Protein AF-A0AB37R108-F1 (afdb_monomer)

Sequence (381 aa):
GLLWLNPPYGDLVADHSGASQYQGSGRRRLEKAFYQRSLPLLQYGGVMVFIVPHYVLDDELCGWLTNHFTGLRICAAVDRTFKQVVIFGIRVRRQDLARPREVAAMREHLRAIGSGEQAADLLPATWPWEQYAVLPIANDLEHFYRITLEPEQFSEEVLRLKGLWPDFTLHFGQTGAQPRAPVKALSRWHLALALAAGAITGVVTSRSGRVLVLKGDTYKDKVPKTEFTEDEDGNVFETRILTDRFVPRIRAWDMTPDSSYLGCALTISSDATTPAAHETTSNTEARSHDALFELGRVVLTHSVQSLLENNSLDVMQYLRRHATGDWGEISNDDWDSNQQALSAEGRLFSGYDIDAGDETRLWIITEVDRSVTTIMLPSDY

pLDDT: mean 81.22, std 15.26, range [25.81, 97.56]

Secondary structure (DSSP, 8-state):
-EEEE-PPPSBPP--TTS------SS--BHHHHHHHHHGGGS-TT-EEEEEEEGGG--HHHHHHHHHHEEEEEEEE-S-TTTTEEEEEEEE--GGGPPPHHHHHHHHHHHHHHHHTSSPPEEPPSS--SPPPP-PPPSS--S--------HHHHHHHHHHH-TTSTTHHHHT-----PPPPPSSPPPHHHHHHHHHTT--EEEEE-TTS-EEEEEEEEEEEEEEEEEEEE-TTSPEEEEEEEEEEEEEEEEEEE--TT-TTTT-EEEEES-TTS---------S----SS-SS---EEEE-HHHHHHHHTTS--HHHHHHHHHTT--BS--HHHHHHHHHHHHTT--EEEEEEEEETTEEEEEEEE-TTSSEEEEE-GGG-

Structure (mmCIF, N/CA/C/O backbone):
data_AF-A0AB37R108-F1
#
_entry.id   AF-A0AB37R108-F1
#
loop_
_atom_site.group_PDB
_atom_site.id
_atom_site.type_symbol
_atom_site.label_atom_id
_atom_site.label_alt_id
_atom_site.label_comp_id
_atom_site.label_asym_id
_atom_site.label_entity_id
_atom_site.label_seq_id
_atom_site.pdbx_PDB_ins_code
_atom_site.Cartn_x
_atom_site.Cartn_y
_atom_site.Cartn_z
_atom_site.occupancy
_atom_site.B_iso_or_equiv
_atom_site.auth_seq_id
_atom_site.auth_comp_id
_atom_site.auth_asym_id
_atom_site.auth_atom_id
_atom_site.pdbx_PDB_model_num
ATOM 1 N N . GLY A 1 1 ? -26.300 -0.180 11.002 1.00 83.00 1 GLY A N 1
ATOM 2 C CA . GLY A 1 1 ? -25.252 0.199 10.027 1.00 83.00 1 GLY A CA 1
ATOM 3 C C . GLY A 1 1 ? -23.890 -0.287 10.492 1.00 83.00 1 GLY A C 1
ATOM 4 O O . GLY A 1 1 ? -23.694 -0.387 11.697 1.00 83.00 1 GLY A O 1
ATOM 5 N N . LEU A 1 2 ? -22.983 -0.602 9.564 1.00 91.88 2 LEU A N 1
ATOM 6 C CA . LEU A 1 2 ? -21.616 -1.073 9.826 1.00 91.88 2 LEU A CA 1
ATOM 7 C C . LEU A 1 2 ? -20.614 -0.080 9.222 1.00 91.88 2 LEU A C 1
ATOM 9 O O . LEU A 1 2 ? -20.773 0.311 8.070 1.00 91.88 2 LEU A O 1
ATOM 13 N N . LEU A 1 3 ? -19.586 0.296 9.979 1.00 93.88 3 LEU A N 1
ATOM 14 C CA . LEU A 1 3 ? -18.449 1.077 9.501 1.00 93.88 3 LEU A CA 1
ATOM 15 C C . LEU A 1 3 ? -17.180 0.230 9.613 1.00 93.88 3 LEU A C 1
ATOM 17 O O . LEU A 1 3 ? -16.699 -0.013 10.716 1.00 93.88 3 LEU A O 1
ATOM 21 N N . TRP A 1 4 ? -16.647 -0.214 8.476 1.00 96.31 4 TRP A N 1
ATOM 22 C CA . TRP A 1 4 ? -15.402 -0.977 8.396 1.00 96.31 4 TRP A CA 1
ATOM 23 C C . TRP A 1 4 ? -14.270 -0.070 7.915 1.00 96.31 4 TRP A C 1
ATOM 25 O O . TRP A 1 4 ? -14.309 0.437 6.795 1.00 96.31 4 TRP A O 1
ATOM 35 N N . LEU A 1 5 ? -13.266 0.153 8.757 1.00 95.44 5 LEU A N 1
ATOM 36 C CA . LEU A 1 5 ? -12.189 1.106 8.517 1.00 95.44 5 LEU A CA 1
ATOM 37 C C . LEU A 1 5 ? -10.835 0.394 8.498 1.00 95.44 5 LEU A C 1
ATOM 39 O O . LEU A 1 5 ? -10.415 -0.172 9.504 1.00 95.44 5 LEU A O 1
ATOM 43 N N . ASN A 1 6 ? -10.131 0.507 7.374 1.00 95.44 6 ASN A N 1
ATOM 44 C CA . ASN A 1 6 ? -8.703 0.219 7.245 1.00 95.44 6 ASN A CA 1
ATOM 45 C C . ASN A 1 6 ? -8.027 1.455 6.616 1.00 95.44 6 ASN A C 1
ATOM 47 O O . ASN A 1 6 ? -7.882 1.513 5.394 1.00 95.44 6 ASN A O 1
ATOM 51 N N . PRO A 1 7 ? -7.768 2.512 7.408 1.00 93.75 7 PRO A N 1
ATOM 52 C CA . PRO A 1 7 ? -7.263 3.780 6.894 1.00 93.75 7 PRO A CA 1
ATOM 53 C C . PRO A 1 7 ? -5.839 3.653 6.331 1.00 93.75 7 PRO A C 1
ATOM 55 O O . PRO A 1 7 ? -5.106 2.745 6.715 1.00 93.75 7 PRO A O 1
ATOM 58 N N . PRO A 1 8 ? -5.397 4.601 5.486 1.00 91.06 8 PRO A N 1
ATOM 59 C CA . PRO A 1 8 ? -3.992 4.694 5.104 1.00 91.06 8 PRO A CA 1
ATOM 60 C C . PRO A 1 8 ? -3.110 4.999 6.323 1.00 91.06 8 PRO A C 1
ATOM 62 O O . PRO A 1 8 ? -3.470 5.825 7.167 1.00 91.06 8 PRO A O 1
ATOM 65 N N . TYR A 1 9 ? -1.945 4.350 6.400 1.0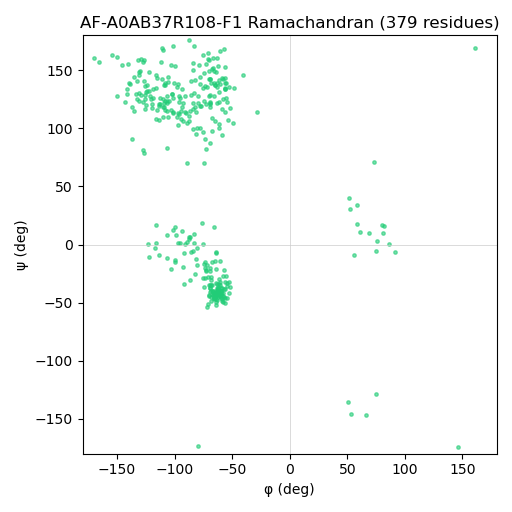0 90.81 9 TYR A N 1
ATOM 66 C CA . TYR A 1 9 ? -1.009 4.515 7.513 1.00 90.81 9 TYR A CA 1
ATOM 67 C C . TYR A 1 9 ? 0.053 5.551 7.190 1.00 90.81 9 TYR A C 1
ATOM 69 O O . TYR A 1 9 ? 0.751 5.450 6.185 1.00 90.81 9 TYR A O 1
ATOM 77 N N . GLY A 1 10 ? 0.205 6.540 8.064 1.00 87.94 10 GLY A N 1
ATOM 78 C CA . GLY A 1 10 ? 1.242 7.547 7.901 1.00 87.94 10 GLY A CA 1
ATOM 79 C C . GLY A 1 10 ? 0.983 8.812 8.695 1.00 87.94 10 GLY A C 1
ATOM 80 O O . GLY A 1 10 ? -0.097 9.030 9.251 1.00 87.94 10 GLY A O 1
ATOM 81 N N . ASP A 1 11 ? 2.009 9.650 8.748 1.00 84.19 11 ASP A N 1
ATOM 82 C CA . ASP A 1 11 ? 1.875 10.996 9.282 1.00 84.19 11 ASP A CA 1
ATOM 83 C C . ASP A 1 11 ? 1.218 11.900 8.231 1.00 84.19 11 ASP A C 1
ATOM 85 O O . ASP A 1 11 ? 1.440 11.761 7.027 1.00 84.19 11 ASP A O 1
ATOM 89 N N . LEU A 1 12 ? 0.387 12.831 8.693 1.00 78.19 12 LEU A N 1
ATOM 90 C CA . LEU A 1 12 ? -0.120 13.899 7.839 1.00 78.19 12 LEU A CA 1
ATOM 91 C C . LEU A 1 12 ? 1.043 14.834 7.499 1.00 78.19 12 LEU A C 1
ATOM 93 O O . LEU A 1 12 ? 1.657 15.415 8.397 1.00 78.19 12 LEU A O 1
ATOM 97 N N . VAL A 1 13 ? 1.330 14.993 6.207 1.00 71.06 13 VAL A N 1
ATOM 98 C CA . VAL A 1 13 ? 2.289 15.997 5.738 1.00 71.06 13 VAL A CA 1
ATOM 99 C C . VAL A 1 13 ? 1.722 17.379 6.057 1.00 71.06 13 VAL A C 1
ATOM 101 O O . VAL A 1 13 ? 0.521 17.623 5.920 1.00 71.06 13 VAL A O 1
ATOM 104 N N . ALA A 1 14 ? 2.572 18.283 6.541 1.00 58.84 14 ALA A N 1
ATOM 105 C CA . ALA A 1 14 ? 2.180 19.668 6.736 1.00 58.84 14 ALA A CA 1
ATOM 106 C C . ALA A 1 14 ? 1.935 20.306 5.362 1.00 58.84 14 ALA A C 1
ATOM 108 O O . ALA A 1 14 ? 2.872 20.723 4.687 1.00 58.84 14 ALA A O 1
ATOM 109 N N . ASP A 1 15 ? 0.676 20.366 4.941 1.00 55.34 15 ASP A N 1
ATOM 110 C CA . ASP A 1 15 ? 0.300 21.115 3.750 1.00 55.34 15 ASP A CA 1
ATOM 111 C C . ASP A 1 15 ? 0.600 22.606 3.968 1.00 55.34 15 ASP A C 1
ATOM 113 O O . ASP A 1 15 ? 0.036 23.249 4.859 1.00 55.34 15 ASP A O 1
ATOM 117 N N . HIS A 1 16 ? 1.436 23.189 3.104 1.00 48.75 16 HIS A N 1
ATOM 118 C CA . HIS A 1 16 ? 1.620 24.644 3.008 1.00 48.75 16 HIS A CA 1
ATOM 119 C C . HIS A 1 16 ? 0.339 25.384 2.563 1.00 48.75 16 HIS A C 1
ATOM 121 O O . HIS A 1 16 ? 0.294 26.610 2.595 1.00 48.75 16 HIS A O 1
ATOM 127 N N . SER A 1 17 ? -0.712 24.654 2.175 1.00 47.44 17 SER A N 1
ATOM 128 C CA . SER A 1 17 ? -1.988 25.168 1.663 1.00 47.44 17 SER A CA 1
ATOM 129 C C . SER A 1 17 ? -3.121 25.236 2.701 1.00 47.44 17 SER A C 1
ATOM 131 O O . SER A 1 17 ? -4.257 25.530 2.3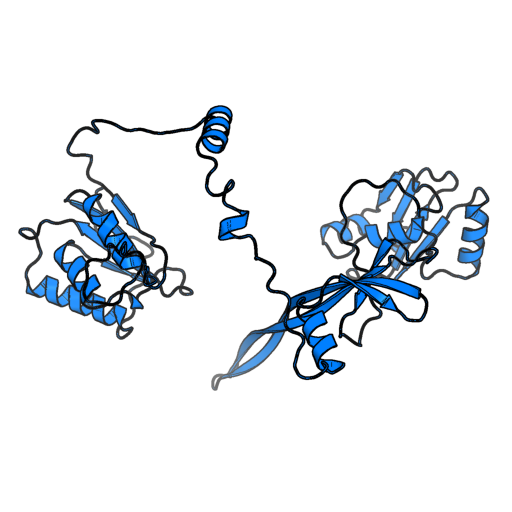41 1.00 47.44 17 SER A O 1
ATOM 133 N N . GLY A 1 18 ? -2.858 24.997 3.992 1.00 48.03 18 GLY A N 1
ATOM 134 C CA . GLY A 1 18 ? -3.844 25.245 5.059 1.00 48.03 18 GLY A CA 1
ATOM 135 C C . GLY A 1 18 ? -5.067 24.311 5.070 1.00 48.03 18 GLY A C 1
ATOM 136 O O . GLY A 1 18 ? -5.998 24.537 5.838 1.00 48.03 18 GLY A O 1
ATOM 137 N N . ALA A 1 19 ? -5.064 23.240 4.269 1.00 46.03 19 ALA A N 1
ATOM 138 C CA . ALA A 1 19 ? -6.183 22.304 4.117 1.00 46.03 19 ALA A CA 1
ATOM 139 C C . ALA A 1 19 ? -6.116 21.070 5.041 1.00 46.03 19 ALA A C 1
ATOM 141 O O . ALA A 1 19 ? -6.890 20.123 4.877 1.00 46.03 19 ALA A O 1
ATOM 142 N N . SER A 1 20 ? -5.226 21.061 6.040 1.00 55.66 20 SER A N 1
ATOM 143 C CA . SER A 1 20 ? -5.179 19.994 7.046 1.00 55.66 20 SER A CA 1
ATOM 144 C C . SER A 1 20 ? -6.420 20.072 7.950 1.00 55.66 20 SER A C 1
ATOM 146 O O . SER A 1 20 ? -6.377 20.671 9.022 1.00 55.66 20 SER A O 1
ATOM 148 N N . GLN A 1 21 ? -7.515 19.417 7.548 1.00 62.06 21 GLN A N 1
ATOM 149 C CA . GLN A 1 21 ? -8.771 19.258 8.308 1.00 62.06 21 GLN A CA 1
ATOM 150 C C . GLN A 1 21 ? -8.634 18.406 9.591 1.00 62.06 21 GLN A C 1
ATOM 152 O O . GLN A 1 21 ? -9.633 17.961 10.152 1.00 62.06 21 GLN A O 1
ATOM 157 N N . TYR A 1 22 ? -7.413 18.156 10.065 1.00 72.88 22 TYR A N 1
ATOM 158 C CA . TYR A 1 22 ? -7.173 17.468 11.327 1.00 72.88 22 TYR A CA 1
ATOM 159 C C . TYR A 1 22 ? -7.596 18.343 12.509 1.00 72.88 22 TYR A C 1
ATOM 161 O O . TYR A 1 22 ? -7.023 19.412 12.731 1.00 72.88 22 TYR A O 1
ATOM 169 N N . GLN A 1 23 ? -8.569 17.876 13.287 1.00 69.81 23 GLN A N 1
ATOM 170 C CA . GLN A 1 23 ? -9.055 18.576 14.474 1.00 69.81 23 GLN A CA 1
ATOM 171 C C . GLN A 1 23 ? -8.562 17.855 15.731 1.00 69.81 23 GLN A C 1
ATOM 173 O O . GLN A 1 23 ? -9.266 17.025 16.296 1.00 69.81 23 GLN A O 1
ATOM 178 N N . GLY A 1 24 ? -7.335 18.140 16.161 1.00 72.12 24 GLY A N 1
ATOM 179 C CA . GLY A 1 24 ? -6.739 17.494 17.329 1.00 72.12 24 GLY A CA 1
ATOM 180 C C . GLY A 1 24 ? -5.439 18.157 17.774 1.00 72.12 24 GLY A C 1
ATOM 181 O O . GLY A 1 24 ? -4.812 18.890 17.004 1.00 72.12 24 GLY A O 1
ATOM 182 N N . SER A 1 25 ? -5.045 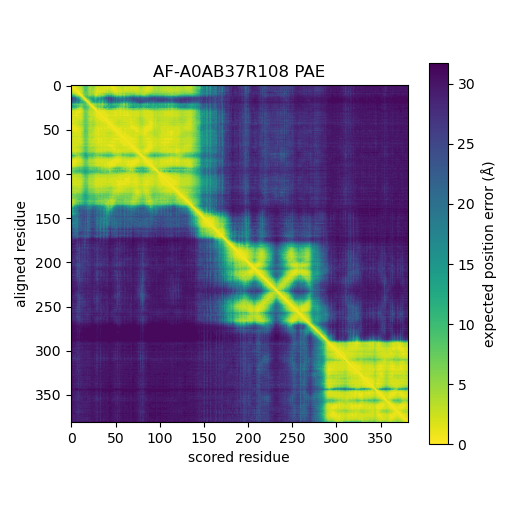17.906 19.019 1.00 72.19 25 SER A N 1
ATOM 183 C CA . SER A 1 25 ? -3.784 18.389 19.600 1.00 72.19 25 SER A CA 1
ATOM 184 C C . SER A 1 25 ? -2.689 17.321 19.611 1.00 72.19 25 SER A C 1
ATOM 186 O O . SER A 1 25 ? -1.520 17.662 19.787 1.00 72.19 25 SER A O 1
ATOM 188 N N . GLY A 1 26 ? -3.047 16.048 19.416 1.00 71.75 26 GLY A N 1
ATOM 189 C CA . GLY A 1 26 ? -2.099 14.939 19.368 1.00 71.75 26 GLY A CA 1
ATOM 190 C C . GLY A 1 26 ? -1.375 14.806 18.027 1.00 71.75 26 GLY A C 1
ATOM 191 O O . GLY A 1 26 ? -1.493 15.639 17.121 1.00 71.75 26 GLY A O 1
ATOM 192 N N . ARG A 1 27 ? -0.604 13.719 17.886 1.00 78.31 27 ARG A N 1
ATOM 193 C CA . ARG A 1 27 ? 0.154 13.433 16.660 1.00 78.31 27 ARG A CA 1
ATOM 194 C C . ARG A 1 27 ? -0.793 13.345 15.464 1.00 78.31 27 ARG A C 1
ATOM 196 O O . ARG A 1 27 ? -1.729 12.543 15.466 1.00 78.31 27 ARG A O 1
ATOM 203 N N . ARG A 1 28 ? -0.507 14.141 14.431 1.00 83.88 28 ARG A N 1
ATOM 204 C CA . ARG A 1 28 ? -1.311 14.232 13.208 1.00 83.88 28 ARG A CA 1
ATOM 205 C C . ARG A 1 28 ? -1.081 13.004 12.331 1.00 83.88 28 ARG A C 1
ATOM 207 O O . ARG A 1 28 ? -0.115 12.928 11.578 1.00 83.88 28 ARG A O 1
ATOM 214 N N . ARG A 1 29 ? -1.987 12.043 12.455 1.00 88.94 29 ARG A N 1
ATOM 215 C CA . ARG A 1 29 ? -1.964 10.746 11.773 1.00 88.94 29 ARG A CA 1
ATOM 216 C C . ARG A 1 29 ? -3.080 10.655 10.739 1.00 88.94 29 ARG A C 1
ATOM 218 O O . ARG A 1 29 ? -4.195 11.118 10.999 1.00 88.94 29 ARG A O 1
ATOM 225 N N . LEU A 1 30 ? -2.807 10.019 9.602 1.00 90.94 30 LEU A N 1
ATOM 226 C CA . LEU A 1 30 ? -3.814 9.758 8.571 1.00 90.94 30 LEU A CA 1
ATOM 227 C C . LEU A 1 30 ? -4.971 8.913 9.118 1.00 90.94 30 LEU A C 1
ATOM 229 O O . LEU A 1 30 ? -6.128 9.205 8.828 1.00 90.94 30 LEU A O 1
ATOM 233 N N . GLU A 1 31 ? -4.682 7.947 9.990 1.00 93.88 31 GLU A N 1
ATOM 234 C CA . GLU A 1 31 ? -5.678 7.082 10.627 1.00 93.88 31 GLU A CA 1
ATOM 235 C C . GLU A 1 31 ? -6.697 7.874 11.444 1.00 93.88 31 GLU A C 1
ATOM 237 O O . GLU A 1 31 ? -7.901 7.627 11.372 1.00 93.88 31 GLU A O 1
ATOM 242 N N . LYS A 1 32 ? -6.216 8.872 12.188 1.00 93.69 32 LYS A N 1
ATOM 243 C CA . LYS A 1 32 ? -7.052 9.743 13.011 1.00 93.69 32 LYS A CA 1
ATOM 244 C C . LYS A 1 32 ? -7.904 10.682 12.163 1.00 93.69 32 LYS A C 1
ATOM 246 O O . LYS A 1 32 ? -9.099 10.808 12.416 1.00 93.69 32 LYS A O 1
ATOM 251 N N . ALA A 1 33 ? -7.326 11.300 11.132 1.00 91.19 33 ALA A N 1
ATOM 252 C CA . ALA A 1 33 ? -8.094 12.135 10.207 1.00 91.19 33 ALA A CA 1
ATOM 253 C C . ALA A 1 33 ? -9.162 11.324 9.458 1.00 91.19 33 ALA A C 1
ATOM 255 O O . ALA A 1 33 ? -10.293 11.785 9.288 1.00 91.19 33 ALA A O 1
ATOM 256 N N . PHE A 1 34 ? -8.825 10.101 9.045 1.00 92.81 34 PHE A N 1
ATOM 257 C CA . PHE A 1 34 ? -9.760 9.189 8.396 1.00 92.81 34 PHE A CA 1
ATOM 258 C C . PHE A 1 34 ? -10.899 8.788 9.338 1.00 92.81 34 PHE A C 1
ATOM 260 O O . PHE A 1 34 ? -12.066 8.834 8.946 1.00 92.81 34 PHE A O 1
ATOM 267 N N . TYR A 1 35 ? -10.580 8.475 10.597 1.00 94.62 35 TYR A N 1
ATOM 268 C CA . TYR A 1 35 ? -11.568 8.208 11.640 1.00 94.62 35 TYR A CA 1
ATOM 269 C C . TYR A 1 35 ? -12.519 9.396 11.843 1.00 94.62 35 TYR A C 1
ATOM 271 O O . TYR A 1 35 ? -13.735 9.216 11.796 1.00 94.62 35 TYR A O 1
ATOM 279 N N . GLN A 1 36 ? -11.994 10.617 11.993 1.00 92.44 36 GLN A N 1
ATOM 280 C CA . GLN A 1 36 ? -12.808 11.824 12.193 1.00 92.44 36 GLN A CA 1
ATOM 281 C C . GLN A 1 36 ? -13.770 12.086 11.031 1.00 92.44 36 GLN A C 1
ATOM 283 O O . GLN A 1 36 ? -14.929 12.432 11.256 1.00 92.44 36 GLN A O 1
ATOM 288 N N . ARG A 1 37 ? -13.311 11.884 9.792 1.00 90.69 37 ARG A N 1
ATOM 289 C CA . ARG A 1 37 ? -14.140 12.035 8.587 1.00 90.69 37 ARG A CA 1
ATOM 290 C C . ARG A 1 37 ? -15.201 10.947 8.451 1.00 90.69 37 ARG A C 1
ATOM 292 O O . ARG A 1 37 ? -16.292 11.224 7.963 1.00 90.69 37 ARG A O 1
ATOM 299 N N . SER A 1 38 ? -14.887 9.729 8.880 1.00 93.38 38 SER A N 1
ATOM 300 C CA . SER A 1 38 ? -15.764 8.568 8.698 1.00 93.38 38 SER A CA 1
ATOM 301 C C . SER A 1 38 ? -16.798 8.422 9.811 1.00 93.38 38 SER A C 1
ATOM 303 O O . SER A 1 38 ? -17.899 7.937 9.564 1.00 93.38 38 SER A O 1
ATOM 305 N N . LEU A 1 39 ? -16.477 8.856 11.035 1.00 93.62 39 LEU A N 1
ATOM 306 C CA . LEU A 1 39 ? -17.349 8.691 12.197 1.00 93.62 39 LEU A CA 1
ATOM 307 C C . LEU A 1 39 ? -18.767 9.249 11.973 1.00 93.62 39 LEU A C 1
ATOM 309 O O . LEU A 1 39 ? -19.709 8.521 12.284 1.00 93.62 39 LEU A O 1
ATOM 313 N N . PRO A 1 40 ? -18.980 10.464 11.417 1.00 92.44 40 PRO A N 1
ATOM 314 C CA . PRO A 1 40 ? -20.322 10.992 11.160 1.00 92.44 40 PRO A CA 1
ATOM 315 C C . PRO A 1 40 ? -21.209 10.087 10.295 1.00 92.44 40 PRO A C 1
ATOM 317 O O . PRO A 1 40 ? -22.422 10.120 10.475 1.00 92.44 40 PRO A O 1
ATOM 320 N N . LEU A 1 41 ? -20.621 9.252 9.431 1.00 90.75 41 LEU A N 1
ATOM 321 C CA . LEU A 1 41 ? -21.340 8.364 8.509 1.00 90.75 41 LEU A CA 1
ATOM 322 C C . LEU A 1 41 ? -21.964 7.140 9.200 1.00 90.75 41 LEU A C 1
ATOM 324 O O . LEU A 1 41 ? -22.844 6.489 8.638 1.00 90.75 41 LEU A O 1
ATOM 328 N N . LEU A 1 42 ? -21.532 6.804 10.418 1.00 91.56 42 LEU A N 1
ATOM 329 C CA . LEU A 1 42 ? -22.054 5.656 11.159 1.00 91.56 42 LEU A CA 1
ATOM 330 C C . LEU A 1 42 ? -23.250 6.055 12.025 1.00 91.56 42 LEU A C 1
ATOM 332 O O . LEU A 1 42 ? -23.071 6.754 13.006 1.00 91.56 42 LEU A O 1
ATOM 336 N N . GLN A 1 43 ? -24.464 5.584 11.761 1.00 89.94 43 GLN A N 1
ATOM 337 C CA . GLN A 1 43 ? -25.600 5.853 12.662 1.00 89.94 43 GLN A CA 1
ATOM 338 C C . GLN A 1 43 ? -25.350 5.407 14.124 1.00 89.94 43 GLN A C 1
ATOM 340 O O . GLN A 1 43 ? -24.592 4.468 14.378 1.00 89.94 43 GLN A O 1
ATOM 345 N N . TYR A 1 44 ? -26.006 6.054 15.096 1.00 92.12 44 TYR A N 1
ATOM 346 C CA . TYR A 1 44 ? -26.019 5.579 16.490 1.00 92.12 44 TYR A CA 1
ATOM 347 C C . TYR A 1 44 ? -26.612 4.162 16.576 1.00 92.12 44 TYR A C 1
ATOM 349 O O . TYR A 1 44 ? -27.514 3.822 15.817 1.00 92.12 44 TYR A O 1
ATOM 357 N N . GLY A 1 45 ? -26.069 3.324 17.459 1.00 92.12 45 GLY A N 1
ATOM 358 C CA . GLY A 1 45 ? -26.326 1.879 17.494 1.00 92.12 45 GLY A CA 1
ATOM 359 C C . GLY A 1 45 ? -25.614 1.094 16.384 1.00 92.12 45 GLY A C 1
ATOM 360 O O . GLY A 1 45 ? -25.658 -0.132 16.370 1.00 92.12 45 GLY A O 1
ATOM 361 N N . GLY A 1 46 ? -24.947 1.776 15.449 1.00 93.25 46 GLY A N 1
ATOM 362 C CA . GLY A 1 46 ? -24.136 1.148 14.417 1.00 93.25 46 GLY A CA 1
ATOM 363 C C . GLY A 1 46 ? -22.826 0.578 14.957 1.00 93.25 46 GLY A C 1
ATOM 364 O O . GLY A 1 46 ? -22.294 1.034 15.967 1.00 93.25 46 GLY A O 1
ATOM 365 N N . VAL A 1 47 ? -22.295 -0.413 14.251 1.00 95.81 47 VAL A N 1
ATOM 366 C CA . VAL A 1 47 ? -21.090 -1.157 14.629 1.00 95.81 47 VAL A CA 1
ATOM 367 C C . VAL A 1 47 ? -19.896 -0.587 13.876 1.00 95.81 47 VAL A C 1
ATOM 369 O O . VAL A 1 47 ? -19.983 -0.344 12.675 1.00 95.81 47 VAL A O 1
ATOM 372 N N . MET A 1 48 ? -18.780 -0.390 14.563 1.00 96.88 48 MET A N 1
ATOM 373 C CA . MET A 1 48 ? -17.495 -0.041 13.969 1.00 96.88 48 MET A CA 1
ATOM 374 C C . MET A 1 48 ? -16.550 -1.239 14.048 1.00 96.88 48 MET A C 1
ATOM 376 O O . MET A 1 48 ? -16.464 -1.880 15.093 1.00 96.88 48 MET A O 1
ATOM 380 N N . VAL A 1 49 ? -15.819 -1.481 12.963 1.00 96.94 49 VAL A N 1
ATOM 381 C CA . VAL A 1 49 ? -14.619 -2.320 12.907 1.00 96.94 49 VAL A CA 1
ATOM 382 C C . VAL A 1 49 ? -13.478 -1.425 12.441 1.00 96.94 49 VAL A C 1
ATOM 384 O O . VAL A 1 49 ? -13.547 -0.871 11.346 1.00 96.94 49 VAL A O 1
ATOM 387 N N . PHE A 1 50 ? -12.454 -1.241 13.267 1.00 97.44 50 PHE A N 1
ATOM 388 C CA . PHE A 1 50 ? -11.360 -0.313 12.995 1.00 97.44 50 PHE A CA 1
ATOM 389 C C . PHE A 1 50 ? -10.009 -1.012 13.089 1.00 97.44 50 PHE A C 1
ATOM 391 O O . PHE A 1 50 ? -9.632 -1.495 14.153 1.00 97.44 50 PHE A O 1
ATOM 398 N N . ILE A 1 51 ? -9.300 -1.070 11.964 1.00 96.75 51 ILE A N 1
ATOM 399 C CA . ILE A 1 51 ? -8.021 -1.763 11.818 1.00 96.75 51 ILE A CA 1
ATOM 400 C C . ILE A 1 51 ? -6.910 -0.723 11.763 1.00 96.75 51 ILE A C 1
ATOM 402 O O . ILE A 1 51 ? -6.786 0.006 10.781 1.00 96.75 51 ILE A O 1
ATOM 406 N N . VAL A 1 52 ? -6.095 -0.647 12.810 1.00 96.31 52 VAL A N 1
ATOM 407 C CA . VAL A 1 52 ? -4.986 0.314 12.903 1.00 96.31 52 VAL A CA 1
ATOM 408 C C . VAL A 1 52 ? -3.760 -0.328 13.534 1.00 96.31 52 VAL A C 1
ATOM 410 O O . VAL A 1 52 ? -3.901 -1.277 14.304 1.00 96.31 52 VAL A O 1
ATOM 413 N N . PRO A 1 53 ? -2.548 0.175 13.266 1.00 95.56 53 PRO A N 1
ATOM 414 C CA . PRO A 1 53 ? -1.379 -0.211 14.041 1.00 95.56 53 PRO A CA 1
ATOM 415 C C . PRO A 1 53 ? -1.563 0.160 15.519 1.00 95.56 53 PRO A C 1
ATOM 417 O O . PRO A 1 53 ? -2.041 1.258 15.816 1.00 95.56 53 PRO A O 1
ATOM 420 N N . HIS A 1 54 ? -1.164 -0.716 16.450 1.00 95.69 54 HIS A N 1
ATOM 421 C CA . HIS A 1 54 ? -1.412 -0.484 17.884 1.00 95.69 54 HIS A CA 1
ATOM 422 C C . HIS A 1 54 ? -0.819 0.849 18.367 1.00 95.69 54 HIS A C 1
ATOM 424 O O . HIS A 1 54 ? -1.477 1.578 19.096 1.00 95.69 54 HIS A O 1
ATOM 430 N N . TYR A 1 55 ? 0.360 1.237 17.873 1.00 93.75 55 TYR A N 1
ATOM 431 C CA . TYR A 1 55 ? 1.061 2.467 18.264 1.00 93.75 55 TYR A CA 1
ATOM 432 C C . TYR A 1 55 ? 0.325 3.774 17.910 1.00 93.75 55 TYR A C 1
ATOM 434 O O . TYR A 1 55 ? 0.784 4.856 18.274 1.00 93.75 55 TYR A O 1
ATOM 442 N N . VAL A 1 56 ? -0.791 3.709 17.175 1.00 94.38 56 VAL A N 1
ATOM 443 C CA . VAL A 1 56 ? -1.664 4.863 16.897 1.00 94.38 56 VAL A CA 1
ATOM 444 C C . VAL A 1 56 ? -2.605 5.158 18.078 1.00 94.38 56 VAL A C 1
ATOM 446 O O . VAL A 1 56 ? -3.137 6.265 18.171 1.00 94.38 56 VAL A O 1
ATOM 449 N N . LEU A 1 57 ? -2.797 4.198 18.992 1.00 95.56 57 LEU A N 1
ATOM 450 C CA . LEU A 1 57 ? -3.638 4.307 20.188 1.00 95.56 57 LEU A CA 1
ATOM 451 C C . LEU A 1 57 ? -2.979 5.163 21.279 1.00 95.56 57 LEU A C 1
ATOM 453 O O . LEU A 1 57 ? -2.566 4.675 22.329 1.00 95.56 57 LEU A O 1
ATOM 457 N N . ASP A 1 58 ? -2.889 6.463 21.021 1.00 93.62 58 ASP A N 1
ATOM 458 C CA . ASP A 1 58 ? -2.503 7.458 22.015 1.00 93.62 58 ASP A CA 1
ATOM 459 C C . ASP A 1 58 ? -3.705 7.970 22.823 1.00 93.62 58 ASP A C 1
ATOM 461 O O . ASP A 1 58 ? -4.861 7.622 22.570 1.00 93.62 58 ASP A O 1
ATOM 465 N N . ASP A 1 59 ? -3.439 8.821 23.816 1.00 93.75 59 ASP A N 1
ATOM 466 C CA . ASP A 1 59 ? -4.468 9.350 24.718 1.00 93.75 59 ASP A CA 1
ATOM 467 C C . ASP A 1 59 ? -5.642 10.018 23.999 1.00 93.75 59 ASP A C 1
ATOM 469 O O . ASP A 1 59 ? -6.777 9.968 24.481 1.00 93.75 59 ASP A O 1
ATOM 473 N N . GLU A 1 60 ? -5.372 10.651 22.860 1.00 94.38 60 GLU A N 1
ATOM 474 C CA . GLU A 1 60 ? -6.372 11.342 22.062 1.00 94.38 60 GLU A CA 1
ATOM 475 C C . GLU A 1 60 ? -7.297 10.341 21.365 1.00 94.38 60 GLU A C 1
ATOM 477 O O . GLU A 1 60 ? -8.515 10.410 21.554 1.00 94.38 60 GLU A O 1
ATOM 482 N N . LEU A 1 61 ? -6.739 9.377 20.621 1.00 95.62 61 LEU A N 1
ATOM 483 C CA . LEU A 1 61 ? -7.554 8.382 19.924 1.00 95.62 61 LEU A CA 1
ATOM 484 C C . LEU A 1 61 ? -8.295 7.471 20.909 1.00 95.62 61 LEU A C 1
ATOM 486 O O . LEU A 1 61 ? -9.488 7.226 20.729 1.00 95.62 61 LEU A O 1
ATOM 490 N N . CYS A 1 62 ? -7.629 7.023 21.976 1.00 96.62 62 CYS A N 1
ATOM 491 C CA . CYS A 1 62 ? -8.264 6.251 23.042 1.00 96.62 62 CYS A CA 1
ATOM 492 C C . CYS A 1 62 ? -9.420 7.040 23.666 1.00 96.62 62 CYS A C 1
ATOM 494 O O . CYS A 1 62 ? -10.516 6.503 23.822 1.00 96.62 62 CYS A O 1
ATOM 496 N N . GLY A 1 63 ? -9.215 8.334 23.939 1.00 94.94 63 GLY A N 1
ATOM 497 C CA . GLY A 1 63 ? -10.260 9.225 24.431 1.00 94.94 63 GLY A CA 1
ATOM 498 C C . GLY A 1 63 ? -11.448 9.344 23.475 1.00 94.94 63 GLY A C 1
ATOM 499 O O . GLY A 1 63 ? -12.593 9.307 23.922 1.00 94.94 63 GLY A O 1
ATOM 500 N N . TRP A 1 64 ? -11.221 9.460 22.166 1.00 95.69 64 TRP A N 1
ATOM 501 C CA . TRP A 1 64 ? -12.310 9.479 21.183 1.00 95.69 64 TRP A CA 1
ATOM 502 C C . TRP A 1 64 ? -13.077 8.160 21.162 1.00 95.69 64 TRP A C 1
ATOM 504 O O . TRP A 1 64 ? -14.301 8.167 21.275 1.00 95.69 64 TRP A O 1
ATOM 514 N N . LEU A 1 65 ? -12.376 7.029 21.074 1.00 96.75 65 LEU A N 1
ATOM 515 C CA . LEU A 1 65 ? -12.995 5.706 21.032 1.00 96.75 65 LEU A CA 1
ATOM 516 C C . LEU A 1 65 ? -13.891 5.478 22.252 1.00 96.75 65 LEU A C 1
ATOM 518 O O . LEU A 1 65 ? -15.071 5.170 22.087 1.00 96.75 65 LEU A O 1
ATOM 522 N N . THR A 1 66 ? -13.377 5.721 23.460 1.00 96.38 66 THR A N 1
ATOM 523 C CA . THR A 1 66 ? -14.128 5.491 24.702 1.00 96.38 66 THR A CA 1
ATOM 524 C C . THR A 1 66 ? -15.287 6.465 24.920 1.00 96.38 66 THR A C 1
ATOM 526 O O . THR A 1 66 ? -16.186 6.169 25.697 1.00 96.38 66 THR A O 1
ATOM 529 N N . ASN A 1 67 ? -15.283 7.628 24.256 1.00 94.56 67 ASN A N 1
ATOM 530 C CA . ASN A 1 67 ? -16.375 8.605 24.334 1.00 94.56 67 ASN A CA 1
ATOM 531 C C . ASN A 1 67 ? -17.432 8.432 23.231 1.00 94.56 67 ASN A C 1
ATOM 533 O O . ASN A 1 67 ? -18.539 8.954 23.364 1.00 94.56 67 ASN A O 1
ATOM 537 N N . HIS A 1 68 ? -17.104 7.748 22.133 1.00 95.81 68 HIS A N 1
ATOM 538 C CA . HIS A 1 68 ? -18.010 7.564 20.995 1.00 95.81 68 HIS A CA 1
ATOM 539 C C . HIS A 1 68 ? -18.644 6.170 20.942 1.00 95.81 68 HIS A C 1
ATOM 541 O O . HIS A 1 68 ? -19.678 6.003 20.290 1.00 95.81 68 HIS A O 1
ATOM 547 N N . PHE A 1 69 ? -18.040 5.175 21.598 1.00 96.50 69 PHE A N 1
ATOM 548 C CA . PHE A 1 69 ? -18.427 3.773 21.482 1.00 96.50 69 PHE A CA 1
ATOM 549 C C . PHE A 1 69 ? -18.608 3.092 22.843 1.00 96.50 69 PHE A C 1
ATOM 551 O O . PHE A 1 69 ? -17.877 3.355 23.793 1.00 96.50 69 PHE A O 1
ATOM 558 N N . THR A 1 70 ? -19.566 2.168 22.902 1.00 94.25 70 THR A N 1
ATOM 559 C CA . THR A 1 70 ? -19.724 1.182 23.978 1.00 94.25 70 THR A CA 1
ATOM 560 C C . THR A 1 70 ? -19.384 -0.218 23.470 1.00 94.25 70 THR A C 1
ATOM 562 O O . THR A 1 70 ? -19.266 -0.436 22.261 1.00 94.25 70 THR A O 1
ATOM 565 N N . GLY A 1 71 ? -19.228 -1.177 24.385 1.00 91.88 71 GLY A N 1
ATOM 566 C CA . GLY A 1 71 ? -18.896 -2.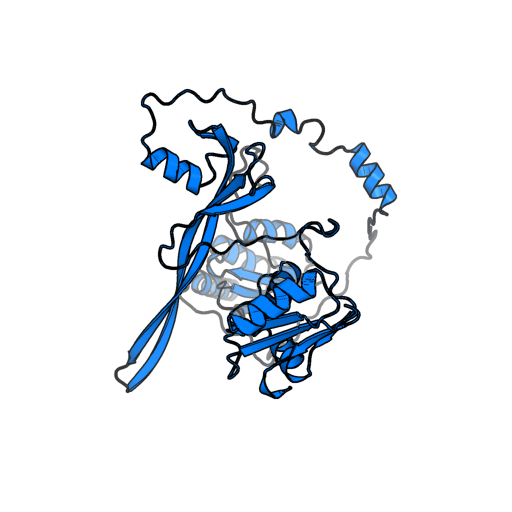561 24.033 1.00 91.88 71 GLY A CA 1
ATOM 567 C C . GLY A 1 71 ? -17.587 -2.667 23.249 1.00 91.88 71 GLY A C 1
ATOM 568 O O . GLY A 1 71 ? -17.489 -3.491 22.337 1.00 91.88 71 GLY A O 1
ATOM 569 N N . LEU A 1 72 ? -16.627 -1.787 23.563 1.00 95.31 72 LEU A N 1
ATOM 570 C CA . LEU A 1 72 ? -15.323 -1.758 22.916 1.00 95.31 72 LEU A CA 1
ATOM 571 C C . LEU A 1 72 ? -14.587 -3.073 23.163 1.00 95.31 72 LEU A C 1
ATOM 573 O O . LEU A 1 72 ? -14.498 -3.542 24.298 1.00 95.31 72 LEU A O 1
ATOM 577 N N . ARG A 1 73 ? -14.061 -3.654 22.090 1.00 94.69 73 ARG A N 1
ATOM 578 C CA . ARG A 1 73 ? -13.211 -4.845 22.123 1.00 94.69 73 ARG A CA 1
ATOM 579 C C . ARG A 1 73 ? -12.035 -4.628 21.196 1.00 94.69 73 ARG A C 1
ATOM 581 O O . ARG A 1 73 ? -12.196 -4.010 20.148 1.00 94.69 73 ARG A O 1
ATOM 588 N N . ILE A 1 74 ? -10.877 -5.141 21.571 1.00 96.19 74 ILE A N 1
ATOM 589 C CA . ILE A 1 74 ? -9.646 -5.014 20.804 1.00 96.19 74 ILE A CA 1
ATOM 590 C C . ILE A 1 74 ? -9.007 -6.390 20.681 1.00 96.19 74 ILE A C 1
ATOM 592 O O . ILE A 1 74 ? -8.868 -7.103 21.670 1.00 96.19 74 ILE A O 1
ATOM 596 N N . CYS A 1 75 ? -8.644 -6.762 19.461 1.00 95.25 75 CYS A N 1
ATOM 597 C CA . CYS A 1 75 ? -7.949 -8.008 19.181 1.00 95.25 75 CYS A CA 1
ATOM 598 C C . CYS A 1 75 ? -6.717 -7.731 18.321 1.00 95.25 75 CYS A C 1
ATOM 600 O O . CYS A 1 75 ? -6.722 -6.817 17.498 1.00 95.25 75 CYS A O 1
ATOM 602 N N . ALA A 1 76 ? -5.668 -8.528 18.469 1.00 94.38 76 ALA A N 1
ATOM 603 C CA . ALA A 1 76 ? -4.547 -8.528 17.545 1.00 94.38 76 ALA A CA 1
ATOM 604 C C . ALA A 1 76 ? -5.000 -9.021 16.162 1.00 94.38 76 ALA A C 1
ATOM 606 O O . ALA A 1 76 ? -5.777 -9.975 16.045 1.00 94.38 76 ALA A O 1
ATOM 607 N N . ALA A 1 77 ? -4.504 -8.373 15.108 1.00 90.62 77 ALA A N 1
ATOM 608 C CA . ALA A 1 77 ? -4.669 -8.874 13.751 1.00 90.62 77 ALA A CA 1
ATOM 609 C C . ALA A 1 77 ? -3.890 -10.188 13.564 1.00 90.62 77 ALA A C 1
ATOM 611 O O . ALA A 1 77 ? -2.872 -10.426 14.216 1.00 90.62 77 ALA A O 1
ATOM 612 N N . VAL A 1 78 ? -4.370 -11.039 12.652 1.00 85.25 78 VAL A N 1
ATOM 613 C CA . VAL A 1 78 ? -3.726 -12.328 12.340 1.00 85.25 78 VAL A CA 1
ATOM 614 C C . VAL A 1 78 ? -2.324 -12.110 11.763 1.00 85.25 78 VAL A C 1
ATOM 616 O O . VAL A 1 78 ? -1.383 -12.807 12.139 1.00 85.25 78 VAL A O 1
ATOM 619 N N . ASP A 1 79 ? -2.177 -11.113 10.888 1.00 82.69 79 ASP A N 1
ATOM 620 C CA . ASP A 1 79 ? -0.882 -10.719 10.341 1.00 82.69 79 ASP A CA 1
ATOM 621 C C . ASP A 1 79 ? -0.125 -9.811 11.325 1.00 82.69 79 ASP A C 1
ATOM 623 O O . ASP A 1 79 ? -0.521 -8.677 11.610 1.00 82.69 79 ASP A O 1
ATOM 627 N N . ARG A 1 80 ? 1.002 -10.315 11.836 1.00 82.44 80 ARG A N 1
ATOM 628 C CA . ARG A 1 80 ? 1.856 -9.599 12.796 1.00 82.44 80 ARG A CA 1
ATOM 629 C C . ARG A 1 80 ? 2.803 -8.593 12.138 1.00 82.44 80 ARG A C 1
ATOM 631 O O . ARG A 1 80 ? 3.356 -7.751 12.845 1.00 82.44 80 ARG A O 1
ATOM 638 N N . THR A 1 81 ? 2.964 -8.635 10.815 1.00 84.50 81 THR A N 1
ATOM 639 C CA . THR A 1 81 ? 3.907 -7.797 10.053 1.00 84.50 81 THR A CA 1
ATOM 640 C C . THR A 1 81 ? 3.645 -6.311 10.277 1.00 84.50 81 THR A C 1
ATOM 642 O O . THR A 1 81 ? 4.568 -5.525 10.487 1.00 84.50 81 THR A O 1
ATOM 645 N N . PHE A 1 82 ? 2.369 -5.925 10.305 1.00 83.81 82 PHE A N 1
ATOM 646 C CA . PHE A 1 82 ? 1.952 -4.527 10.408 1.00 83.81 82 PHE A CA 1
ATOM 647 C C . PHE A 1 82 ? 1.647 -4.077 11.839 1.00 83.81 82 PHE A C 1
ATOM 649 O O . PHE A 1 82 ? 1.272 -2.922 12.045 1.00 83.81 82 PHE A O 1
ATOM 656 N N . LYS A 1 83 ? 1.810 -4.969 12.831 1.00 91.75 83 LYS A N 1
ATOM 657 C CA . LYS A 1 83 ? 1.507 -4.700 14.247 1.00 91.75 83 LYS A CA 1
ATOM 658 C C . LYS A 1 83 ? 0.092 -4.125 14.439 1.00 91.75 83 LYS A C 1
ATOM 660 O O . LYS A 1 83 ? -0.121 -3.175 15.195 1.00 91.75 83 LYS A O 1
ATOM 665 N N . GLN A 1 84 ? -0.865 -4.660 13.687 1.00 94.62 84 GLN A N 1
ATOM 666 C CA . GLN A 1 84 ? -2.239 -4.174 13.649 1.00 94.62 84 GLN A CA 1
ATOM 667 C C . GLN A 1 84 ? -3.080 -4.746 14.788 1.00 94.62 84 GLN A C 1
ATOM 669 O O . GLN A 1 84 ? -2.900 -5.881 15.231 1.00 94.62 84 GLN A O 1
ATOM 674 N N . VAL A 1 85 ? -4.059 -3.953 15.195 1.00 96.62 85 VAL A N 1
ATOM 675 C CA . VAL A 1 85 ? -5.161 -4.348 16.061 1.00 96.62 85 VAL A CA 1
ATOM 676 C C . VAL A 1 85 ? -6.481 -4.081 15.349 1.00 96.62 85 VAL A C 1
ATOM 678 O O . VAL A 1 85 ? -6.601 -3.147 14.555 1.00 96.62 85 VAL A O 1
ATOM 681 N N . VAL A 1 86 ? -7.471 -4.914 15.641 1.00 96.31 86 VAL A N 1
ATOM 682 C CA . VAL A 1 86 ? -8.848 -4.798 15.173 1.00 96.31 86 VAL A CA 1
ATOM 683 C C . VAL A 1 86 ? -9.708 -4.396 16.361 1.00 96.31 86 VAL A C 1
ATOM 685 O O . VAL A 1 86 ? -9.789 -5.120 17.352 1.00 96.31 86 VAL A O 1
ATOM 688 N N . ILE A 1 87 ? -10.338 -3.230 16.266 1.00 96.81 87 ILE A N 1
ATOM 689 C CA . ILE A 1 87 ? -11.155 -2.652 17.330 1.00 96.81 87 ILE A CA 1
ATOM 690 C C . ILE A 1 87 ? -12.618 -2.699 16.911 1.00 96.81 87 ILE A C 1
ATOM 692 O O . ILE A 1 87 ? -12.991 -2.166 15.868 1.00 96.81 87 ILE A O 1
ATOM 696 N N . PHE A 1 88 ? -13.449 -3.296 17.753 1.00 96.19 88 PHE A N 1
ATOM 697 C CA . PHE A 1 88 ? -14.895 -3.351 17.597 1.00 96.19 88 PHE A CA 1
ATOM 698 C C . PHE A 1 88 ? -15.556 -2.395 18.580 1.00 96.19 88 PHE A C 1
ATOM 700 O O . PHE A 1 88 ? -15.095 -2.270 19.711 1.00 96.19 88 PHE A O 1
ATOM 707 N N . GLY A 1 89 ? -16.656 -1.757 18.193 1.00 95.38 89 GLY A N 1
ATOM 708 C CA . GLY A 1 89 ? -17.442 -0.925 19.105 1.00 95.38 89 GLY A CA 1
ATOM 709 C C . GLY A 1 89 ? -18.819 -0.584 18.553 1.00 95.38 89 GLY A C 1
ATOM 710 O O . GLY A 1 89 ? -19.026 -0.585 17.343 1.00 95.38 89 GLY A O 1
ATOM 711 N N . ILE A 1 90 ? -19.763 -0.266 19.436 1.00 95.31 90 ILE A N 1
ATOM 712 C CA . ILE A 1 90 ? -21.124 0.153 19.076 1.00 95.31 90 ILE A CA 1
ATOM 713 C C . ILE A 1 90 ? -21.256 1.652 19.330 1.00 95.31 90 ILE A C 1
ATOM 715 O O . ILE A 1 90 ? -21.021 2.107 20.449 1.00 95.31 90 ILE A O 1
ATOM 719 N N . ARG A 1 91 ? -21.590 2.438 18.301 1.00 95.25 91 ARG A N 1
ATOM 720 C CA . ARG A 1 91 ? -21.656 3.901 18.401 1.00 95.25 91 ARG A CA 1
ATOM 721 C C . ARG A 1 91 ? -22.779 4.302 19.350 1.00 95.25 91 ARG A C 1
ATOM 723 O O . ARG A 1 91 ? -23.926 3.918 19.140 1.00 95.25 91 ARG A O 1
ATOM 730 N N . VAL A 1 92 ? -22.479 5.135 20.337 1.00 94.50 92 VAL A N 1
ATOM 731 C CA . VAL A 1 92 ? -23.453 5.602 21.334 1.00 94.50 92 VAL A CA 1
ATOM 732 C C . VAL A 1 92 ? -23.483 7.117 21.424 1.00 94.50 92 VAL A C 1
ATOM 734 O O . VAL A 1 92 ? -22.549 7.807 21.012 1.00 94.50 92 VAL A O 1
ATOM 737 N N . ARG A 1 93 ? -24.586 7.653 21.950 1.00 92.44 93 ARG A N 1
ATOM 738 C CA . ARG A 1 93 ? -24.644 9.059 22.349 1.00 92.44 93 ARG A CA 1
ATOM 739 C C . ARG A 1 93 ? -23.943 9.209 23.691 1.00 92.44 93 ARG A C 1
ATOM 741 O O . ARG A 1 93 ? -23.925 8.290 24.501 1.00 92.44 93 ARG A O 1
ATOM 748 N N . ARG A 1 94 ? -23.439 10.410 23.967 1.00 85.44 94 ARG A N 1
ATOM 749 C CA . ARG A 1 94 ? -22.714 10.708 25.211 1.00 85.44 94 ARG A CA 1
ATOM 750 C C . ARG A 1 94 ? -23.517 10.398 26.485 1.00 85.44 94 ARG A C 1
ATOM 752 O O . ARG A 1 94 ? -22.934 10.037 27.496 1.00 85.44 94 ARG A O 1
ATOM 759 N N . GLN A 1 95 ? -24.838 10.545 26.434 1.00 85.44 95 GLN A N 1
ATOM 760 C CA . GLN A 1 95 ? -25.742 10.238 27.549 1.00 85.44 95 GLN A CA 1
ATOM 761 C C . GLN A 1 95 ? -25.917 8.729 27.809 1.00 85.44 95 GLN A C 1
ATOM 763 O O . GLN A 1 95 ? -26.263 8.351 28.920 1.00 85.44 95 GLN A O 1
ATOM 768 N N . ASP A 1 96 ? -25.647 7.889 26.805 1.00 86.06 96 ASP A N 1
ATOM 769 C CA . ASP A 1 96 ? -25.828 6.431 26.842 1.00 86.06 96 ASP A CA 1
ATOM 770 C C . ASP A 1 96 ? -24.487 5.699 27.070 1.00 86.06 96 ASP A C 1
ATOM 772 O O . ASP A 1 96 ? -24.371 4.491 26.855 1.00 86.06 96 ASP A O 1
ATOM 776 N N . LEU A 1 97 ? -23.440 6.441 27.453 1.00 84.69 97 LEU A N 1
ATOM 777 C CA . LEU A 1 97 ? -22.128 5.881 27.759 1.00 84.69 97 LEU A CA 1
ATOM 778 C C . LEU A 1 97 ? -22.174 5.014 29.022 1.00 84.69 97 LEU A C 1
ATOM 780 O O . LEU A 1 97 ? -22.946 5.251 29.952 1.00 84.69 97 LEU A O 1
ATOM 784 N N . ALA A 1 98 ? -21.278 4.030 29.055 1.00 82.00 98 ALA A N 1
ATOM 785 C CA . ALA A 1 98 ? -21.024 3.204 30.226 1.00 82.00 98 ALA A CA 1
ATOM 786 C C . ALA A 1 98 ? -20.629 4.047 31.454 1.00 82.00 98 ALA A C 1
ATOM 788 O O . ALA A 1 98 ? -20.317 5.240 31.363 1.00 82.00 98 ALA A O 1
ATOM 789 N N . ARG A 1 99 ? -20.611 3.419 32.635 1.00 85.94 99 ARG A N 1
ATOM 790 C CA . ARG A 1 99 ? -20.262 4.117 33.881 1.00 85.94 99 ARG A CA 1
ATOM 791 C C . ARG A 1 99 ? -18.859 4.736 33.762 1.00 85.94 99 ARG A C 1
ATOM 793 O O . ARG A 1 99 ? -17.963 4.072 33.242 1.00 85.94 99 ARG A O 1
ATOM 800 N N . PRO A 1 100 ? -18.596 5.936 34.320 1.00 87.31 100 PRO A N 1
ATOM 801 C CA . PRO A 1 100 ? -17.300 6.613 34.168 1.00 87.31 100 PRO A CA 1
ATOM 802 C C . PRO A 1 100 ? -16.079 5.759 34.543 1.00 87.31 100 PRO A C 1
ATOM 804 O O . PRO A 1 100 ? -15.020 5.891 33.936 1.00 87.31 100 PRO A O 1
ATOM 807 N N . ARG A 1 101 ? -16.230 4.851 35.518 1.00 91.31 101 ARG A N 1
ATOM 808 C CA . ARG A 1 101 ? -15.179 3.900 35.915 1.00 91.31 101 ARG A CA 1
ATOM 809 C C . ARG A 1 101 ? -14.855 2.871 34.826 1.00 91.31 101 ARG A C 1
ATOM 811 O O . ARG A 1 101 ? -13.686 2.577 34.618 1.00 91.31 101 ARG A O 1
ATOM 818 N N . GLU A 1 102 ? -15.864 2.349 34.134 1.00 90.12 102 GLU A N 1
ATOM 819 C CA . GLU A 1 102 ? -15.693 1.373 33.045 1.00 90.12 102 GLU A CA 1
ATOM 820 C C . GLU A 1 102 ? -15.045 2.031 31.824 1.00 90.12 102 GLU A C 1
ATOM 822 O O . GLU A 1 102 ? -14.125 1.475 31.231 1.00 90.12 102 GLU A O 1
ATOM 827 N N . VAL A 1 103 ? -15.460 3.262 31.508 1.00 92.12 103 VAL A N 1
ATOM 828 C CA . VAL A 1 103 ? -14.854 4.081 30.446 1.00 92.12 103 VAL A CA 1
ATOM 829 C C . VAL A 1 103 ? -13.374 4.344 30.742 1.00 92.12 103 VAL A C 1
ATOM 831 O O . VAL A 1 103 ? -12.535 4.188 29.857 1.00 92.12 103 VAL A O 1
ATOM 834 N N . ALA A 1 104 ? -13.036 4.697 31.989 1.00 93.81 104 ALA A N 1
ATOM 835 C CA . ALA A 1 104 ? -11.652 4.915 32.405 1.00 93.81 104 ALA A CA 1
ATOM 836 C C . ALA A 1 104 ? -10.806 3.633 32.317 1.00 93.81 104 ALA A C 1
ATOM 838 O O . ALA A 1 104 ? -9.700 3.677 31.784 1.00 93.81 104 ALA A O 1
ATOM 839 N N . ALA A 1 105 ? -11.338 2.493 32.773 1.00 95.38 105 ALA A N 1
ATOM 840 C CA . ALA A 1 105 ? -10.651 1.204 32.691 1.00 95.38 105 ALA A CA 1
ATOM 841 C C . ALA A 1 105 ? -10.401 0.770 31.236 1.00 95.38 105 ALA A C 1
ATOM 843 O O . ALA A 1 105 ? -9.298 0.348 30.898 1.00 95.38 105 ALA A O 1
ATOM 844 N N . MET A 1 106 ? -11.395 0.930 30.355 1.00 95.88 106 MET A N 1
ATOM 845 C CA . MET A 1 106 ? -11.245 0.629 28.928 1.00 95.88 106 MET A CA 1
ATOM 846 C C . MET A 1 106 ? -10.226 1.553 28.255 1.00 95.88 106 MET A C 1
ATOM 848 O O . MET A 1 106 ? -9.403 1.097 27.466 1.00 95.88 106 MET A O 1
ATOM 852 N N . ARG A 1 107 ? -10.248 2.852 28.577 1.00 96.25 107 ARG A N 1
ATOM 853 C CA . ARG A 1 107 ? -9.278 3.811 28.037 1.00 96.25 107 ARG A CA 1
ATOM 854 C C . ARG A 1 107 ? -7.851 3.431 28.421 1.00 96.25 107 ARG A C 1
ATOM 856 O O . ARG A 1 107 ? -6.971 3.474 27.567 1.00 96.25 107 ARG A O 1
ATOM 863 N N . GLU A 1 108 ? -7.644 3.051 29.677 1.00 96.81 108 GLU A N 1
ATOM 864 C CA . GLU A 1 108 ? -6.340 2.620 30.175 1.00 96.81 108 GLU A CA 1
ATOM 865 C C . GLU A 1 108 ? -5.869 1.329 29.498 1.00 96.81 108 GLU A C 1
ATOM 867 O O . GLU A 1 108 ? -4.722 1.241 29.069 1.00 96.81 108 GLU A O 1
ATOM 872 N N . HIS A 1 109 ? -6.770 0.366 29.300 1.00 97.06 109 HIS A N 1
ATOM 873 C CA . HIS A 1 109 ? -6.462 -0.869 28.583 1.00 97.06 109 HIS A CA 1
ATOM 874 C C . HIS A 1 109 ? -6.051 -0.619 27.119 1.00 97.06 109 HIS A C 1
ATOM 876 O O . HIS A 1 109 ? -5.035 -1.142 26.661 1.00 97.06 109 HIS A O 1
ATOM 882 N N . LEU A 1 110 ? -6.779 0.240 26.392 1.00 97.38 110 LEU A N 1
ATOM 883 C CA . LEU A 1 110 ? -6.407 0.631 25.026 1.00 97.38 110 LEU A CA 1
ATOM 884 C C . LEU A 1 110 ? -5.051 1.350 24.984 1.00 97.38 110 LEU A C 1
ATOM 886 O O . LEU A 1 110 ? -4.260 1.108 24.074 1.00 97.38 110 LEU A O 1
ATOM 890 N N . ARG A 1 111 ? -4.768 2.205 25.976 1.00 96.75 111 ARG A N 1
ATOM 891 C CA . ARG A 1 111 ? -3.496 2.932 26.103 1.00 96.75 111 ARG A CA 1
ATOM 892 C C . ARG A 1 111 ? -2.322 1.982 26.354 1.00 96.75 111 ARG A C 1
ATOM 894 O O . ARG A 1 111 ? -1.294 2.138 25.702 1.00 96.75 111 ARG A O 1
ATOM 901 N N . ALA A 1 112 ? -2.486 0.992 27.234 1.00 96.88 112 ALA A N 1
ATOM 902 C CA . ALA A 1 112 ? -1.468 -0.024 27.515 1.00 96.88 112 ALA A CA 1
ATOM 903 C C . ALA A 1 112 ? -1.143 -0.878 26.276 1.00 96.88 112 ALA A C 1
ATOM 905 O O . ALA A 1 112 ? 0.016 -1.208 26.025 1.00 96.88 112 ALA A O 1
ATOM 906 N N . ILE A 1 113 ? -2.148 -1.187 25.450 1.00 96.69 113 ILE A N 1
ATOM 907 C CA . ILE A 1 113 ? -1.929 -1.838 24.149 1.00 96.69 113 ILE A CA 1
ATOM 908 C C . ILE A 1 113 ? -1.228 -0.892 23.169 1.00 96.69 113 ILE A C 1
ATOM 910 O O . ILE A 1 113 ? -0.321 -1.294 22.437 1.00 96.69 113 ILE A O 1
ATOM 914 N N . GLY A 1 114 ? -1.609 0.385 23.175 1.00 95.31 114 GLY A N 1
ATOM 915 C CA . GLY A 1 114 ? -0.995 1.409 22.340 1.00 95.31 114 GLY A CA 1
ATOM 916 C C . GLY A 1 114 ? 0.499 1.581 22.586 1.00 95.31 114 GLY A C 1
ATOM 917 O O . GLY A 1 114 ? 1.282 1.571 21.633 1.00 95.31 114 GLY A O 1
ATOM 918 N N . SER A 1 115 ? 0.905 1.661 23.857 1.00 94.69 115 SER A N 1
ATOM 919 C CA . SER A 1 115 ? 2.312 1.759 24.265 1.00 94.69 115 SER A CA 1
ATOM 920 C C . SER A 1 115 ? 3.087 0.445 24.123 1.00 94.69 115 SER A C 1
ATOM 922 O O . SER A 1 115 ? 4.318 0.465 24.124 1.00 94.69 115 SER A O 1
ATOM 924 N N . GLY A 1 116 ? 2.392 -0.685 23.957 1.00 93.38 116 GLY A N 1
ATOM 925 C CA . GLY A 1 116 ? 2.990 -2.019 23.912 1.00 93.38 116 GLY A CA 1
ATOM 926 C C . GLY A 1 116 ? 3.289 -2.617 25.291 1.00 93.38 116 GLY A C 1
ATOM 927 O O . GLY A 1 116 ? 3.942 -3.653 25.359 1.00 93.38 116 GLY A O 1
ATOM 928 N N . GLU A 1 117 ? 2.813 -1.997 26.378 1.00 95.06 117 GLU A N 1
ATOM 929 C CA . GLU A 1 117 ? 2.867 -2.555 27.741 1.00 95.06 117 GLU A CA 1
ATOM 930 C C . GLU A 1 117 ? 2.038 -3.841 27.861 1.00 95.06 117 GLU A C 1
ATOM 932 O O . GLU A 1 117 ? 2.400 -4.755 28.601 1.00 95.06 117 GLU A O 1
ATOM 937 N N . GLN A 1 118 ? 0.936 -3.924 27.111 1.00 94.44 118 GLN A N 1
ATOM 938 C CA . GLN A 1 118 ? 0.070 -5.094 27.039 1.00 94.44 118 GLN A CA 1
ATOM 939 C C . GLN A 1 118 ? -0.120 -5.529 25.581 1.00 94.44 118 GLN A C 1
ATOM 941 O O . GLN A 1 118 ? -0.277 -4.703 24.685 1.00 94.44 118 GLN A O 1
ATOM 946 N N . ALA A 1 119 ? -0.136 -6.836 25.322 1.00 92.62 119 ALA A N 1
ATOM 947 C CA . ALA A 1 119 ? -0.518 -7.359 24.014 1.00 92.62 119 ALA A CA 1
ATOM 948 C C . ALA A 1 119 ? -2.048 -7.438 23.895 1.00 92.62 119 ALA A C 1
ATOM 950 O O . ALA A 1 119 ? -2.727 -7.805 24.853 1.00 92.62 119 ALA A O 1
ATOM 951 N N . ALA A 1 120 ? -2.588 -7.122 22.716 1.00 93.81 120 ALA A N 1
ATOM 952 C CA . ALA A 1 120 ? -3.992 -7.391 22.420 1.00 93.81 120 ALA A CA 1
ATOM 953 C C . ALA A 1 120 ? -4.227 -8.903 22.278 1.00 93.81 120 ALA A C 1
ATOM 955 O O . ALA A 1 120 ? -3.406 -9.609 21.684 1.00 93.81 120 ALA A O 1
ATOM 956 N N . ASP A 1 121 ? -5.369 -9.380 22.768 1.00 92.62 121 ASP A N 1
ATOM 957 C CA . ASP A 1 121 ? -5.751 -10.788 22.662 1.00 92.62 121 ASP A CA 1
ATOM 958 C C . ASP A 1 121 ? -5.940 -11.203 21.198 1.00 92.62 121 ASP A C 1
ATOM 960 O O . ASP A 1 121 ? -6.360 -10.409 20.357 1.00 92.62 121 ASP A O 1
ATOM 964 N N . LEU A 1 122 ? -5.654 -12.461 20.866 1.00 91.19 122 LEU A N 1
ATOM 965 C CA . LEU A 1 122 ? -5.916 -12.974 19.521 1.00 91.19 122 LEU A CA 1
ATOM 966 C C . LEU A 1 122 ? -7.424 -13.008 19.235 1.00 91.19 122 LEU A C 1
ATOM 968 O O . LEU A 1 122 ? -8.238 -13.237 20.131 1.00 91.19 122 LEU A O 1
ATOM 972 N N . LEU A 1 123 ? -7.792 -12.833 17.963 1.00 85.31 1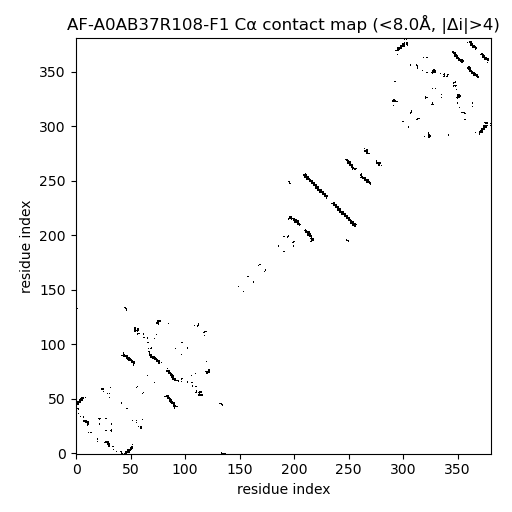23 LEU A N 1
ATOM 973 C CA . LEU A 1 123 ? -9.156 -13.111 17.512 1.00 85.31 123 LEU A CA 1
ATOM 974 C C . LEU A 1 123 ? -9.525 -14.563 17.871 1.00 85.31 123 LEU A C 1
ATOM 976 O O . LEU A 1 123 ? -8.783 -15.482 17.510 1.00 85.31 123 LEU A O 1
ATOM 980 N N . PRO A 1 124 ? -10.645 -14.797 18.577 1.00 86.38 124 PRO A N 1
ATOM 981 C CA . PRO A 1 124 ? -11.022 -16.144 18.975 1.00 86.38 124 PRO A CA 1
ATOM 982 C C . PRO A 1 124 ? -11.444 -16.960 17.749 1.00 86.38 124 PRO A C 1
ATOM 984 O O . PRO A 1 124 ? -12.118 -16.448 16.856 1.00 86.38 124 PRO A O 1
ATOM 987 N N . ALA A 1 125 ? -11.094 -18.249 17.727 1.00 86.31 125 ALA A N 1
ATOM 988 C CA . ALA A 1 125 ? -11.465 -19.158 16.635 1.00 86.31 125 ALA A CA 1
ATOM 989 C C . ALA A 1 125 ? -12.991 -19.302 16.477 1.00 86.31 125 ALA A C 1
ATOM 991 O O . ALA A 1 125 ? -13.505 -19.462 15.374 1.00 86.31 125 ALA A O 1
ATOM 992 N N . THR A 1 126 ? -13.718 -19.208 17.590 1.00 87.25 126 THR A N 1
ATOM 993 C CA . THR A 1 126 ? -15.181 -19.169 17.645 1.00 87.25 126 THR A CA 1
ATOM 994 C C . THR A 1 126 ? -15.602 -17.938 18.419 1.00 87.25 126 THR A C 1
ATOM 996 O O . THR A 1 126 ? -15.123 -17.744 19.533 1.00 87.25 126 THR A O 1
ATOM 999 N N . TRP A 1 127 ? -16.500 -17.126 17.863 1.00 86.94 127 TRP A N 1
ATOM 1000 C CA . TRP A 1 127 ? -16.953 -15.888 18.496 1.00 86.94 127 TRP A CA 1
ATOM 1001 C C . TRP A 1 127 ? -17.762 -16.190 19.774 1.00 86.94 127 TRP A C 1
ATOM 1003 O O . TRP A 1 127 ? -18.880 -16.692 19.661 1.00 86.94 127 TRP A O 1
ATOM 1013 N N . PRO A 1 128 ? -17.232 -15.914 20.985 1.00 87.69 128 PRO A N 1
ATOM 1014 C CA . PRO A 1 128 ? -17.873 -16.316 22.238 1.00 87.69 128 PRO A CA 1
ATOM 1015 C C . PRO A 1 128 ? -18.913 -15.301 22.733 1.00 87.69 128 PRO A C 1
ATOM 1017 O O . PRO A 1 128 ? -19.579 -15.535 23.738 1.00 87.69 128 PRO A O 1
ATOM 1020 N N . TRP A 1 129 ? -19.026 -14.150 22.068 1.00 87.75 129 TRP A N 1
ATOM 1021 C CA . TRP A 1 129 ? -19.923 -13.069 22.461 1.00 87.75 129 TRP A CA 1
ATOM 1022 C C . TRP A 1 129 ? -21.186 -13.045 21.608 1.00 87.75 129 TRP A C 1
ATOM 1024 O O . TRP A 1 129 ? -21.283 -13.697 20.570 1.00 87.75 129 TRP A O 1
ATOM 1034 N N . GLU A 1 130 ? -22.145 -12.218 22.017 1.00 86.38 130 GLU A N 1
ATOM 1035 C CA . GLU A 1 130 ? -23.297 -11.911 21.180 1.00 86.38 130 GLU A CA 1
ATOM 1036 C C . GLU A 1 130 ? -22.861 -11.362 19.815 1.00 86.38 130 GLU A C 1
ATOM 1038 O O . GLU A 1 130 ? -21.867 -10.630 19.684 1.00 86.38 130 GLU A O 1
ATOM 1043 N N . GLN A 1 131 ? -23.613 -11.752 18.789 1.00 86.44 131 GLN A N 1
ATOM 1044 C CA . GLN A 1 131 ? -23.407 -11.281 17.430 1.00 86.44 131 GLN A CA 1
ATOM 1045 C C . GLN A 1 131 ? -23.756 -9.796 17.344 1.00 86.44 131 GLN A C 1
ATOM 1047 O O . GLN A 1 131 ? -24.751 -9.332 17.901 1.00 86.44 131 GLN A O 1
ATOM 1052 N N . TYR A 1 132 ? -22.946 -9.044 16.608 1.00 86.50 132 TYR A N 1
ATOM 1053 C CA . TYR A 1 132 ? -23.245 -7.647 16.339 1.00 86.50 132 TYR A CA 1
ATOM 1054 C C . TYR A 1 132 ? -24.452 -7.533 15.400 1.00 86.50 132 TYR A C 1
ATOM 1056 O O . TYR A 1 132 ? -24.423 -8.031 14.275 1.00 86.50 132 TYR A O 1
ATOM 1064 N N . ALA A 1 133 ? -25.500 -6.835 15.838 1.00 85.00 133 ALA A N 1
ATOM 1065 C CA . ALA A 1 133 ? -26.659 -6.550 15.001 1.00 85.00 133 ALA A CA 1
ATOM 1066 C C . ALA A 1 133 ? -26.386 -5.340 14.095 1.00 85.00 133 ALA A C 1
ATOM 1068 O O . ALA A 1 133 ? -26.183 -4.216 14.562 1.00 85.00 133 ALA A O 1
ATOM 1069 N N . VAL A 1 134 ? -26.419 -5.542 12.777 1.00 84.81 134 VAL A N 1
ATOM 1070 C CA . VAL A 1 134 ? -26.359 -4.431 11.821 1.00 84.81 134 VAL A CA 1
ATOM 1071 C C . VAL A 1 134 ? -27.757 -3.842 11.691 1.00 84.81 134 VAL A C 1
ATOM 1073 O O . VAL A 1 134 ? -28.577 -4.328 10.919 1.00 84.81 134 VAL A O 1
ATOM 1076 N N . LEU A 1 135 ? -28.022 -2.782 12.460 1.00 83.69 135 LEU A N 1
ATOM 1077 C CA . LEU A 1 135 ? -29.333 -2.130 12.443 1.00 83.69 135 LEU A CA 1
ATOM 1078 C C . LEU A 1 135 ? -29.714 -1.671 11.025 1.00 83.69 135 LEU A C 1
ATOM 1080 O O . LEU A 1 135 ? -28.841 -1.119 10.330 1.00 83.69 135 LEU A O 1
ATOM 1084 N N . PRO A 1 136 ? -30.987 -1.851 10.620 1.00 78.88 136 PRO A N 1
ATOM 1085 C CA . PRO A 1 136 ? -31.494 -1.295 9.378 1.00 78.88 136 PRO A CA 1
ATOM 1086 C C . PRO A 1 136 ? -31.392 0.232 9.399 1.00 78.88 136 PRO A C 1
ATOM 1088 O O . PRO A 1 136 ? -31.099 0.870 10.415 1.00 78.88 136 PRO A O 1
ATOM 1091 N N . ILE A 1 137 ? -31.560 0.828 8.231 1.00 72.94 137 ILE A N 1
ATOM 1092 C CA . ILE A 1 137 ? -31.611 2.275 8.090 1.00 72.94 137 ILE A CA 1
ATOM 1093 C C . ILE A 1 137 ? -32.834 2.821 8.855 1.00 72.94 137 ILE A C 1
ATOM 1095 O O . ILE A 1 137 ? -33.918 2.253 8.769 1.00 72.94 137 ILE A O 1
ATOM 1099 N N . ALA A 1 138 ? -32.649 3.909 9.610 1.00 68.56 138 ALA A N 1
ATOM 1100 C CA . ALA A 1 138 ? -33.738 4.570 10.336 1.00 68.56 138 ALA A CA 1
ATOM 1101 C C . ALA A 1 138 ? -34.563 5.533 9.457 1.00 68.56 138 ALA A C 1
ATOM 1103 O O . ALA A 1 138 ? -35.728 5.769 9.755 1.00 68.56 138 ALA A O 1
ATOM 1104 N N . ASN A 1 139 ? -33.965 6.066 8.383 1.00 69.75 139 ASN A N 1
ATOM 1105 C CA . ASN A 1 139 ? -34.570 7.041 7.470 1.00 69.75 139 ASN A CA 1
ATOM 1106 C C . ASN A 1 139 ? -34.411 6.562 6.027 1.00 69.75 139 ASN A C 1
ATOM 1108 O O . ASN A 1 139 ? -33.279 6.301 5.634 1.00 69.75 139 ASN A O 1
ATOM 1112 N N . ASP A 1 140 ? -35.474 6.517 5.226 1.00 68.69 140 ASP A N 1
ATOM 1113 C CA . ASP A 1 140 ? -35.354 6.160 3.808 1.00 68.69 140 ASP A CA 1
ATOM 1114 C C . ASP A 1 140 ? -34.234 6.955 3.111 1.00 68.69 140 ASP A C 1
ATOM 1116 O O . ASP A 1 140 ? -34.070 8.161 3.311 1.00 68.69 140 ASP A O 1
ATOM 1120 N N . LEU A 1 141 ? -33.419 6.251 2.319 1.00 62.56 141 LEU A N 1
ATOM 1121 C CA . LEU A 1 141 ? -32.410 6.869 1.460 1.00 62.56 141 LEU A CA 1
ATOM 1122 C C . LEU A 1 141 ? -33.140 7.776 0.468 1.00 62.56 141 LEU A C 1
ATOM 1124 O O . LEU A 1 141 ? -33.717 7.277 -0.493 1.00 62.56 141 LEU A O 1
ATOM 1128 N N . GLU A 1 142 ? -33.110 9.092 0.688 1.00 62.56 142 GLU A N 1
ATOM 1129 C CA . GLU A 1 142 ? -33.784 10.025 -0.222 1.00 62.56 142 GLU A CA 1
ATOM 1130 C C . GLU A 1 142 ? -33.220 9.903 -1.643 1.00 62.56 142 GLU A C 1
ATOM 1132 O O . GLU A 1 142 ? -33.973 9.920 -2.612 1.00 62.56 142 GLU A O 1
ATOM 1137 N N . HIS A 1 143 ? -31.896 9.742 -1.774 1.00 60.88 143 HIS A N 1
ATOM 1138 C CA . HIS A 1 143 ? -31.238 9.611 -3.068 1.00 60.88 143 HIS A CA 1
ATOM 1139 C C . HIS A 1 143 ? -29.971 8.749 -2.977 1.00 60.88 143 HIS A C 1
ATOM 1141 O O . HIS A 1 143 ? -29.072 9.020 -2.180 1.00 60.88 143 HIS A O 1
ATOM 1147 N N . PHE A 1 144 ? -29.869 7.735 -3.837 1.00 59.53 144 PHE A N 1
ATOM 1148 C CA . PHE A 1 144 ? -28.646 6.968 -4.066 1.00 59.53 144 PHE A CA 1
ATOM 1149 C C . PHE A 1 144 ? -28.173 7.236 -5.495 1.00 59.53 144 PHE A C 1
ATOM 1151 O O . PHE A 1 144 ? -28.786 6.771 -6.454 1.00 59.53 144 PHE A O 1
ATOM 1158 N N . TYR A 1 145 ? -27.095 8.007 -5.646 1.00 62.47 145 TYR A N 1
ATOM 1159 C CA . TYR A 1 145 ? -26.521 8.309 -6.955 1.00 62.47 145 TYR A CA 1
ATOM 1160 C C . TYR A 1 145 ? -25.296 7.437 -7.196 1.00 62.47 145 TYR A C 1
ATOM 1162 O O . TYR A 1 145 ? -24.266 7.582 -6.539 1.00 62.47 145 TYR A O 1
ATOM 1170 N N . ARG A 1 146 ? -25.396 6.551 -8.182 1.00 65.25 146 ARG A N 1
ATOM 1171 C CA . ARG A 1 146 ? -24.239 5.918 -8.806 1.00 65.25 146 ARG A CA 1
ATOM 1172 C C . ARG A 1 146 ? -23.942 6.697 -10.080 1.00 65.25 146 ARG A C 1
ATOM 1174 O O . ARG A 1 146 ? -24.705 6.613 -11.036 1.00 65.25 146 ARG A O 1
ATOM 1181 N N . ILE A 1 147 ? -22.842 7.440 -10.095 1.00 67.38 147 ILE A N 1
ATOM 1182 C CA . ILE A 1 147 ? -22.334 8.031 -11.333 1.00 67.38 147 ILE A CA 1
ATOM 1183 C C . ILE A 1 147 ? -21.428 6.984 -11.972 1.00 67.38 147 ILE A C 1
ATOM 1185 O O . ILE A 1 147 ? -20.337 6.702 -11.481 1.00 67.38 147 ILE A O 1
ATOM 1189 N N . THR A 1 148 ? -21.911 6.365 -13.041 1.00 75.12 148 THR A N 1
ATOM 1190 C CA . THR A 1 148 ? -21.076 5.589 -13.956 1.00 75.12 148 THR A CA 1
ATOM 1191 C C . THR A 1 148 ? -20.975 6.401 -15.226 1.00 75.12 148 THR A C 1
ATOM 1193 O O . THR A 1 148 ? -21.993 6.679 -15.850 1.00 75.12 148 THR A O 1
ATOM 1196 N N . LEU A 1 149 ? -19.761 6.832 -15.550 1.00 77.94 149 LEU A N 1
ATOM 1197 C CA . LEU A 1 149 ? -19.475 7.437 -16.839 1.00 77.94 149 LEU A CA 1
ATOM 1198 C C . LEU A 1 149 ? -19.218 6.297 -17.816 1.00 77.94 149 LEU A C 1
ATOM 1200 O O . LEU A 1 149 ? -18.324 5.480 -17.584 1.00 77.94 149 LEU A O 1
ATOM 1204 N N . GLU A 1 150 ? -20.006 6.241 -18.884 1.00 87.75 150 GLU A N 1
ATOM 1205 C CA . GLU A 1 150 ? -19.675 5.398 -20.030 1.00 87.75 150 GLU A CA 1
ATOM 1206 C C . GLU A 1 150 ? -18.342 5.870 -20.643 1.00 87.75 150 GLU A C 1
ATOM 1208 O O . GLU A 1 150 ? -17.993 7.050 -20.505 1.00 87.75 150 GLU A O 1
ATOM 1213 N N . PRO A 1 151 ? -17.573 4.994 -21.316 1.00 87.88 151 PRO A N 1
ATOM 1214 C CA . PRO A 1 151 ? -16.243 5.332 -21.831 1.00 87.88 151 PRO A CA 1
ATOM 1215 C C . PRO A 1 151 ? -16.210 6.609 -22.683 1.00 87.88 151 PRO A C 1
ATOM 1217 O O . PRO A 1 151 ? -15.268 7.395 -22.592 1.00 87.88 151 PRO A O 1
ATOM 1220 N N . GLU A 1 152 ? -17.264 6.843 -23.462 1.00 91.12 152 GLU A N 1
ATOM 1221 C CA . GLU A 1 152 ? -17.429 8.031 -24.302 1.00 91.12 152 GLU A CA 1
ATOM 1222 C C . GLU A 1 152 ? -17.632 9.297 -23.459 1.00 91.12 152 GLU A C 1
ATOM 1224 O O . GLU A 1 152 ? -16.898 10.267 -23.632 1.00 91.12 152 GLU A O 1
ATOM 1229 N N . GLN A 1 153 ? -18.531 9.262 -22.468 1.00 86.00 153 GLN A N 1
ATOM 1230 C CA . GLN A 1 153 ? -18.734 10.380 -21.536 1.00 86.00 153 GLN A CA 1
ATOM 1231 C C . GLN A 1 153 ? -17.480 10.682 -20.713 1.00 86.00 153 GLN A C 1
ATOM 1233 O O . GLN A 1 153 ? -17.163 11.842 -20.454 1.00 86.00 153 GLN A O 1
ATOM 1238 N N . PHE A 1 154 ? -16.743 9.648 -20.298 1.00 83.81 154 PHE A N 1
ATOM 1239 C CA . PHE A 1 154 ? -15.475 9.833 -19.603 1.00 83.81 154 PHE A CA 1
ATOM 1240 C C . PHE A 1 154 ? -14.434 10.492 -20.513 1.00 83.81 154 PHE A C 1
ATOM 1242 O O . PHE A 1 154 ? -13.750 11.420 -20.086 1.00 83.81 154 PHE A O 1
ATOM 1249 N N . SER A 1 155 ? -14.339 10.056 -21.772 1.00 86.50 155 SER A N 1
ATOM 1250 C CA . SER A 1 155 ? -13.448 10.661 -22.764 1.00 86.50 155 SER A CA 1
ATOM 1251 C C . SER A 1 155 ? -13.778 12.140 -22.991 1.00 86.50 155 SER A C 1
ATOM 1253 O O . SER A 1 155 ? -12.882 12.986 -22.930 1.00 86.50 155 SER A O 1
ATOM 1255 N N . GLU A 1 156 ? -15.060 12.469 -23.157 1.00 90.88 156 GLU A N 1
ATOM 1256 C CA . GLU A 1 156 ? -15.534 13.847 -23.301 1.00 90.88 156 GLU A CA 1
ATOM 1257 C C . GLU A 1 156 ? -15.191 14.703 -22.078 1.00 90.88 156 GLU A C 1
ATOM 1259 O O . GLU A 1 156 ? -14.690 15.819 -22.228 1.00 90.88 156 GLU A O 1
ATOM 1264 N N . GLU A 1 157 ? -15.380 14.181 -20.863 1.00 87.12 157 GLU A N 1
ATOM 1265 C CA . GLU A 1 157 ? -15.042 14.914 -19.643 1.00 87.12 157 GLU A CA 1
ATOM 1266 C C . GLU A 1 157 ? -13.536 15.098 -19.443 1.00 87.12 157 GLU A C 1
ATOM 1268 O O . GLU A 1 157 ? -13.096 16.174 -19.036 1.00 87.12 157 GLU A O 1
ATOM 1273 N N . VAL A 1 158 ? -12.717 14.102 -19.787 1.00 84.00 158 VAL A N 1
ATOM 1274 C CA . VAL A 1 158 ? -11.251 14.232 -19.763 1.00 84.00 158 VAL A CA 1
ATOM 1275 C C . VAL A 1 158 ? -10.793 15.314 -20.744 1.00 84.00 158 VAL A C 1
ATOM 1277 O O . VAL A 1 158 ? -9.950 16.146 -20.395 1.00 84.00 158 VAL A O 1
ATOM 1280 N N . LEU A 1 159 ? -11.377 15.360 -21.944 1.00 87.19 159 LEU A N 1
ATOM 1281 C CA . LEU A 1 159 ? -11.086 16.390 -22.944 1.00 87.19 159 LEU A CA 1
ATOM 1282 C C . LEU A 1 159 ? -11.597 17.775 -22.531 1.00 87.19 159 LEU A C 1
ATOM 1284 O O . LEU A 1 159 ? -10.946 18.780 -22.832 1.00 87.19 159 LEU A O 1
ATOM 1288 N N . ARG A 1 160 ? -12.739 17.845 -21.838 1.00 89.69 160 ARG A N 1
ATOM 1289 C CA . ARG A 1 160 ? -13.326 19.097 -21.346 1.00 89.69 160 ARG A CA 1
ATOM 1290 C C . ARG A 1 160 ? -12.516 19.682 -20.198 1.00 89.69 160 ARG A C 1
ATOM 1292 O O . ARG A 1 160 ? -12.166 20.860 -20.238 1.00 89.69 160 ARG A O 1
ATOM 1299 N N . LEU A 1 161 ? -12.228 18.870 -19.183 1.00 86.31 161 LEU A N 1
ATOM 1300 C CA . LEU A 1 161 ? -11.524 19.303 -17.979 1.00 86.31 161 LEU A CA 1
ATOM 1301 C C . LEU A 1 161 ? -10.039 19.531 -18.246 1.00 86.31 161 LEU A C 1
ATOM 1303 O O . LEU A 1 161 ? -9.433 20.349 -17.561 1.00 86.31 161 LEU A O 1
ATOM 1307 N N . LYS A 1 162 ? -9.452 18.807 -19.212 1.00 81.75 162 LYS A N 1
ATOM 1308 C CA . LYS A 1 162 ? -8.030 18.827 -19.610 1.00 81.75 162 LYS A CA 1
ATOM 1309 C C . LYS A 1 162 ? -7.022 18.535 -18.489 1.00 81.75 162 LYS A C 1
ATOM 1311 O O . LYS A 1 162 ? -5.848 18.321 -18.777 1.00 81.75 162 LYS A O 1
ATOM 1316 N N . GLY A 1 163 ? -7.451 18.472 -17.229 1.00 79.44 163 GLY A N 1
ATOM 1317 C CA . GLY A 1 163 ? -6.584 18.305 -16.070 1.00 79.44 163 GLY A CA 1
ATOM 1318 C C . GLY A 1 163 ? -5.471 19.354 -16.036 1.00 79.44 163 GLY A C 1
ATOM 1319 O O . GLY A 1 163 ? -5.641 20.481 -16.489 1.00 79.44 163 GLY A O 1
ATOM 1320 N N . LEU A 1 164 ? -4.304 18.954 -15.535 1.00 77.62 164 LEU A N 1
ATOM 1321 C CA . LEU A 1 164 ? -3.090 19.779 -15.534 1.00 77.62 164 LEU A CA 1
ATOM 1322 C C . LEU A 1 164 ? -2.279 19.657 -16.838 1.00 77.62 164 LEU A C 1
ATOM 1324 O O . LEU A 1 164 ? -1.174 20.185 -16.918 1.00 77.62 164 LEU A O 1
ATOM 1328 N N . TRP A 1 165 ? -2.786 18.952 -17.857 1.00 79.62 165 TRP A N 1
ATOM 1329 C CA . TRP A 1 165 ? -2.052 18.721 -19.107 1.00 79.62 165 TRP A CA 1
ATOM 1330 C C . TRP A 1 165 ? -1.715 19.994 -19.895 1.00 79.62 165 TRP A C 1
ATOM 1332 O O . TRP A 1 165 ? -0.604 20.061 -20.421 1.00 79.62 165 TRP A O 1
ATOM 1342 N N . PRO A 1 166 ? -2.588 21.021 -19.970 1.00 81.69 166 PRO A N 1
ATOM 1343 C CA . PRO A 1 166 ? -2.246 22.281 -20.633 1.00 81.69 166 PRO A CA 1
ATOM 1344 C C . PRO A 1 166 ? -1.058 22.992 -19.975 1.00 81.69 166 PRO A C 1
ATOM 1346 O O . PRO A 1 166 ? -0.235 23.583 -20.668 1.00 81.69 166 PRO A O 1
ATOM 1349 N N . ASP A 1 167 ? -0.940 22.862 -18.653 1.00 81.44 167 ASP A N 1
ATOM 1350 C CA . ASP A 1 167 ? 0.112 23.474 -17.840 1.00 81.44 167 ASP A CA 1
ATOM 1351 C C . ASP A 1 167 ? 1.237 22.484 -17.509 1.00 81.44 167 ASP A C 1
ATOM 1353 O O . ASP A 1 167 ? 2.066 22.732 -16.630 1.00 81.44 167 ASP A O 1
ATOM 1357 N N . PHE A 1 168 ? 1.302 21.349 -18.214 1.00 76.19 168 PHE A N 1
ATOM 1358 C CA . PHE A 1 168 ? 2.272 20.300 -17.921 1.00 76.19 168 PHE A CA 1
ATOM 1359 C C . PHE A 1 168 ? 3.702 20.841 -17.972 1.00 76.19 168 PHE A C 1
ATOM 1361 O O . PHE A 1 168 ? 4.488 20.616 -17.060 1.00 76.19 168 PHE A O 1
ATOM 1368 N N . THR A 1 169 ? 4.034 21.631 -18.991 1.00 76.44 169 THR A N 1
ATOM 1369 C CA . THR A 1 169 ? 5.358 22.253 -19.122 1.00 76.44 169 THR A CA 1
ATOM 1370 C C . THR A 1 169 ? 5.613 23.321 -18.056 1.00 76.44 169 THR A C 1
ATOM 1372 O O . THR A 1 169 ? 6.756 23.536 -17.675 1.00 76.44 169 THR A O 1
ATOM 1375 N N . LEU A 1 170 ? 4.576 23.980 -17.539 1.00 75.38 170 LEU A N 1
ATOM 1376 C CA . LEU A 1 170 ? 4.726 24.969 -16.470 1.00 75.38 170 LEU A CA 1
ATOM 1377 C C . LEU A 1 170 ? 5.097 24.296 -15.139 1.00 75.38 170 LEU A C 1
ATOM 1379 O O . LEU A 1 170 ? 5.960 24.787 -14.416 1.00 75.38 170 LEU A O 1
ATOM 1383 N N . HIS A 1 171 ? 4.437 23.181 -14.812 1.00 74.81 171 HIS A N 1
ATOM 1384 C CA . HIS A 1 171 ? 4.597 22.497 -13.525 1.00 74.81 171 HIS A CA 1
ATOM 1385 C C . HIS A 1 171 ? 5.669 21.402 -13.533 1.00 74.81 171 HIS A C 1
ATOM 1387 O O . HIS A 1 171 ? 6.339 21.184 -12.526 1.00 74.81 171 HIS A O 1
ATOM 1393 N N . PHE A 1 172 ? 5.825 20.715 -14.662 1.00 70.69 172 PHE A N 1
ATOM 1394 C CA . PHE A 1 172 ? 6.695 19.548 -14.832 1.00 70.69 172 PHE A CA 1
ATOM 1395 C C . PHE A 1 172 ? 7.743 19.739 -15.923 1.00 70.69 172 PHE A C 1
ATOM 1397 O O . PHE A 1 172 ? 8.669 18.932 -16.027 1.00 70.69 172 PHE A O 1
ATOM 1404 N N . GLY A 1 173 ? 7.636 20.798 -16.728 1.00 66.00 173 GLY A N 1
ATOM 1405 C CA . GLY A 1 173 ? 8.739 21.205 -17.577 1.00 66.00 173 GLY A CA 1
ATOM 1406 C C . GLY A 1 173 ? 9.874 21.638 -16.670 1.00 66.00 173 GLY A C 1
ATOM 1407 O O . GLY A 1 173 ? 9.837 22.700 -16.054 1.00 66.00 173 GLY A O 1
ATOM 1408 N N . GLN A 1 174 ? 10.899 20.798 -16.574 1.00 63.50 174 GLN A N 1
ATOM 1409 C CA . GLN A 1 174 ? 12.180 21.249 -16.072 1.00 63.50 174 GLN A CA 1
ATOM 1410 C C . GLN A 1 174 ? 12.647 22.330 -17.041 1.00 63.50 174 GLN A C 1
ATOM 1412 O O . GLN A 1 174 ? 13.138 22.025 -18.129 1.00 63.50 174 GLN A O 1
ATOM 1417 N N . THR A 1 175 ? 12.469 23.603 -16.682 1.00 59.09 175 THR A N 1
ATOM 1418 C CA . THR A 1 175 ? 13.228 24.682 -17.302 1.00 59.09 175 THR A CA 1
ATOM 1419 C C . THR A 1 175 ? 14.671 24.260 -17.129 1.00 59.09 175 THR A C 1
ATOM 1421 O O . THR A 1 175 ? 15.153 24.203 -15.998 1.00 59.09 175 THR A O 1
ATOM 1424 N N . GLY A 1 176 ? 15.309 23.834 -18.220 1.00 56.06 176 GLY A N 1
ATOM 1425 C CA . GLY A 1 176 ? 16.660 23.307 -18.192 1.00 56.06 176 GLY A CA 1
ATOM 1426 C C . GLY A 1 176 ? 17.569 24.379 -17.623 1.00 56.06 176 GLY A C 1
ATOM 1427 O O . GLY A 1 176 ? 18.021 25.263 -18.348 1.00 56.06 176 GLY A O 1
ATOM 1428 N N . ALA A 1 177 ? 17.807 24.337 -16.312 1.00 58.97 177 ALA A N 1
ATOM 1429 C CA . ALA A 1 177 ? 18.877 25.087 -15.706 1.00 58.97 177 ALA A CA 1
ATOM 1430 C C . ALA A 1 177 ? 20.116 24.616 -16.453 1.00 58.97 177 ALA A C 1
ATOM 1432 O O . ALA A 1 177 ? 20.438 23.428 -16.396 1.00 58.97 177 ALA A O 1
ATOM 1433 N N . GLN A 1 178 ? 20.750 25.509 -17.219 1.00 61.22 178 GLN A N 1
ATOM 1434 C CA . GLN A 1 178 ? 22.001 25.159 -17.872 1.00 61.22 178 GLN A CA 1
ATOM 1435 C C . GLN A 1 178 ? 22.918 24.598 -16.784 1.00 61.22 178 GLN A C 1
ATOM 1437 O O . GLN A 1 178 ? 23.186 25.316 -15.811 1.00 61.22 178 GLN A O 1
ATOM 1442 N N . PRO A 1 179 ? 23.338 23.324 -16.882 1.00 61.09 179 PRO A N 1
ATOM 1443 C CA . PRO A 1 179 ? 24.138 22.726 -15.836 1.00 61.09 179 PRO A CA 1
ATOM 1444 C C . PRO A 1 179 ? 25.400 23.570 -15.687 1.00 61.09 179 PRO A C 1
ATOM 1446 O O . PRO A 1 179 ? 26.186 23.713 -16.625 1.00 61.09 179 PRO A O 1
ATOM 1449 N N . ARG A 1 180 ? 25.570 24.191 -14.514 1.00 67.56 180 ARG A N 1
ATOM 1450 C CA . ARG A 1 180 ? 26.804 24.909 -14.199 1.00 67.56 180 ARG A CA 1
ATOM 1451 C C . ARG A 1 180 ? 27.930 23.887 -14.226 1.00 67.56 180 ARG A C 1
ATOM 1453 O O . ARG A 1 180 ? 27.874 22.893 -13.503 1.00 67.56 180 ARG A O 1
ATOM 1460 N N . ALA A 1 181 ? 28.935 24.132 -15.063 1.00 67.19 181 ALA A N 1
ATOM 1461 C CA . ALA A 1 181 ? 30.094 23.260 -15.134 1.00 67.19 181 ALA A CA 1
ATOM 1462 C C . ALA A 1 181 ? 30.734 23.150 -13.734 1.00 67.19 181 ALA A C 1
ATOM 1464 O O . ALA A 1 181 ? 30.882 24.169 -13.049 1.00 67.19 181 ALA A O 1
ATOM 1465 N N . PRO A 1 182 ? 31.085 21.937 -13.277 1.00 70.00 182 PRO A N 1
ATOM 1466 C CA . PRO A 1 182 ? 31.698 21.759 -11.971 1.00 70.00 182 PRO A CA 1
ATOM 1467 C C . PRO A 1 182 ? 33.031 22.515 -11.910 1.00 70.00 182 PRO A C 1
ATOM 1469 O O . PRO A 1 182 ? 33.798 22.521 -12.871 1.00 70.00 182 PRO A O 1
ATOM 1472 N N . VAL A 1 183 ? 33.330 23.122 -10.755 1.00 80.12 183 VAL A N 1
ATOM 1473 C CA . VAL A 1 183 ? 34.548 23.932 -10.518 1.00 80.12 183 VAL A CA 1
ATOM 1474 C C . VAL A 1 183 ? 35.840 23.140 -10.785 1.00 80.12 183 VAL A C 1
ATOM 1476 O O . VAL A 1 183 ? 36.889 23.716 -11.065 1.00 80.12 183 VAL A O 1
ATOM 1479 N N . LYS A 1 184 ? 35.767 21.807 -10.731 1.00 79.00 184 LYS A N 1
ATOM 1480 C CA . LYS A 1 184 ? 36.853 20.883 -11.055 1.00 79.00 184 LYS A CA 1
ATOM 1481 C C . LYS A 1 184 ? 36.335 19.785 -11.978 1.00 79.00 184 LYS A C 1
ATOM 1483 O O . LYS A 1 184 ? 35.242 19.262 -11.766 1.00 79.00 184 LYS A O 1
ATOM 1488 N N . ALA A 1 185 ? 37.151 19.396 -12.956 1.00 80.12 185 ALA A N 1
ATOM 1489 C CA . ALA A 1 185 ? 36.855 18.260 -13.819 1.00 80.12 185 ALA A CA 1
ATOM 1490 C C . ALA A 1 185 ? 36.624 16.986 -12.988 1.00 80.12 185 ALA A C 1
ATOM 1492 O O . ALA A 1 185 ? 37.380 16.679 -12.059 1.00 80.12 185 ALA A O 1
ATOM 1493 N N . LEU A 1 186 ? 35.571 16.244 -13.329 1.00 80.00 186 LEU A N 1
ATOM 1494 C CA . LEU A 1 186 ? 35.263 14.970 -12.694 1.00 80.00 186 LEU A CA 1
ATOM 1495 C C . LEU A 1 186 ? 36.371 13.953 -12.995 1.00 80.00 186 LEU A C 1
ATOM 1497 O O . LEU A 1 186 ? 36.867 13.859 -14.117 1.00 80.00 186 LEU A O 1
ATOM 1501 N N . SER A 1 187 ? 36.766 13.185 -11.978 1.00 83.19 187 SER A N 1
ATOM 1502 C CA . SER A 1 187 ? 37.701 12.077 -12.156 1.00 83.19 187 SER A CA 1
ATOM 1503 C C . SER A 1 187 ? 37.022 10.928 -12.909 1.00 83.19 187 SER A C 1
ATOM 1505 O O . SER A 1 187 ? 35.793 10.852 -12.978 1.00 83.19 187 SER A O 1
ATOM 1507 N N . ARG A 1 188 ? 37.818 9.981 -13.423 1.00 77.00 188 ARG A N 1
ATOM 1508 C CA . ARG A 1 188 ? 37.291 8.755 -14.052 1.00 77.00 188 ARG A CA 1
ATOM 1509 C C . ARG A 1 188 ? 36.344 7.988 -13.124 1.00 77.00 188 ARG A C 1
ATOM 1511 O O . ARG A 1 188 ? 35.346 7.462 -13.594 1.00 77.00 188 ARG A O 1
ATOM 1518 N N . TRP A 1 189 ? 36.627 7.983 -11.820 1.00 74.56 189 TRP A N 1
ATOM 1519 C CA . TRP A 1 189 ? 35.770 7.355 -10.814 1.00 74.56 189 TRP A CA 1
ATOM 1520 C C . TRP A 1 189 ? 34.415 8.056 -10.680 1.00 74.56 189 TRP A C 1
ATOM 1522 O O . TRP A 1 189 ? 33.385 7.396 -10.700 1.00 74.56 189 TRP A O 1
ATOM 1532 N N . HIS A 1 190 ? 34.395 9.392 -10.613 1.00 81.06 190 HIS A N 1
ATOM 1533 C CA . HIS A 1 190 ? 33.136 10.144 -10.548 1.00 81.06 190 HIS A CA 1
ATOM 1534 C C . HIS A 1 190 ? 32.276 9.929 -11.796 1.00 81.06 190 HIS A C 1
ATOM 1536 O O . HIS A 1 190 ? 31.062 9.791 -11.685 1.00 81.06 190 HIS A O 1
ATOM 1542 N N . LEU A 1 191 ? 32.903 9.873 -12.973 1.00 77.88 191 LEU A N 1
ATOM 1543 C CA . LEU A 1 191 ? 32.207 9.591 -14.228 1.00 77.88 191 LEU A CA 1
ATOM 1544 C C . LEU A 1 191 ? 31.655 8.162 -14.257 1.00 77.88 191 LEU A C 1
ATOM 1546 O O . LEU A 1 191 ? 30.507 7.975 -14.641 1.00 77.88 191 LEU A O 1
ATOM 1550 N N . ALA A 1 192 ? 32.433 7.174 -13.809 1.00 75.12 192 ALA A N 1
ATOM 1551 C CA . ALA A 1 192 ? 31.982 5.788 -13.721 1.00 75.12 192 ALA A CA 1
ATOM 1552 C C . ALA A 1 192 ? 30.808 5.627 -12.743 1.00 75.12 192 ALA A C 1
ATOM 1554 O O . ALA A 1 192 ? 29.830 4.966 -13.072 1.00 75.12 192 ALA A O 1
ATOM 1555 N N . LEU A 1 193 ? 30.869 6.283 -11.579 1.00 78.69 193 LEU A N 1
ATOM 1556 C CA . LEU A 1 193 ? 29.803 6.261 -10.578 1.00 78.69 193 LEU A CA 1
ATOM 1557 C C . LEU A 1 193 ? 28.523 6.935 -11.092 1.00 78.69 193 LEU A C 1
ATOM 1559 O O . LEU A 1 193 ? 27.437 6.381 -10.962 1.00 78.69 193 LEU A O 1
ATOM 1563 N N . ALA A 1 194 ? 28.642 8.118 -11.699 1.00 77.69 194 ALA A N 1
ATOM 1564 C CA . ALA A 1 194 ? 27.498 8.845 -12.241 1.00 77.69 194 ALA A CA 1
ATOM 1565 C C . ALA A 1 194 ? 26.873 8.119 -13.445 1.00 77.69 194 ALA A C 1
ATOM 1567 O O . ALA A 1 194 ? 25.653 8.125 -13.598 1.00 77.69 194 ALA A O 1
ATOM 1568 N N . LEU A 1 195 ? 27.693 7.449 -14.261 1.00 79.38 195 LEU A N 1
ATOM 1569 C CA . LEU A 1 195 ? 27.221 6.548 -15.305 1.00 79.38 195 LEU A CA 1
ATOM 1570 C C . LEU A 1 195 ? 26.484 5.357 -14.697 1.00 79.38 195 LEU A C 1
ATOM 1572 O O . LEU A 1 195 ? 25.345 5.147 -15.063 1.00 79.38 195 LEU A O 1
ATOM 1576 N N . ALA A 1 196 ? 27.064 4.631 -13.742 1.00 76.75 196 ALA A N 1
ATOM 1577 C CA . ALA A 1 196 ? 26.432 3.482 -13.085 1.00 76.75 196 ALA A CA 1
ATOM 1578 C C . ALA A 1 196 ? 25.105 3.826 -12.380 1.00 76.75 196 ALA A C 1
ATOM 1580 O O . ALA A 1 196 ? 24.149 3.061 -12.446 1.00 76.75 196 ALA A O 1
ATOM 1581 N N . ALA A 1 197 ? 25.026 5.005 -11.762 1.00 75.81 197 ALA A N 1
ATOM 1582 C CA . ALA A 1 197 ? 23.824 5.503 -11.095 1.00 75.81 197 ALA A CA 1
ATOM 1583 C C . ALA A 1 197 ? 22.733 6.003 -12.066 1.00 75.81 197 ALA A C 1
ATOM 1585 O O . ALA A 1 197 ? 21.702 6.503 -11.620 1.00 75.81 197 ALA A O 1
ATOM 1586 N N . GLY A 1 198 ? 22.963 5.941 -13.384 1.00 73.94 198 GLY A N 1
ATOM 1587 C CA . GLY A 1 198 ? 22.024 6.420 -14.405 1.00 73.94 198 GLY A CA 1
ATOM 1588 C C . GLY A 1 198 ? 21.972 7.944 -14.568 1.00 73.94 198 GLY A C 1
ATOM 1589 O O . GLY A 1 198 ? 21.209 8.442 -15.394 1.00 73.94 198 GLY A O 1
ATOM 1590 N N . ALA A 1 199 ? 22.802 8.693 -13.835 1.00 76.31 199 ALA A N 1
ATOM 1591 C CA . ALA A 1 199 ? 22.875 10.154 -13.909 1.00 76.31 199 ALA A CA 1
ATOM 1592 C C . ALA A 1 199 ? 23.570 10.659 -15.187 1.00 76.31 199 ALA A C 1
ATOM 1594 O O . ALA A 1 199 ? 23.386 11.812 -15.574 1.00 76.31 199 ALA A O 1
ATOM 1595 N N . ILE A 1 200 ? 24.365 9.809 -15.845 1.00 72.69 200 ILE A N 1
ATOM 1596 C CA . ILE A 1 200 ? 24.923 10.069 -17.175 1.00 72.69 200 ILE A CA 1
ATOM 1597 C C . ILE A 1 200 ? 24.241 9.128 -18.168 1.00 72.69 200 ILE A C 1
ATOM 1599 O O . ILE A 1 200 ? 24.341 7.908 -18.063 1.00 72.69 200 ILE A O 1
ATOM 1603 N N . THR A 1 201 ? 23.546 9.710 -19.139 1.00 76.88 201 THR A N 1
ATOM 1604 C CA . THR A 1 201 ? 22.833 9.008 -20.212 1.00 76.88 201 THR A CA 1
ATOM 1605 C C . THR A 1 201 ? 23.050 9.766 -21.516 1.00 76.88 201 THR A C 1
ATOM 1607 O O . THR A 1 201 ? 23.009 10.996 -21.524 1.00 76.88 201 THR A O 1
ATOM 1610 N N . GLY A 1 202 ? 23.289 9.057 -22.621 1.00 80.88 202 GLY A N 1
ATOM 1611 C CA . GLY A 1 202 ? 23.423 9.693 -23.934 1.00 80.88 202 GLY A CA 1
ATOM 1612 C C . GLY A 1 202 ? 24.422 9.031 -24.877 1.00 80.88 202 GLY A C 1
ATOM 1613 O O . GLY A 1 202 ? 24.971 7.969 -24.592 1.00 80.88 202 GLY A O 1
ATOM 1614 N N . VAL A 1 203 ? 24.634 9.678 -26.024 1.00 83.94 203 VAL A N 1
ATOM 1615 C CA . VAL A 1 203 ? 25.543 9.223 -27.084 1.00 83.94 203 VAL A CA 1
ATOM 1616 C C . VAL A 1 203 ? 26.986 9.566 -26.710 1.00 83.94 203 VAL A C 1
ATOM 1618 O O . VAL A 1 203 ? 27.304 10.719 -26.422 1.00 83.94 203 VAL A O 1
ATOM 1621 N N . VAL A 1 204 ? 27.871 8.575 -26.747 1.00 81.62 204 VAL A N 1
ATOM 1622 C CA . VAL A 1 204 ? 29.308 8.720 -26.521 1.00 81.62 204 VAL A CA 1
ATOM 1623 C C . VAL A 1 204 ? 30.057 8.224 -27.746 1.00 81.62 204 VAL A C 1
ATOM 1625 O O . VAL A 1 204 ? 29.876 7.090 -28.181 1.00 81.62 204 VAL A O 1
ATOM 1628 N N . THR A 1 205 ? 30.946 9.066 -28.263 1.00 82.88 205 THR A N 1
ATOM 1629 C CA . THR A 1 205 ? 31.817 8.727 -29.390 1.00 82.88 205 THR A CA 1
ATOM 1630 C C . THR A 1 205 ? 33.247 8.551 -28.897 1.00 82.88 205 THR A C 1
ATOM 1632 O O . THR A 1 205 ? 33.819 9.443 -28.265 1.00 82.88 205 THR A O 1
ATOM 1635 N N . SER A 1 206 ? 33.836 7.388 -29.160 1.00 79.62 206 SER A N 1
ATOM 1636 C CA . SER A 1 206 ? 35.235 7.107 -28.852 1.00 79.62 206 SER A CA 1
ATOM 1637 C C . SER A 1 206 ? 36.165 7.814 -29.847 1.00 79.62 206 SER A C 1
ATOM 1639 O O . SER A 1 206 ? 35.780 8.173 -30.959 1.00 79.62 206 SER A O 1
ATOM 1641 N N . ARG A 1 207 ? 37.449 7.942 -29.486 1.00 74.50 207 ARG A N 1
ATOM 1642 C CA . ARG A 1 207 ? 38.483 8.460 -30.402 1.00 74.50 207 ARG A CA 1
ATOM 1643 C C . ARG A 1 207 ? 38.717 7.572 -31.628 1.00 74.50 207 ARG A C 1
ATOM 1645 O O . ARG A 1 207 ? 39.259 8.057 -32.610 1.00 74.50 207 ARG A O 1
ATOM 1652 N N . SER A 1 208 ? 38.335 6.297 -31.561 1.00 77.31 208 SER A N 1
ATOM 1653 C CA . SER A 1 208 ? 38.414 5.354 -32.681 1.00 77.31 208 SER A CA 1
ATOM 1654 C C . SER A 1 208 ? 37.167 5.382 -33.572 1.00 77.31 208 SER A C 1
ATOM 1656 O O . SER A 1 208 ? 37.040 4.530 -34.441 1.00 77.31 208 SER A O 1
ATOM 1658 N N . GLY A 1 209 ? 36.231 6.313 -33.340 1.00 79.94 209 GLY A N 1
ATOM 1659 C CA . GLY A 1 209 ? 35.007 6.463 -34.133 1.00 79.94 209 GLY A CA 1
ATOM 1660 C C . GLY A 1 209 ? 33.838 5.581 -33.689 1.00 79.94 209 GLY A C 1
ATOM 1661 O O . GLY A 1 209 ? 32.768 5.667 -34.280 1.00 79.94 209 GLY A O 1
ATOM 1662 N N . ARG A 1 210 ? 34.001 4.772 -32.632 1.00 83.44 210 ARG A N 1
ATOM 1663 C CA . ARG A 1 210 ? 32.916 3.938 -32.091 1.00 83.44 210 ARG A CA 1
ATOM 1664 C C . ARG A 1 210 ? 31.861 4.816 -31.421 1.00 83.44 210 ARG A C 1
ATOM 1666 O O . ARG A 1 210 ? 32.218 5.608 -30.551 1.00 83.44 210 ARG A O 1
ATOM 1673 N N . VAL A 1 211 ? 30.591 4.662 -31.777 1.00 85.88 211 VAL A N 1
ATOM 1674 C CA . VAL A 1 211 ? 29.467 5.444 -31.243 1.00 85.88 211 VAL A CA 1
ATOM 1675 C C . VAL A 1 211 ? 28.577 4.529 -30.412 1.00 85.88 211 VAL A C 1
ATOM 1677 O O . VAL A 1 211 ? 28.061 3.546 -30.927 1.00 85.88 211 VAL A O 1
ATOM 1680 N N . LEU A 1 212 ? 28.387 4.842 -29.131 1.00 85.69 212 LEU A N 1
ATOM 1681 C CA . LEU A 1 212 ? 27.538 4.071 -28.220 1.00 85.69 212 LEU A CA 1
ATOM 1682 C C . LEU A 1 212 ? 26.492 4.976 -27.564 1.00 85.69 212 LEU A C 1
ATOM 1684 O O . LEU A 1 212 ? 26.838 6.043 -27.068 1.00 85.69 212 LEU A O 1
ATOM 1688 N N . VAL A 1 213 ? 25.236 4.543 -27.470 1.00 87.31 213 VAL A N 1
ATOM 1689 C CA . VAL A 1 213 ? 24.238 5.171 -26.588 1.00 87.31 213 VAL A CA 1
ATOM 1690 C C . VAL A 1 213 ? 24.275 4.474 -25.245 1.00 87.31 213 V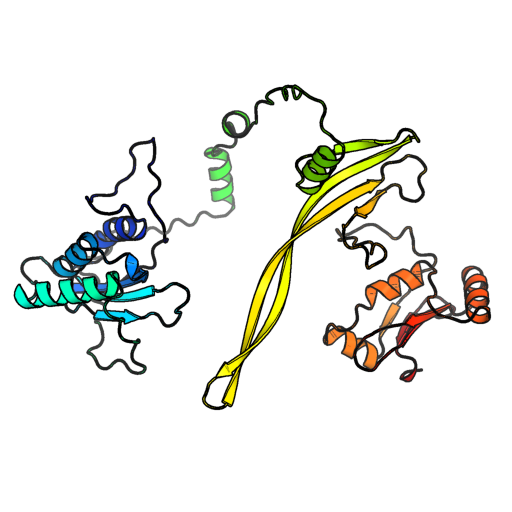AL A C 1
ATOM 1692 O O . VAL A 1 213 ? 23.937 3.300 -25.145 1.00 87.31 213 VAL A O 1
ATOM 1695 N N . LEU A 1 214 ? 24.677 5.186 -24.203 1.00 86.00 214 LEU A N 1
ATOM 1696 C CA . LEU A 1 214 ? 24.839 4.625 -22.870 1.00 86.00 214 LEU A CA 1
ATOM 1697 C C . LEU A 1 214 ? 23.646 4.958 -21.979 1.00 86.00 214 LEU A C 1
ATOM 1699 O O . LEU A 1 214 ? 23.178 6.100 -21.947 1.00 86.00 214 LEU A O 1
ATOM 1703 N N . LYS A 1 215 ? 23.223 3.969 -21.192 1.00 83.38 215 LYS A N 1
ATOM 1704 C CA . LYS A 1 215 ? 22.301 4.128 -20.074 1.00 83.38 215 LYS A CA 1
ATOM 1705 C C . LYS A 1 215 ? 22.785 3.321 -18.879 1.00 83.38 215 LYS A C 1
ATOM 1707 O O . LYS A 1 215 ? 22.880 2.097 -18.939 1.00 83.38 215 LYS A O 1
ATOM 1712 N N . GLY A 1 216 ? 23.068 4.022 -17.790 1.00 82.12 216 GLY A N 1
ATOM 1713 C CA . GLY A 1 216 ? 23.232 3.394 -16.489 1.00 82.12 216 GLY A CA 1
ATOM 1714 C C . GLY A 1 216 ? 21.919 2.965 -15.875 1.00 82.12 216 GLY A C 1
ATOM 1715 O O . GLY A 1 216 ? 20.894 3.622 -16.054 1.00 82.12 216 GLY A O 1
ATOM 1716 N N . ASP A 1 217 ? 21.988 1.885 -15.122 1.00 75.88 217 ASP A N 1
ATOM 1717 C CA . ASP A 1 217 ? 20.909 1.336 -14.330 1.00 75.88 217 ASP A CA 1
ATOM 1718 C C . ASP A 1 217 ? 21.504 0.716 -13.057 1.00 75.88 217 ASP A C 1
ATOM 1720 O O . ASP A 1 217 ? 22.669 0.322 -13.017 1.00 75.88 217 ASP A O 1
ATOM 1724 N N . THR A 1 218 ? 20.726 0.629 -11.990 1.00 70.81 218 THR A N 1
ATOM 1725 C CA . THR A 1 218 ? 21.129 -0.062 -10.762 1.00 70.81 218 THR A CA 1
ATOM 1726 C C . THR A 1 218 ? 19.958 -0.901 -10.313 1.00 70.81 218 THR A C 1
ATOM 1728 O O . THR A 1 218 ? 18.915 -0.364 -9.942 1.00 70.81 218 THR A O 1
ATOM 1731 N N . TYR A 1 219 ? 20.132 -2.219 -10.332 1.00 74.88 219 TYR A N 1
ATOM 1732 C CA . TYR A 1 219 ? 19.093 -3.129 -9.879 1.00 74.88 219 TYR A CA 1
ATOM 1733 C C . TYR A 1 219 ? 19.425 -3.671 -8.493 1.00 74.88 219 TYR A C 1
ATOM 1735 O O . TYR A 1 219 ? 20.576 -3.696 -8.047 1.00 74.88 219 TYR A O 1
ATOM 1743 N N . LYS A 1 220 ? 18.369 -4.053 -7.785 1.00 79.25 220 LYS A N 1
ATOM 1744 C CA . LYS A 1 220 ? 18.439 -4.563 -6.426 1.00 79.25 220 LYS A CA 1
ATOM 1745 C C . LYS A 1 220 ? 18.429 -6.084 -6.478 1.00 79.25 220 LYS A C 1
ATOM 1747 O O . LYS A 1 220 ? 17.429 -6.678 -6.864 1.00 79.25 220 LYS A O 1
ATOM 1752 N N . ASP A 1 221 ? 19.540 -6.682 -6.093 1.00 77.38 221 ASP A N 1
ATOM 1753 C CA . ASP A 1 221 ? 19.725 -8.120 -5.974 1.00 77.38 221 ASP A CA 1
ATOM 1754 C C . ASP A 1 221 ? 19.584 -8.549 -4.504 1.00 77.38 221 ASP A C 1
ATOM 1756 O O . ASP A 1 221 ? 19.804 -7.744 -3.597 1.00 77.38 221 ASP A O 1
ATOM 1760 N N . LYS A 1 222 ? 19.196 -9.798 -4.240 1.00 75.50 222 LYS A N 1
ATOM 1761 C CA . LYS A 1 222 ? 19.062 -10.330 -2.876 1.00 75.50 222 LYS A CA 1
ATOM 1762 C C . LYS A 1 222 ? 20.067 -11.445 -2.671 1.00 75.50 222 LYS A C 1
ATOM 1764 O O . LYS A 1 222 ? 19.950 -12.502 -3.278 1.00 75.50 222 LYS A O 1
ATOM 1769 N N . VAL A 1 223 ? 21.012 -11.232 -1.765 1.00 76.31 223 VAL A N 1
ATOM 1770 C CA . VAL A 1 223 ? 22.006 -12.244 -1.408 1.00 76.31 223 VAL A CA 1
ATOM 1771 C C . VAL A 1 223 ? 21.519 -12.982 -0.157 1.00 76.31 223 VAL A C 1
ATOM 1773 O O . VAL A 1 223 ? 21.425 -12.358 0.908 1.00 76.31 223 VAL A O 1
ATOM 1776 N N . PRO A 1 224 ? 21.168 -14.279 -0.257 1.00 68.50 224 PRO A N 1
ATOM 1777 C CA . PRO A 1 224 ? 20.808 -15.079 0.903 1.00 68.50 224 PRO A CA 1
ATOM 1778 C C . PRO A 1 224 ? 22.061 -15.458 1.695 1.00 68.50 224 PRO A C 1
ATOM 1780 O O . PRO A 1 224 ? 23.061 -15.906 1.136 1.00 68.50 224 PRO A O 1
ATOM 1783 N N . LYS A 1 225 ? 21.992 -15.305 3.015 1.00 72.75 225 LYS A N 1
ATOM 1784 C CA . LYS A 1 225 ? 22.980 -15.817 3.961 1.00 72.75 225 LYS A CA 1
ATOM 1785 C C . LYS A 1 225 ? 22.255 -16.664 5.000 1.00 72.75 225 LYS A C 1
ATOM 1787 O O . LYS A 1 225 ? 21.324 -16.177 5.636 1.00 72.75 225 LYS A O 1
ATOM 1792 N N . THR A 1 226 ? 22.678 -17.910 5.168 1.00 75.31 226 THR A N 1
ATOM 1793 C CA . THR A 1 226 ? 22.133 -18.806 6.193 1.00 75.31 226 THR A CA 1
ATOM 1794 C C . THR A 1 226 ? 23.091 -18.861 7.374 1.00 75.31 226 THR A C 1
ATOM 1796 O O . THR A 1 226 ? 24.277 -19.135 7.198 1.00 75.31 226 THR A O 1
ATOM 1799 N N . GLU A 1 227 ? 22.579 -18.588 8.569 1.00 79.56 227 GLU A N 1
ATOM 1800 C CA . GLU A 1 227 ? 23.289 -18.756 9.836 1.00 79.56 227 GLU A CA 1
ATOM 1801 C C . GLU A 1 227 ? 22.565 -19.821 10.667 1.00 79.56 227 GLU A C 1
ATOM 1803 O O . GLU A 1 227 ? 21.334 -19.821 10.742 1.00 79.56 227 GLU A O 1
ATOM 1808 N N . PHE A 1 228 ? 23.326 -20.744 11.258 1.00 77.44 228 PHE A N 1
ATOM 1809 C CA . PHE A 1 228 ? 22.806 -21.776 12.153 1.00 77.44 228 PHE A CA 1
ATOM 1810 C C . PHE A 1 228 ? 23.163 -21.403 13.586 1.00 77.44 228 PHE A C 1
ATOM 1812 O O . PHE A 1 228 ? 24.341 -21.217 13.898 1.00 77.44 228 PHE A O 1
ATOM 1819 N N . THR A 1 229 ? 22.154 -21.296 14.443 1.00 70.38 229 THR A N 1
ATOM 1820 C CA . THR A 1 229 ? 22.333 -21.007 15.868 1.00 70.38 229 THR A CA 1
ATOM 1821 C C . THR A 1 229 ? 21.780 -22.173 16.668 1.00 70.38 229 THR A C 1
ATOM 1823 O O . THR A 1 229 ? 20.636 -22.567 16.460 1.00 70.38 229 THR A O 1
ATOM 1826 N N . GLU A 1 230 ? 22.588 -22.730 17.561 1.00 73.25 230 GLU A N 1
ATOM 1827 C CA . GLU A 1 230 ? 22.207 -23.848 18.427 1.00 73.25 230 GLU A CA 1
ATOM 1828 C C . GLU A 1 230 ? 21.915 -23.304 19.833 1.00 73.25 230 GLU A C 1
ATOM 1830 O O . GLU A 1 230 ? 22.698 -22.501 20.353 1.00 73.25 230 GLU A O 1
ATOM 1835 N N . ASP A 1 231 ? 20.761 -23.656 20.407 1.00 72.19 231 ASP A N 1
ATOM 1836 C CA . ASP A 1 231 ? 20.403 -23.277 21.781 1.00 72.19 231 ASP A CA 1
ATOM 1837 C C . ASP A 1 231 ? 21.009 -24.233 22.831 1.00 72.19 231 ASP A C 1
ATOM 1839 O O . ASP A 1 231 ? 21.583 -25.271 22.501 1.00 72.19 231 ASP A O 1
ATOM 1843 N N . GLU A 1 232 ? 20.900 -23.877 24.118 1.00 68.75 232 GLU A N 1
ATOM 1844 C CA . GLU A 1 232 ? 21.412 -24.693 25.237 1.00 68.75 232 GLU A CA 1
ATOM 1845 C C . GLU A 1 232 ? 20.698 -26.055 25.381 1.00 68.75 232 GLU A C 1
ATOM 1847 O O . GLU A 1 232 ? 21.219 -26.945 26.055 1.00 68.75 232 GLU A O 1
ATOM 1852 N N . ASP A 1 233 ? 19.554 -26.239 24.712 1.00 68.56 233 ASP A N 1
ATOM 1853 C CA . ASP A 1 233 ? 18.756 -27.467 24.700 1.00 68.56 233 ASP A CA 1
ATOM 1854 C C . ASP A 1 233 ? 19.053 -28.361 23.470 1.00 68.56 233 ASP A C 1
ATOM 1856 O O . ASP A 1 233 ? 18.473 -29.442 23.333 1.00 68.56 233 ASP A O 1
ATOM 1860 N N . GLY A 1 234 ? 19.982 -27.952 22.592 1.00 65.75 234 GLY A N 1
ATOM 1861 C CA . GLY A 1 234 ? 20.407 -28.703 21.406 1.00 65.75 234 GLY A CA 1
ATOM 1862 C C . GLY A 1 234 ? 19.492 -28.554 20.184 1.00 65.75 234 GLY A C 1
ATOM 1863 O O . GLY A 1 234 ? 19.580 -29.354 19.249 1.00 65.75 234 GLY A O 1
ATOM 1864 N N . ASN A 1 235 ? 18.604 -27.556 20.158 1.00 63.25 235 ASN A N 1
ATOM 1865 C CA . ASN A 1 235 ? 17.804 -27.238 18.977 1.00 63.25 235 ASN A CA 1
ATOM 1866 C C . ASN A 1 235 ? 18.584 -26.311 18.039 1.00 63.25 235 ASN A C 1
ATOM 1868 O O . ASN A 1 235 ? 19.061 -25.245 18.432 1.00 63.25 235 ASN A O 1
ATOM 1872 N N . VAL A 1 236 ? 18.658 -26.693 16.764 1.00 69.12 236 VAL A N 1
ATOM 1873 C CA . VAL A 1 236 ? 19.309 -25.899 15.717 1.00 69.12 236 VAL A CA 1
ATOM 1874 C C . VAL A 1 236 ? 18.275 -25.017 15.018 1.00 69.12 236 VAL A C 1
ATOM 1876 O O . VAL A 1 236 ? 17.349 -25.513 14.375 1.00 69.12 236 VAL A O 1
ATOM 1879 N N . PHE A 1 237 ? 18.457 -23.701 15.097 1.00 66.38 237 PHE A N 1
ATOM 1880 C CA . PHE A 1 237 ? 17.665 -22.708 14.377 1.00 66.38 237 PHE A CA 1
ATOM 1881 C C . PHE A 1 237 ? 18.377 -22.288 13.088 1.00 66.38 237 PHE A C 1
ATOM 1883 O O . PHE A 1 237 ? 19.499 -21.782 13.119 1.00 66.38 237 PHE A O 1
ATOM 1890 N N . GLU A 1 238 ? 17.707 -22.454 11.946 1.00 77.75 238 GLU A N 1
ATOM 1891 C CA . GLU A 1 238 ? 18.156 -21.917 10.658 1.00 77.75 238 GLU A CA 1
ATOM 1892 C C . GLU A 1 238 ? 17.633 -20.481 10.490 1.00 77.75 238 GLU A C 1
ATOM 1894 O O . GLU A 1 238 ? 16.437 -20.258 10.289 1.00 77.75 238 GLU A O 1
ATOM 1899 N N . THR A 1 239 ? 18.523 -19.489 10.539 1.00 70.00 239 THR A N 1
ATOM 1900 C CA . THR A 1 239 ? 18.180 -18.089 10.255 1.00 70.00 239 THR A CA 1
ATOM 1901 C C . THR A 1 239 ? 18.626 -17.725 8.842 1.00 70.00 239 THR A C 1
ATOM 1903 O O . THR A 1 239 ? 19.819 -17.653 8.550 1.00 70.00 239 THR A O 1
ATOM 1906 N N . ARG A 1 240 ? 17.664 -17.460 7.947 1.00 72.94 240 ARG A N 1
ATOM 1907 C CA . ARG A 1 240 ? 17.927 -16.985 6.578 1.00 72.94 240 ARG A CA 1
ATOM 1908 C C . ARG A 1 240 ? 17.862 -15.460 6.520 1.00 72.94 240 ARG A C 1
ATOM 1910 O O . ARG A 1 240 ? 16.784 -14.873 6.585 1.00 72.94 240 ARG A O 1
ATOM 1917 N N . ILE A 1 241 ? 19.014 -14.816 6.368 1.00 72.88 241 ILE A N 1
ATOM 1918 C CA . ILE A 1 241 ? 19.154 -13.366 6.217 1.00 72.88 241 ILE A CA 1
ATOM 1919 C C . ILE A 1 241 ? 19.203 -13.037 4.722 1.00 72.88 241 ILE A C 1
ATOM 1921 O O . ILE A 1 241 ? 20.142 -13.409 4.022 1.00 72.88 241 ILE A O 1
ATOM 1925 N N . LEU A 1 242 ? 18.201 -12.316 4.222 1.00 69.69 242 LEU A N 1
ATOM 1926 C CA . LEU A 1 242 ? 18.199 -11.787 2.856 1.00 69.69 242 LEU A CA 1
ATOM 1927 C C . LEU A 1 242 ? 18.769 -10.368 2.879 1.00 69.69 242 LEU A C 1
ATOM 1929 O O . LEU A 1 242 ? 18.100 -9.444 3.340 1.00 69.69 242 LEU A O 1
ATOM 1933 N N . THR A 1 243 ? 20.001 -10.196 2.400 1.00 74.38 243 THR A N 1
ATOM 1934 C CA . THR A 1 243 ? 20.631 -8.872 2.314 1.00 74.38 243 THR A CA 1
ATOM 1935 C C . THR A 1 243 ? 20.445 -8.292 0.924 1.00 74.38 243 THR A C 1
ATOM 1937 O O . THR A 1 243 ? 20.782 -8.923 -0.077 1.00 74.38 243 THR A O 1
ATOM 1940 N N . ASP A 1 244 ? 19.940 -7.066 0.864 1.00 74.44 244 ASP A N 1
ATOM 1941 C CA . ASP A 1 244 ? 19.806 -6.337 -0.388 1.00 74.44 244 ASP A CA 1
ATOM 1942 C C . ASP A 1 244 ? 21.178 -5.839 -0.875 1.00 74.44 244 ASP A C 1
ATOM 1944 O O . ASP A 1 244 ? 21.874 -5.098 -0.178 1.00 74.44 244 ASP A O 1
ATOM 1948 N N . ARG A 1 245 ? 21.556 -6.220 -2.095 1.00 76.00 245 ARG A N 1
ATOM 1949 C CA . ARG A 1 245 ? 22.780 -5.810 -2.787 1.00 76.00 245 ARG A CA 1
ATOM 1950 C C . ARG A 1 245 ? 22.413 -4.964 -4.004 1.00 76.00 245 ARG A C 1
ATOM 1952 O O . ARG A 1 245 ? 21.716 -5.427 -4.897 1.00 76.00 245 ARG A O 1
ATOM 1959 N N . PHE A 1 246 ? 22.889 -3.725 -4.065 1.00 72.19 246 PHE A N 1
ATOM 1960 C CA . PHE A 1 246 ? 22.685 -2.860 -5.231 1.00 72.19 246 PHE A CA 1
ATOM 1961 C C . PHE A 1 246 ? 23.783 -3.112 -6.263 1.00 72.19 246 PHE A C 1
ATOM 1963 O O . PHE A 1 246 ? 24.955 -2.850 -5.988 1.00 72.19 246 PHE A O 1
ATOM 1970 N N . VAL A 1 247 ? 23.406 -3.628 -7.433 1.00 73.62 247 VAL A N 1
ATOM 1971 C CA . VAL A 1 247 ? 24.341 -3.998 -8.501 1.00 73.62 247 VAL A CA 1
ATOM 1972 C C . VAL A 1 247 ? 24.247 -2.968 -9.633 1.00 73.62 247 VAL A C 1
ATOM 1974 O O . VAL A 1 247 ? 23.194 -2.847 -10.270 1.00 73.62 247 VAL A O 1
ATOM 1977 N N . PRO A 1 248 ? 25.317 -2.195 -9.893 1.00 74.31 248 PRO A N 1
ATOM 1978 C CA . PRO A 1 248 ? 25.348 -1.265 -11.011 1.00 74.31 248 PRO A CA 1
ATOM 1979 C C . PRO A 1 248 ? 25.457 -2.021 -12.338 1.00 74.31 248 PRO A C 1
ATOM 1981 O O . PRO A 1 248 ? 26.277 -2.927 -12.494 1.00 74.31 248 PRO A O 1
ATOM 1984 N N . ARG A 1 249 ? 24.661 -1.613 -13.325 1.00 77.31 249 ARG A N 1
ATOM 1985 C CA . ARG A 1 249 ? 24.642 -2.185 -14.671 1.00 77.31 249 ARG A CA 1
ATOM 1986 C C . ARG A 1 249 ? 24.655 -1.067 -15.702 1.00 77.31 249 ARG A C 1
ATOM 1988 O O . ARG A 1 249 ? 23.844 -0.151 -15.646 1.00 77.31 249 ARG A O 1
ATOM 1995 N N . ILE A 1 250 ? 25.550 -1.141 -16.677 1.00 82.81 250 ILE A N 1
ATOM 1996 C CA . ILE A 1 250 ? 25.588 -0.175 -17.779 1.00 82.81 250 ILE A CA 1
ATOM 1997 C C . ILE A 1 250 ? 25.120 -0.889 -19.038 1.00 82.81 250 ILE A C 1
ATOM 1999 O O . ILE A 1 250 ? 25.723 -1.876 -19.446 1.00 82.81 250 ILE A O 1
ATOM 2003 N N . ARG A 1 251 ? 24.057 -0.387 -19.669 1.00 83.38 251 ARG A N 1
ATOM 2004 C CA . ARG A 1 251 ? 23.655 -0.810 -21.013 1.00 83.38 251 ARG A CA 1
ATOM 2005 C C . ARG A 1 251 ? 24.194 0.173 -22.043 1.00 83.38 251 ARG A C 1
ATOM 2007 O O . ARG A 1 251 ? 24.146 1.384 -21.838 1.00 83.38 251 ARG A O 1
ATOM 2014 N N . ALA A 1 252 ? 24.702 -0.347 -23.147 1.00 83.81 252 ALA A N 1
ATOM 2015 C CA . ALA A 1 252 ? 25.247 0.426 -24.248 1.00 83.81 252 ALA A CA 1
ATOM 2016 C C . ALA A 1 252 ? 24.652 -0.070 -25.563 1.00 83.81 252 ALA A C 1
ATOM 2018 O O . ALA A 1 252 ? 24.784 -1.240 -25.881 1.00 83.81 252 ALA A O 1
ATOM 2019 N N . TRP A 1 253 ? 24.017 0.794 -26.340 1.00 85.81 253 TRP A N 1
ATOM 2020 C CA . TRP A 1 253 ? 23.560 0.469 -27.686 1.00 85.81 253 TRP A CA 1
ATOM 2021 C C . TRP A 1 253 ? 24.634 0.875 -28.689 1.00 85.81 253 TRP A C 1
ATOM 2023 O O . TRP A 1 253 ? 25.017 2.045 -28.714 1.00 85.81 253 TRP A O 1
ATOM 2033 N N . ASP A 1 254 ? 25.148 -0.055 -29.488 1.00 85.12 254 ASP A N 1
ATOM 2034 C CA . ASP A 1 254 ? 26.146 0.276 -30.502 1.00 85.12 254 ASP A CA 1
ATOM 2035 C C . ASP A 1 254 ? 25.482 0.921 -31.726 1.00 85.12 254 ASP A C 1
ATOM 2037 O O . ASP A 1 254 ? 24.611 0.343 -32.371 1.00 85.12 254 ASP A O 1
ATOM 2041 N N . MET A 1 255 ? 25.878 2.157 -32.013 1.00 86.25 255 MET A N 1
ATOM 2042 C CA . MET A 1 255 ? 25.421 2.969 -33.142 1.00 86.25 255 MET A CA 1
ATOM 2043 C C . MET A 1 255 ? 26.564 3.278 -34.116 1.00 86.25 255 MET A C 1
ATOM 2045 O O . MET A 1 255 ? 26.474 4.217 -34.907 1.00 86.25 255 MET A O 1
ATOM 2049 N N . THR A 1 256 ? 27.671 2.541 -34.035 1.00 85.62 256 THR A N 1
ATOM 2050 C CA . THR A 1 256 ? 28.833 2.761 -34.896 1.00 85.62 256 THR A CA 1
ATOM 2051 C C . THR A 1 256 ? 28.492 2.367 -36.334 1.00 85.62 256 THR A C 1
ATOM 2053 O O . THR A 1 256 ? 28.151 1.204 -36.560 1.00 85.62 256 THR A O 1
ATOM 2056 N N . PRO A 1 257 ? 28.599 3.285 -37.314 1.00 81.81 257 PRO A N 1
ATOM 2057 C CA . PRO A 1 257 ? 28.406 2.945 -38.721 1.00 81.81 257 PRO A CA 1
ATOM 2058 C C . PRO A 1 257 ? 29.334 1.797 -39.137 1.00 81.81 257 PRO A C 1
ATOM 2060 O O . PRO A 1 257 ? 30.484 1.754 -38.700 1.00 81.81 257 PRO A O 1
ATOM 2063 N N . ASP A 1 258 ? 28.819 0.864 -39.938 1.00 81.25 258 ASP A N 1
ATOM 2064 C CA . ASP A 1 258 ? 29.544 -0.305 -40.465 1.00 81.25 258 ASP A CA 1
ATOM 2065 C C . ASP A 1 258 ? 30.086 -1.290 -39.407 1.00 81.25 258 ASP A C 1
ATOM 2067 O O . ASP A 1 258 ? 30.851 -2.203 -39.723 1.00 81.25 258 ASP A O 1
ATOM 2071 N N . SER A 1 259 ? 29.681 -1.146 -38.141 1.00 77.69 259 SER A N 1
ATOM 2072 C CA . SER A 1 259 ? 29.980 -2.130 -37.101 1.00 77.69 259 SER A CA 1
ATOM 2073 C C . SER A 1 259 ? 29.124 -3.377 -37.286 1.00 77.69 259 SER A C 1
ATOM 2075 O O . SER A 1 259 ? 27.909 -3.283 -37.444 1.00 77.69 259 SER A O 1
ATOM 2077 N N . SER A 1 260 ? 29.735 -4.555 -37.145 1.00 76.31 260 SER A N 1
ATOM 2078 C CA . SER A 1 260 ? 29.019 -5.837 -37.069 1.00 76.31 260 SER A CA 1
ATOM 2079 C C . SER A 1 260 ? 28.050 -5.916 -35.883 1.00 76.31 260 SER A C 1
ATOM 2081 O O . SER A 1 260 ? 27.215 -6.808 -35.835 1.00 76.31 260 SER A O 1
ATOM 2083 N N . TYR A 1 261 ? 28.173 -4.996 -34.920 1.00 74.94 261 TYR A N 1
ATOM 2084 C CA . TYR A 1 261 ? 27.307 -4.878 -33.749 1.00 74.94 261 TYR A CA 1
ATOM 2085 C C . TYR A 1 261 ? 26.352 -3.681 -33.837 1.00 74.94 261 TYR A C 1
ATOM 2087 O O . TYR A 1 261 ? 25.720 -3.348 -32.837 1.00 74.94 261 TYR A O 1
ATOM 2095 N N . LEU A 1 262 ? 26.266 -2.990 -34.982 1.00 76.38 262 LEU A N 1
ATOM 2096 C CA . LEU A 1 262 ? 25.352 -1.863 -35.165 1.00 76.38 262 LEU A CA 1
ATOM 2097 C C . LEU A 1 262 ? 23.919 -2.299 -34.834 1.00 76.38 262 LEU A C 1
ATOM 2099 O O . LEU A 1 262 ? 23.386 -3.231 -35.423 1.00 76.38 262 LEU A O 1
ATOM 2103 N N . GLY A 1 263 ? 23.287 -1.610 -33.888 1.00 73.50 263 GLY A N 1
ATOM 2104 C CA . GLY A 1 263 ? 21.954 -1.959 -33.416 1.00 73.50 263 GLY A CA 1
ATOM 2105 C C . GLY A 1 263 ? 21.933 -2.913 -32.213 1.00 73.50 263 GLY A C 1
ATOM 2106 O O . GLY A 1 263 ? 20.864 -3.097 -31.632 1.00 73.50 263 GLY A O 1
ATOM 2107 N N . CYS A 1 264 ? 23.067 -3.456 -31.764 1.00 80.00 264 CYS A N 1
ATOM 2108 C CA . CYS A 1 264 ? 23.121 -4.369 -30.620 1.00 80.00 264 CYS A CA 1
ATOM 2109 C C . CYS A 1 264 ? 23.215 -3.635 -29.276 1.00 80.00 264 CYS A C 1
ATOM 2111 O O . CYS A 1 264 ? 23.961 -2.664 -29.122 1.00 80.00 264 CYS A O 1
ATOM 2113 N N . ALA A 1 265 ? 22.514 -4.152 -28.264 1.00 79.56 265 ALA A N 1
ATOM 2114 C CA . ALA A 1 265 ? 22.672 -3.728 -26.877 1.00 79.56 265 ALA A CA 1
ATOM 2115 C C . ALA A 1 265 ? 23.733 -4.586 -26.160 1.00 79.56 265 ALA A C 1
ATOM 2117 O O . ALA A 1 265 ? 23.675 -5.814 -26.143 1.00 79.56 265 ALA A O 1
ATOM 2118 N N . LEU A 1 266 ? 24.701 -3.923 -25.542 1.00 82.19 266 LEU A N 1
ATOM 2119 C CA . LEU A 1 266 ? 25.780 -4.482 -24.740 1.00 82.19 266 LEU A CA 1
ATOM 2120 C C . LEU A 1 266 ? 25.481 -4.203 -23.269 1.00 82.19 266 LEU A C 1
ATOM 2122 O O . LEU A 1 266 ? 25.067 -3.096 -22.920 1.00 82.19 266 LEU A O 1
ATOM 2126 N N . THR A 1 267 ? 25.740 -5.172 -22.401 1.00 77.00 267 THR A N 1
ATOM 2127 C CA . THR A 1 267 ? 25.639 -4.990 -20.952 1.00 77.00 267 THR A CA 1
ATOM 2128 C C . THR A 1 267 ? 27.032 -5.090 -20.345 1.00 77.00 267 THR A C 1
ATOM 2130 O O . THR A 1 267 ? 27.738 -6.068 -20.562 1.00 77.00 267 THR A O 1
ATOM 2133 N N . ILE A 1 268 ? 27.427 -4.073 -19.584 1.00 73.12 268 ILE A N 1
ATOM 2134 C CA . ILE A 1 268 ? 28.667 -4.036 -18.811 1.00 73.12 268 ILE A CA 1
ATOM 2135 C C . ILE A 1 268 ? 28.264 -4.125 -17.338 1.00 73.12 268 ILE A C 1
ATOM 2137 O O . ILE A 1 268 ? 27.669 -3.190 -16.791 1.00 73.12 268 ILE A O 1
ATOM 2141 N N . SER A 1 269 ? 28.557 -5.260 -16.712 1.00 63.91 269 SER A N 1
ATOM 2142 C CA . SER A 1 269 ? 28.376 -5.507 -15.279 1.00 63.91 269 SER A CA 1
ATOM 2143 C C . SER A 1 269 ? 29.737 -5.652 -14.591 1.00 63.91 269 SER A C 1
ATOM 2145 O O . SER A 1 269 ? 30.751 -5.934 -15.228 1.00 63.91 269 SER A O 1
ATOM 2147 N N . SER A 1 270 ? 29.776 -5.411 -13.279 1.00 56.09 270 SER A N 1
ATOM 2148 C CA . SER A 1 270 ? 30.992 -5.513 -12.458 1.00 56.09 270 SER A CA 1
ATOM 2149 C C . SER A 1 270 ? 31.322 -6.936 -11.987 1.00 56.09 270 SER A C 1
ATOM 2151 O O . SER A 1 270 ? 32.299 -7.114 -11.262 1.00 56.09 270 SER A O 1
ATOM 2153 N N . ASP A 1 271 ? 30.530 -7.939 -12.366 1.00 49.94 271 ASP A N 1
ATOM 2154 C CA . ASP A 1 271 ? 30.747 -9.324 -11.950 1.00 49.94 271 ASP A CA 1
ATOM 2155 C C . ASP A 1 271 ? 31.828 -9.966 -12.827 1.00 49.94 271 ASP A C 1
ATOM 2157 O O . ASP A 1 271 ? 31.592 -10.379 -13.958 1.00 49.94 271 ASP A O 1
ATOM 2161 N N . ALA A 1 272 ? 33.047 -10.041 -12.294 1.00 37.69 272 ALA A N 1
ATOM 2162 C CA . ALA A 1 272 ? 34.219 -10.589 -12.977 1.00 37.69 272 ALA A CA 1
ATOM 2163 C C . ALA A 1 272 ? 34.253 -12.134 -13.054 1.00 37.69 272 ALA A C 1
ATOM 2165 O O . ALA A 1 272 ? 35.320 -12.697 -13.288 1.00 37.69 272 ALA A O 1
ATOM 2166 N N . THR A 1 273 ? 33.122 -12.826 -12.871 1.00 33.28 273 THR A N 1
ATOM 2167 C CA . THR A 1 273 ? 33.082 -14.305 -12.821 1.00 33.28 273 THR A CA 1
ATOM 2168 C C . THR A 1 273 ? 32.269 -14.948 -13.950 1.00 33.28 273 THR A C 1
ATOM 2170 O O . THR A 1 273 ? 32.226 -16.169 -14.039 1.00 33.28 273 THR A O 1
ATOM 2173 N N . THR A 1 274 ? 31.702 -14.176 -14.879 1.00 31.94 274 THR A N 1
ATOM 2174 C CA . THR A 1 274 ? 30.942 -14.746 -16.005 1.00 31.94 274 THR A CA 1
ATOM 2175 C C . THR A 1 274 ? 31.225 -13.943 -17.278 1.00 31.94 274 THR A C 1
ATOM 2177 O O . THR A 1 274 ? 31.122 -12.714 -17.233 1.00 31.94 274 THR A O 1
ATOM 2180 N N . PRO A 1 275 ? 31.586 -14.568 -18.419 1.00 30.00 275 PRO A N 1
ATOM 2181 C CA . PRO A 1 275 ? 31.631 -13.857 -19.693 1.00 30.00 275 PRO A CA 1
ATOM 2182 C C . PRO A 1 275 ? 30.254 -13.240 -19.958 1.00 30.00 275 PRO A C 1
ATOM 2184 O O . PRO A 1 275 ? 29.234 -13.889 -19.738 1.00 30.00 275 PRO A O 1
ATOM 2187 N N . ALA A 1 276 ? 30.236 -11.973 -20.373 1.00 29.45 276 ALA A N 1
ATOM 2188 C CA . ALA A 1 276 ? 29.032 -11.167 -20.538 1.00 29.45 276 ALA A CA 1
ATOM 2189 C C . ALA A 1 276 ? 27.949 -11.899 -21.353 1.00 29.45 276 ALA A C 1
ATOM 2191 O O . ALA A 1 276 ? 28.037 -12.004 -22.575 1.00 29.45 276 ALA A O 1
ATOM 2192 N N . ALA A 1 277 ? 26.914 -12.382 -20.668 1.00 32.53 277 ALA A N 1
ATOM 2193 C CA . ALA A 1 277 ? 25.717 -12.913 -21.297 1.00 32.53 277 ALA A CA 1
ATOM 2194 C C . ALA A 1 277 ? 24.903 -11.750 -21.885 1.00 32.53 277 ALA A C 1
ATOM 2196 O O . ALA A 1 277 ? 24.508 -10.809 -21.188 1.00 32.53 277 ALA A O 1
ATOM 2197 N N . HIS A 1 278 ? 24.677 -11.798 -23.196 1.00 35.84 278 HIS A N 1
ATOM 2198 C CA . HIS A 1 278 ? 23.849 -10.842 -23.921 1.00 35.84 278 HIS A CA 1
ATOM 2199 C C . HIS A 1 278 ? 22.361 -11.078 -23.616 1.00 35.84 278 HIS A C 1
ATOM 2201 O O . HIS A 1 278 ? 21.676 -11.824 -24.309 1.00 35.84 278 HIS A O 1
ATOM 2207 N N . GLU A 1 279 ? 21.825 -10.410 -22.596 1.00 30.41 279 GLU A N 1
ATOM 2208 C CA . GLU A 1 279 ? 20.379 -10.379 -22.346 1.00 30.41 279 GLU A CA 1
ATOM 2209 C C . GLU A 1 279 ? 19.674 -9.402 -23.299 1.00 30.41 279 GLU A C 1
ATOM 2211 O O . GLU A 1 279 ? 19.642 -8.187 -23.074 1.00 30.41 279 GLU A O 1
ATOM 2216 N N . THR A 1 280 ? 19.063 -9.941 -24.355 1.00 29.94 280 THR A N 1
ATOM 2217 C CA . THR A 1 280 ? 18.168 -9.188 -25.246 1.00 29.94 280 THR A CA 1
ATOM 2218 C C . THR A 1 280 ? 16.720 -9.435 -24.829 1.00 29.94 280 THR A C 1
ATOM 2220 O O . THR A 1 280 ? 16.147 -10.484 -25.106 1.00 29.94 280 THR A O 1
ATOM 2223 N N . THR A 1 281 ? 16.120 -8.461 -24.144 1.00 25.81 281 THR A N 1
ATOM 2224 C CA . THR A 1 281 ? 14.674 -8.410 -23.884 1.00 25.81 281 THR A CA 1
ATOM 2225 C C . THR A 1 281 ? 13.951 -7.938 -25.142 1.00 25.81 281 THR A C 1
ATOM 2227 O O . THR A 1 281 ? 14.200 -6.832 -25.623 1.00 25.81 281 THR A O 1
ATOM 2230 N N . SER A 1 282 ? 13.079 -8.796 -25.662 1.00 29.80 282 SER A N 1
ATOM 2231 C CA . SER A 1 282 ? 12.293 -8.647 -26.884 1.00 29.80 282 SER A CA 1
ATOM 2232 C C . SER A 1 282 ? 11.205 -7.577 -26.789 1.00 29.80 282 SER A C 1
ATOM 2234 O O . SER A 1 282 ? 10.480 -7.531 -25.797 1.00 29.80 282 SER A O 1
ATOM 2236 N N . ASN A 1 283 ? 10.993 -6.837 -27.879 1.00 26.66 283 ASN A N 1
ATOM 2237 C CA . ASN A 1 283 ? 9.647 -6.455 -28.288 1.00 26.66 283 ASN A CA 1
ATOM 2238 C C . ASN A 1 283 ? 9.404 -6.961 -29.715 1.00 26.66 283 ASN A C 1
ATOM 2240 O O . ASN A 1 283 ? 10.255 -6.846 -30.592 1.00 26.66 283 ASN A O 1
ATOM 2244 N N . THR A 1 284 ? 8.246 -7.589 -29.837 1.00 31.50 284 THR A N 1
ATOM 2245 C CA . THR A 1 284 ? 7.600 -8.310 -30.930 1.0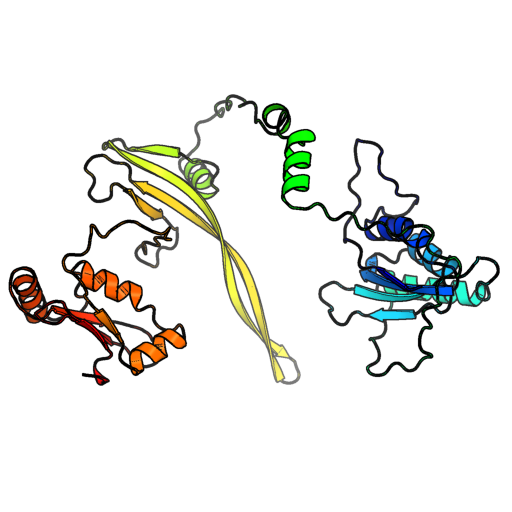0 31.50 284 THR A CA 1
ATOM 2246 C C . THR A 1 284 ? 7.732 -7.686 -32.327 1.00 31.50 284 THR A C 1
ATOM 2248 O O . THR A 1 284 ? 7.675 -6.471 -32.481 1.00 31.50 284 THR A O 1
ATOM 2251 N N . GLU A 1 285 ? 7.820 -8.578 -33.325 1.00 31.97 285 GLU A N 1
ATOM 2252 C CA . GLU A 1 285 ? 7.703 -8.350 -34.778 1.00 31.97 285 GLU A CA 1
ATOM 2253 C C . GLU A 1 285 ? 8.878 -7.655 -35.489 1.00 31.97 285 GLU A C 1
ATOM 2255 O O . GLU A 1 285 ? 8.767 -6.559 -36.031 1.00 31.97 285 GLU A O 1
ATOM 2260 N N . ALA A 1 286 ? 9.994 -8.374 -35.625 1.00 29.56 286 ALA A N 1
ATOM 2261 C CA . ALA A 1 286 ? 10.919 -8.165 -36.736 1.00 29.56 286 ALA A CA 1
ATOM 2262 C C . ALA A 1 286 ? 11.176 -9.509 -37.419 1.00 29.56 286 ALA A C 1
ATOM 2264 O O . ALA A 1 286 ? 11.572 -10.485 -36.782 1.00 29.56 286 ALA A O 1
ATOM 2265 N N . ARG A 1 287 ? 10.893 -9.563 -38.721 1.00 30.62 287 ARG A N 1
ATOM 2266 C CA . ARG A 1 287 ? 11.232 -10.697 -39.578 1.00 30.62 287 ARG A CA 1
ATOM 2267 C C . ARG A 1 287 ? 12.723 -11.025 -39.450 1.00 30.62 287 ARG A C 1
ATOM 2269 O O . ARG A 1 287 ? 13.564 -10.132 -39.473 1.00 30.62 287 ARG A O 1
ATOM 2276 N N . SER A 1 288 ? 12.982 -12.322 -39.333 1.00 40.97 288 SER A N 1
ATOM 2277 C CA . SER A 1 288 ? 14.256 -13.029 -39.467 1.00 40.97 288 SER A CA 1
ATOM 2278 C C . SER A 1 288 ? 15.250 -12.350 -40.415 1.00 40.97 288 SER A C 1
ATOM 2280 O O . SER A 1 288 ? 15.024 -12.332 -41.625 1.00 40.97 288 SER A O 1
ATOM 2282 N N . HIS A 1 289 ? 16.370 -11.862 -39.882 1.00 43.72 289 HIS A N 1
ATOM 2283 C CA . HIS A 1 289 ? 17.539 -11.521 -40.700 1.00 43.72 289 HIS A CA 1
ATOM 2284 C C . HIS A 1 289 ? 18.839 -12.234 -40.294 1.00 43.72 289 HIS A C 1
ATOM 2286 O O . HIS A 1 289 ? 19.822 -12.071 -41.004 1.00 43.72 289 HIS A O 1
ATOM 2292 N N . ASP A 1 290 ? 18.822 -13.089 -39.260 1.00 57.44 290 ASP A N 1
ATOM 2293 C CA . ASP A 1 290 ? 20.014 -13.832 -38.794 1.00 57.44 290 ASP A CA 1
ATOM 2294 C C . ASP A 1 290 ? 19.913 -15.368 -38.911 1.00 57.44 290 ASP A C 1
ATOM 2296 O O . ASP A 1 290 ? 20.874 -16.068 -38.609 1.00 57.44 290 ASP A O 1
ATOM 2300 N N . ALA A 1 291 ? 18.781 -15.934 -39.347 1.00 73.00 291 ALA A N 1
ATOM 2301 C CA . ALA A 1 291 ? 18.673 -17.386 -39.522 1.00 73.00 291 ALA A CA 1
ATOM 2302 C C . ALA A 1 291 ? 19.327 -17.818 -40.847 1.00 73.00 291 ALA A C 1
ATOM 2304 O O . ALA A 1 291 ? 18.919 -17.355 -41.913 1.00 73.00 291 ALA A O 1
ATOM 2305 N N . LEU A 1 292 ? 20.318 -18.711 -40.783 1.00 83.75 292 LEU A N 1
ATOM 2306 C CA . LEU A 1 292 ? 21.012 -19.269 -41.950 1.00 83.75 292 LEU A CA 1
ATOM 2307 C C . LEU A 1 292 ? 20.113 -20.197 -42.782 1.00 83.75 292 LEU A C 1
ATOM 2309 O O . LEU A 1 292 ? 20.378 -20.415 -43.961 1.00 83.75 292 LEU A O 1
ATOM 2313 N N . PHE A 1 293 ? 19.063 -20.751 -42.173 1.00 85.00 293 PHE A N 1
ATOM 2314 C CA . PHE A 1 293 ? 18.091 -21.645 -42.800 1.00 85.00 293 PHE A CA 1
ATOM 2315 C C . PHE A 1 293 ? 16.742 -21.577 -42.070 1.00 85.00 293 PHE A C 1
ATOM 2317 O O . PHE A 1 293 ? 16.649 -21.104 -40.935 1.00 85.00 293 PHE A O 1
ATOM 2324 N N . GLU A 1 294 ? 15.680 -22.051 -42.722 1.00 87.50 294 GLU A N 1
ATOM 2325 C CA . GLU A 1 294 ? 14.359 -22.170 -42.101 1.00 87.50 294 GLU A CA 1
ATOM 2326 C C . GLU A 1 294 ? 14.296 -23.398 -41.180 1.00 87.50 294 GLU A C 1
ATOM 2328 O O . GLU A 1 294 ? 14.767 -24.473 -41.534 1.00 87.50 294 GLU A O 1
ATOM 2333 N N . LEU A 1 295 ? 13.685 -23.248 -40.003 1.00 86.75 295 LEU A N 1
ATOM 2334 C CA . LEU A 1 295 ? 13.509 -24.336 -39.025 1.00 86.75 295 LEU A CA 1
ATOM 2335 C C . LEU A 1 295 ? 12.280 -25.223 -39.310 1.00 86.75 295 LEU A C 1
ATOM 2337 O O . LEU A 1 295 ? 12.013 -26.185 -38.593 1.00 86.75 295 LEU A O 1
ATOM 2341 N N . GLY A 1 296 ? 11.462 -24.858 -40.301 1.00 89.56 296 GLY A N 1
ATOM 2342 C CA . GLY A 1 296 ? 10.199 -25.538 -40.575 1.00 89.56 296 GLY A CA 1
ATOM 2343 C C . GLY A 1 296 ? 9.319 -25.682 -39.327 1.00 89.56 296 GLY A C 1
ATOM 2344 O O . GLY A 1 296 ? 9.140 -24.747 -38.540 1.00 89.56 296 GLY A O 1
ATOM 2345 N N . ARG A 1 297 ? 8.741 -26.870 -39.143 1.00 91.75 297 ARG A N 1
ATOM 2346 C CA . ARG A 1 297 ? 7.953 -27.221 -37.962 1.00 91.75 297 ARG A CA 1
ATOM 2347 C C . ARG A 1 297 ? 8.867 -27.690 -36.832 1.00 91.75 297 ARG A C 1
ATOM 2349 O O . ARG A 1 297 ? 9.467 -28.755 -36.914 1.00 91.75 297 ARG A O 1
ATOM 2356 N N . VAL A 1 298 ? 8.875 -26.950 -35.731 1.00 95.50 298 VAL A N 1
ATOM 2357 C CA . VAL A 1 298 ? 9.618 -27.333 -34.525 1.00 95.50 298 VAL A CA 1
ATOM 2358 C C . VAL A 1 298 ? 8.802 -28.322 -33.691 1.00 95.50 298 VAL A C 1
ATOM 2360 O O . VAL A 1 298 ? 7.624 -28.081 -33.411 1.00 95.50 298 VAL A O 1
ATOM 2363 N N . VAL A 1 299 ? 9.422 -29.430 -33.293 1.00 91.56 299 VAL A N 1
ATOM 2364 C CA . VAL A 1 299 ? 8.839 -30.464 -32.428 1.00 91.56 299 VAL A CA 1
ATOM 2365 C C . VAL A 1 299 ? 9.798 -30.818 -31.290 1.00 91.56 299 VAL A C 1
ATOM 2367 O O . VAL A 1 299 ? 11.015 -30.737 -31.440 1.00 91.56 299 VAL A O 1
ATOM 2370 N N . LEU A 1 300 ? 9.238 -31.190 -30.140 1.00 94.00 300 LEU A N 1
ATOM 2371 C CA . LEU A 1 300 ? 9.972 -31.586 -28.936 1.00 94.00 300 LEU A CA 1
ATOM 2372 C C . LEU A 1 300 ? 9.676 -33.057 -28.637 1.00 94.00 300 LEU A C 1
ATOM 2374 O O . LEU A 1 300 ? 8.532 -33.492 -28.800 1.00 94.00 300 LEU A O 1
ATOM 2378 N N . THR A 1 301 ? 10.662 -33.812 -28.156 1.00 93.56 301 THR A N 1
ATOM 2379 C CA . THR A 1 301 ? 10.376 -35.103 -27.516 1.00 93.56 301 THR A CA 1
ATOM 2380 C C . THR A 1 301 ? 9.680 -34.891 -26.174 1.00 93.56 301 THR A C 1
ATOM 2382 O O . THR A 1 301 ? 9.773 -33.829 -25.554 1.00 93.56 301 THR A O 1
ATOM 2385 N N . HIS A 1 302 ? 8.977 -35.922 -25.704 1.00 91.62 302 HIS A N 1
ATOM 2386 C CA . HIS A 1 302 ? 8.261 -35.879 -24.428 1.00 91.62 302 HIS A CA 1
ATOM 2387 C C . HIS A 1 302 ? 9.189 -35.530 -23.249 1.00 91.62 302 HIS A C 1
ATOM 2389 O O . HIS A 1 302 ? 8.809 -34.776 -22.349 1.00 91.62 302 HIS A O 1
ATOM 2395 N N . SER A 1 303 ? 10.419 -36.047 -23.270 1.00 90.00 303 SER A N 1
ATOM 2396 C CA . SER A 1 303 ? 11.439 -35.803 -22.249 1.00 90.00 303 SER A CA 1
ATOM 2397 C C . SER A 1 303 ? 11.841 -34.322 -22.202 1.00 90.00 303 SER A C 1
ATOM 2399 O O . SER A 1 303 ? 11.804 -33.705 -21.138 1.00 90.00 303 SER A O 1
ATOM 2401 N N . VAL A 1 304 ? 12.097 -33.698 -23.360 1.00 92.06 304 VAL A N 1
ATOM 2402 C CA . VAL A 1 304 ? 12.404 -32.257 -23.450 1.00 92.06 304 VAL A CA 1
ATOM 2403 C C . VAL A 1 304 ? 11.203 -31.390 -23.066 1.00 92.06 304 VAL A C 1
ATOM 2405 O O . VAL A 1 304 ? 11.366 -30.394 -22.360 1.00 92.06 304 VAL A O 1
ATOM 2408 N N . GLN A 1 305 ? 9.987 -31.767 -23.479 1.00 91.12 305 GLN A N 1
ATOM 2409 C CA . GLN A 1 305 ? 8.773 -31.045 -23.086 1.00 91.12 305 GLN A CA 1
ATOM 2410 C C . GLN A 1 305 ? 8.598 -31.028 -21.558 1.00 91.12 305 GLN A C 1
ATOM 2412 O O . GLN A 1 305 ? 8.268 -29.988 -20.990 1.00 91.12 305 GLN A O 1
ATOM 2417 N N . SER A 1 306 ? 8.894 -32.141 -20.883 1.00 88.25 306 SER A N 1
ATOM 2418 C CA . SER A 1 306 ? 8.817 -32.237 -19.419 1.00 88.25 306 SER A CA 1
ATOM 2419 C C . SER A 1 306 ? 9.810 -31.293 -18.717 1.00 88.25 306 SER A C 1
ATOM 2421 O O . SER A 1 306 ? 9.478 -30.684 -17.699 1.00 88.25 306 SER A O 1
ATOM 2423 N N . LEU A 1 307 ? 11.020 -31.119 -19.266 1.00 88.00 307 LEU A N 1
ATOM 2424 C CA . LEU A 1 307 ? 12.022 -30.179 -18.734 1.00 88.00 307 LEU A CA 1
ATOM 2425 C C . LEU A 1 307 ? 11.601 -28.712 -18.906 1.00 88.00 307 LEU A C 1
ATOM 2427 O O . LEU A 1 307 ? 11.874 -27.881 -18.032 1.00 88.00 307 LEU A O 1
ATOM 2431 N N . LEU A 1 308 ? 10.909 -28.403 -20.005 1.00 85.69 308 LEU A N 1
ATOM 2432 C CA . LEU A 1 308 ? 10.351 -27.077 -20.265 1.00 85.69 308 LEU A CA 1
ATOM 2433 C C . LEU A 1 308 ? 9.205 -26.748 -19.294 1.00 85.69 308 LEU A C 1
ATOM 2435 O O . LEU A 1 308 ? 9.179 -25.660 -18.725 1.00 85.69 308 LEU A O 1
ATOM 2439 N N . GLU A 1 309 ? 8.287 -27.692 -19.061 1.00 85.25 309 GLU A N 1
ATOM 2440 C CA . GLU A 1 309 ? 7.153 -27.519 -18.135 1.00 85.25 309 GLU A CA 1
ATOM 2441 C C . GLU A 1 309 ? 7.610 -27.318 -16.681 1.00 85.25 309 GLU A C 1
ATOM 2443 O O . GLU A 1 309 ? 7.026 -26.517 -15.950 1.00 85.25 309 GLU A O 1
ATOM 2448 N N . ASN A 1 310 ? 8.712 -27.961 -16.285 1.00 82.56 310 ASN A N 1
ATOM 2449 C CA . ASN A 1 310 ? 9.348 -27.776 -14.977 1.00 82.56 310 ASN A CA 1
ATOM 2450 C C . ASN A 1 310 ? 10.283 -26.552 -14.913 1.00 82.56 310 ASN A C 1
ATOM 2452 O O . ASN A 1 310 ? 11.017 -26.390 -13.937 1.00 82.56 310 ASN A O 1
ATOM 2456 N N . ASN A 1 311 ? 10.283 -25.702 -15.946 1.00 79.94 311 ASN A N 1
ATOM 2457 C CA . ASN A 1 311 ? 11.075 -24.474 -16.050 1.00 79.94 311 ASN A CA 1
ATOM 2458 C C . ASN A 1 311 ? 12.582 -24.678 -15.788 1.00 79.94 311 ASN A C 1
ATOM 2460 O O . ASN A 1 311 ? 13.256 -23.794 -15.260 1.00 79.94 311 ASN A O 1
ATOM 2464 N N . SER A 1 312 ? 13.090 -25.867 -16.128 1.00 84.12 312 SER A N 1
ATOM 2465 C CA . SER A 1 312 ? 14.485 -26.275 -15.917 1.00 84.12 312 SER A CA 1
ATOM 2466 C C . SER A 1 312 ? 15.330 -26.134 -17.189 1.00 84.12 312 SER A C 1
ATOM 2468 O O . SER A 1 312 ? 16.552 -26.182 -17.116 1.00 84.12 312 SER A O 1
ATOM 2470 N N . LEU A 1 313 ? 14.696 -25.934 -18.351 1.00 85.06 313 LEU A N 1
ATOM 2471 C CA . LEU A 1 313 ? 15.370 -25.765 -19.637 1.00 85.06 313 LEU A CA 1
ATOM 2472 C C . LEU A 1 313 ? 14.642 -24.737 -20.514 1.00 85.06 313 LEU A C 1
ATOM 2474 O O . LEU A 1 313 ? 13.475 -24.924 -20.850 1.00 85.06 313 LEU A O 1
ATOM 2478 N N . ASP A 1 314 ? 15.343 -23.685 -20.943 1.00 87.44 314 ASP A N 1
ATOM 2479 C CA . ASP A 1 314 ? 14.865 -22.800 -22.012 1.00 87.44 314 ASP A CA 1
ATOM 2480 C C . ASP A 1 314 ? 15.331 -23.341 -23.370 1.00 87.44 314 ASP A C 1
ATOM 2482 O O . ASP A 1 314 ? 16.497 -23.219 -23.741 1.00 87.44 314 ASP A O 1
ATOM 2486 N N . VAL A 1 315 ? 14.421 -23.948 -24.131 1.00 86.25 315 VAL A N 1
ATOM 2487 C CA . VAL A 1 315 ? 14.721 -24.504 -25.463 1.00 86.25 315 VAL A CA 1
ATOM 2488 C C . VAL A 1 315 ? 14.914 -23.426 -26.533 1.00 86.25 315 VAL A C 1
ATOM 2490 O O . VAL A 1 315 ? 15.588 -23.660 -27.539 1.00 86.25 315 VAL A O 1
ATOM 2493 N N . MET A 1 316 ? 14.362 -22.224 -26.331 1.00 87.00 316 MET A N 1
ATOM 2494 C CA . MET A 1 316 ? 14.375 -21.174 -27.350 1.00 87.00 316 MET A CA 1
ATOM 2495 C C . MET A 1 316 ? 15.769 -20.592 -27.565 1.00 87.00 316 MET A C 1
ATOM 2497 O O . MET A 1 316 ? 16.064 -20.136 -28.672 1.00 87.00 316 MET A O 1
ATOM 2501 N N . GLN A 1 317 ? 16.635 -20.612 -26.549 1.00 85.50 317 GLN A N 1
ATOM 2502 C CA . GLN A 1 317 ? 18.020 -20.162 -26.702 1.00 85.50 317 GLN A CA 1
ATOM 2503 C C . GLN A 1 317 ? 18.816 -21.089 -27.635 1.00 85.50 317 GLN A C 1
ATOM 2505 O O . GLN A 1 317 ? 19.515 -20.610 -28.525 1.00 85.50 317 GLN A O 1
ATOM 2510 N N . TYR A 1 318 ? 18.656 -22.407 -27.494 1.00 89.56 318 TYR A N 1
ATOM 2511 C CA . TYR A 1 318 ? 19.379 -23.401 -28.290 1.00 89.56 318 TYR A CA 1
ATOM 2512 C C . TYR A 1 318 ? 18.843 -23.475 -29.717 1.00 89.56 318 TYR A C 1
ATOM 2514 O O . TYR A 1 318 ? 19.611 -23.571 -30.669 1.00 89.56 318 TYR A O 1
ATOM 2522 N N . LEU A 1 319 ? 17.529 -23.321 -29.882 1.00 89.50 319 LEU A N 1
ATOM 2523 C CA . LEU A 1 319 ? 16.908 -23.263 -31.199 1.00 89.50 319 LEU A CA 1
ATOM 2524 C C . LEU A 1 319 ? 17.378 -22.045 -32.014 1.00 89.50 319 LEU A C 1
ATOM 2526 O O . LEU A 1 319 ? 17.618 -22.164 -33.214 1.00 89.50 319 LEU A O 1
ATOM 2530 N N . ARG A 1 320 ? 17.555 -20.879 -31.372 1.00 87.75 320 ARG A N 1
ATOM 2531 C CA . ARG A 1 320 ? 18.132 -19.697 -32.039 1.00 87.75 320 ARG A CA 1
ATOM 2532 C C . ARG A 1 320 ? 19.580 -19.935 -32.447 1.00 87.75 320 ARG A C 1
ATOM 2534 O O . ARG A 1 320 ? 19.918 -19.639 -33.584 1.00 87.75 320 ARG A O 1
ATOM 2541 N N . ARG A 1 321 ? 20.396 -20.505 -31.553 1.00 87.19 321 ARG A N 1
ATOM 2542 C CA . ARG A 1 321 ? 21.796 -20.862 -31.841 1.00 87.19 321 ARG A CA 1
ATOM 2543 C C . ARG A 1 321 ? 21.893 -21.797 -33.049 1.00 87.19 321 ARG A C 1
ATOM 2545 O O . ARG A 1 321 ? 22.647 -21.513 -33.977 1.00 87.19 321 ARG A O 1
ATOM 2552 N N . HIS A 1 322 ? 21.051 -22.829 -33.093 1.00 93.06 322 HIS A N 1
ATOM 2553 C CA . HIS A 1 322 ? 20.961 -23.751 -34.224 1.00 93.06 322 HIS A CA 1
ATOM 2554 C C . HIS A 1 322 ? 20.617 -23.017 -35.528 1.00 93.06 322 HIS A C 1
ATOM 2556 O O . HIS A 1 322 ? 21.326 -23.163 -36.519 1.00 93.06 322 HIS A O 1
ATOM 2562 N N . ALA A 1 323 ? 19.590 -22.159 -35.516 1.00 90.25 323 ALA A N 1
ATOM 2563 C CA . ALA A 1 323 ? 19.181 -21.389 -36.693 1.00 90.25 323 ALA A CA 1
ATOM 2564 C C . ALA A 1 323 ? 20.268 -20.431 -37.210 1.00 90.25 323 ALA A C 1
ATOM 2566 O O . ALA A 1 323 ? 20.319 -20.155 -38.405 1.00 90.25 323 ALA A O 1
ATOM 2567 N N . THR A 1 324 ? 21.136 -19.922 -36.333 1.00 87.94 324 THR A N 1
ATOM 2568 C CA . THR A 1 324 ? 22.242 -19.017 -36.690 1.00 87.94 324 THR A CA 1
ATOM 2569 C C . THR A 1 324 ? 23.543 -19.750 -37.043 1.00 87.94 324 THR A C 1
ATOM 2571 O O . THR A 1 324 ? 24.549 -19.100 -37.309 1.00 87.94 324 THR A O 1
ATOM 2574 N N . GLY A 1 325 ? 23.554 -21.090 -37.034 1.00 84.19 325 GLY A N 1
ATOM 2575 C CA . GLY A 1 325 ? 24.738 -21.904 -37.344 1.00 84.19 325 GLY A CA 1
ATOM 2576 C C . GLY A 1 325 ? 25.743 -22.064 -36.202 1.00 84.19 325 GLY A C 1
ATOM 2577 O O . GLY A 1 325 ? 26.888 -22.445 -36.439 1.00 84.19 325 GLY A O 1
ATOM 2578 N N . ASP A 1 326 ? 25.339 -21.777 -34.966 1.00 86.81 326 ASP A N 1
ATOM 2579 C CA . ASP A 1 326 ? 26.086 -22.167 -33.772 1.00 86.81 326 ASP A CA 1
ATOM 2580 C C . ASP A 1 326 ? 25.695 -23.604 -33.419 1.00 86.81 326 ASP A C 1
ATOM 2582 O O . ASP A 1 326 ? 24.637 -23.854 -32.837 1.00 86.81 326 ASP A O 1
ATOM 2586 N N . TRP A 1 327 ? 26.544 -24.552 -33.813 1.00 88.31 327 TRP A N 1
ATOM 2587 C CA . TRP A 1 327 ? 26.278 -25.986 -33.690 1.00 88.31 327 TRP A CA 1
ATOM 2588 C C . TRP A 1 327 ? 26.547 -26.571 -32.293 1.00 88.31 327 TRP A C 1
ATOM 2590 O O . TRP A 1 327 ? 26.275 -27.750 -32.067 1.00 88.31 327 TRP A O 1
ATOM 2600 N N . GLY A 1 328 ? 27.046 -25.754 -31.359 1.00 89.12 328 GLY A N 1
ATOM 2601 C CA . GLY A 1 328 ? 27.418 -26.185 -30.014 1.00 89.12 328 GLY A CA 1
ATOM 2602 C C . GLY A 1 328 ? 28.611 -27.147 -29.980 1.00 89.12 328 GLY A C 1
ATOM 2603 O O . GLY A 1 328 ? 29.550 -27.044 -30.772 1.00 89.12 328 GLY A O 1
ATOM 2604 N N . GLU A 1 329 ? 28.590 -28.074 -29.028 1.00 92.25 329 GLU A N 1
ATOM 2605 C CA . GLU A 1 329 ? 29.662 -29.013 -28.712 1.00 92.25 329 GLU A CA 1
ATOM 2606 C C . GLU A 1 329 ? 29.542 -30.313 -29.531 1.00 92.25 329 GLU A C 1
ATOM 2608 O O . GLU A 1 329 ? 29.227 -31.379 -28.989 1.00 92.25 329 GLU A O 1
ATOM 2613 N N . ILE A 1 330 ? 29.805 -30.222 -30.839 1.00 90.81 330 ILE A N 1
ATOM 2614 C CA . ILE A 1 330 ? 29.847 -31.356 -31.785 1.00 90.81 330 ILE A CA 1
ATOM 2615 C C . ILE A 1 330 ? 31.274 -31.648 -32.280 1.00 90.81 330 ILE A C 1
ATOM 2617 O O . ILE A 1 330 ? 32.199 -30.870 -32.040 1.00 90.81 330 ILE A O 1
ATOM 2621 N N . SER A 1 331 ? 31.475 -32.786 -32.954 1.00 87.62 331 SER A N 1
ATOM 2622 C CA . SER A 1 331 ? 32.776 -33.128 -33.541 1.00 87.62 331 SER A CA 1
ATOM 2623 C C . SER A 1 331 ? 33.106 -32.242 -34.752 1.00 87.62 331 SER A C 1
ATOM 2625 O O . SER A 1 331 ? 32.214 -31.663 -35.372 1.00 87.62 331 SER A O 1
ATOM 2627 N N . ASN A 1 332 ? 34.389 -32.152 -35.124 1.00 83.38 332 ASN A N 1
ATOM 2628 C CA . ASN A 1 332 ? 34.796 -31.416 -36.330 1.00 83.38 332 ASN A CA 1
ATOM 2629 C C . ASN A 1 332 ? 34.162 -32.008 -37.601 1.00 83.38 332 ASN A C 1
ATOM 2631 O O . ASN A 1 332 ? 33.785 -31.257 -38.494 1.00 83.38 332 ASN A O 1
ATOM 2635 N N . ASP A 1 333 ? 33.994 -33.333 -37.653 1.00 85.44 333 ASP A N 1
ATOM 2636 C CA . ASP A 1 333 ? 33.383 -34.022 -38.793 1.00 85.44 333 ASP A CA 1
ATOM 2637 C C . ASP A 1 333 ? 31.895 -33.649 -38.938 1.00 85.44 333 ASP A C 1
ATOM 2639 O O . ASP A 1 333 ? 31.410 -33.405 -40.047 1.00 85.44 333 ASP A O 1
ATOM 2643 N N . ASP A 1 334 ? 31.171 -33.543 -37.818 1.00 88.06 334 ASP A N 1
ATOM 2644 C CA . ASP A 1 334 ? 29.773 -33.090 -37.802 1.00 88.06 334 ASP A CA 1
ATOM 2645 C C . ASP A 1 334 ? 29.666 -31.601 -38.157 1.00 88.06 334 ASP A C 1
ATOM 2647 O O . ASP A 1 334 ? 28.748 -31.182 -38.864 1.00 88.06 334 ASP A O 1
ATOM 2651 N N . TRP A 1 335 ? 30.628 -30.792 -37.704 1.00 88.75 335 TRP A N 1
ATOM 2652 C CA . TRP A 1 335 ? 30.689 -29.369 -38.023 1.00 88.75 335 TRP A CA 1
ATOM 2653 C C . TRP A 1 335 ? 30.888 -29.146 -39.526 1.00 88.75 335 TRP A C 1
ATOM 2655 O O . TRP A 1 335 ? 30.141 -28.380 -40.139 1.00 88.75 335 TRP A O 1
ATOM 2665 N N . ASP A 1 336 ? 31.836 -29.861 -40.135 1.00 82.38 336 ASP A N 1
ATOM 2666 C CA . ASP A 1 336 ? 32.081 -29.824 -41.579 1.00 82.38 336 ASP A CA 1
ATOM 2667 C C . ASP A 1 336 ? 30.863 -30.337 -42.364 1.00 82.38 336 ASP A C 1
ATOM 2669 O O . ASP A 1 336 ? 30.488 -29.753 -43.387 1.00 82.38 336 ASP A O 1
ATOM 2673 N N . SER A 1 337 ? 30.197 -31.380 -41.857 1.00 87.38 337 SER A N 1
ATOM 2674 C CA . SER A 1 337 ? 28.954 -31.906 -42.434 1.00 87.38 337 SER A CA 1
ATOM 2675 C C . SER A 1 337 ? 27.836 -30.858 -42.425 1.00 87.38 337 SER A C 1
ATOM 2677 O O . SER A 1 337 ? 27.162 -30.675 -43.442 1.00 87.38 337 SER A O 1
ATOM 2679 N N . ASN A 1 338 ? 27.684 -30.099 -41.334 1.00 92.31 338 ASN A N 1
ATOM 2680 C CA . ASN A 1 338 ? 26.723 -28.998 -41.260 1.00 92.31 338 ASN A CA 1
ATOM 2681 C C . ASN A 1 338 ? 27.050 -27.871 -42.247 1.00 92.31 338 ASN A C 1
ATOM 2683 O O . ASN A 1 338 ? 26.146 -27.375 -42.917 1.00 92.31 338 ASN A O 1
ATOM 2687 N N . GLN A 1 339 ? 28.321 -27.473 -42.384 1.00 85.88 339 GLN A N 1
ATOM 2688 C CA . GLN A 1 339 ? 28.704 -26.427 -43.343 1.00 85.88 339 GLN A CA 1
ATOM 2689 C C . GLN A 1 339 ? 28.391 -26.825 -44.786 1.00 85.88 339 GLN A C 1
ATOM 2691 O O . GLN A 1 339 ? 27.907 -26.008 -45.570 1.00 85.88 339 GLN A O 1
ATOM 2696 N N . GLN A 1 340 ? 28.621 -28.090 -45.139 1.00 83.06 340 GLN A N 1
ATOM 2697 C CA . GLN A 1 340 ? 28.257 -28.607 -46.456 1.00 83.06 340 GLN A CA 1
ATOM 2698 C C . GLN A 1 340 ? 26.734 -28.604 -46.634 1.00 83.06 340 GLN A C 1
ATOM 2700 O O . GLN A 1 340 ? 26.238 -28.095 -47.642 1.00 83.06 340 GLN A O 1
ATOM 2705 N N . ALA A 1 341 ? 25.991 -29.074 -45.627 1.00 88.12 341 ALA A N 1
ATOM 2706 C CA . ALA A 1 341 ? 24.530 -29.125 -45.612 1.00 88.12 341 ALA A CA 1
ATOM 2707 C C . ALA A 1 341 ? 23.843 -27.743 -45.574 1.00 88.12 341 ALA A C 1
ATOM 2709 O O . ALA A 1 341 ? 22.658 -27.641 -45.873 1.00 88.12 341 ALA A O 1
ATOM 2710 N N . LEU A 1 342 ? 24.541 -26.649 -45.259 1.00 84.75 342 LEU A N 1
ATOM 2711 C CA . LEU A 1 342 ? 23.983 -25.301 -45.446 1.00 84.75 342 LEU A CA 1
ATOM 2712 C C . LEU A 1 342 ? 23.808 -24.947 -46.932 1.00 84.75 342 LEU A C 1
ATOM 2714 O O . LEU A 1 342 ? 22.906 -24.193 -47.287 1.00 84.75 342 LEU A O 1
ATOM 2718 N N . SER A 1 343 ? 24.663 -25.498 -47.799 1.00 72.56 343 SER A N 1
ATOM 2719 C CA . SER A 1 343 ? 24.649 -25.270 -49.253 1.00 72.56 343 SER A CA 1
ATOM 2720 C C . SER A 1 343 ? 24.122 -26.459 -50.070 1.00 72.56 343 SER A C 1
ATOM 2722 O O . SER A 1 343 ? 23.864 -26.312 -51.265 1.00 72.56 343 SER A O 1
ATOM 2724 N N . ALA A 1 344 ? 23.957 -27.624 -49.433 1.00 56.69 344 ALA A N 1
ATOM 2725 C CA . ALA A 1 344 ? 23.533 -28.890 -50.028 1.00 56.69 344 ALA A CA 1
ATOM 2726 C C . ALA A 1 344 ? 22.369 -29.529 -49.243 1.00 56.69 344 ALA A C 1
ATOM 2728 O O . ALA A 1 344 ? 22.166 -29.239 -48.070 1.00 56.69 344 ALA A O 1
ATOM 2729 N N . GLU A 1 345 ? 21.614 -30.441 -49.861 1.00 66.88 345 GLU A N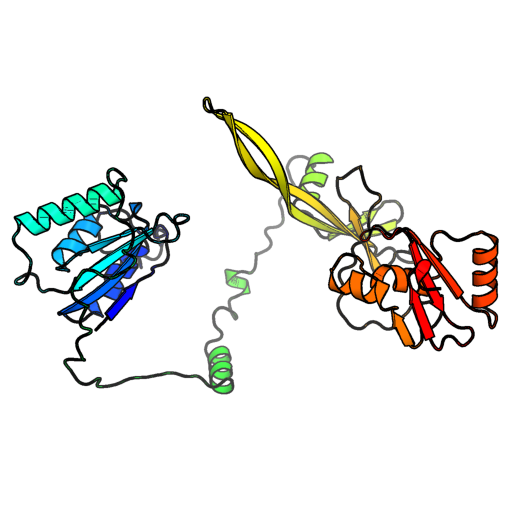 1
ATOM 2730 C CA . GLU A 1 345 ? 20.528 -31.185 -49.200 1.00 66.88 345 GLU A CA 1
ATOM 2731 C C . GLU A 1 345 ? 21.095 -32.238 -48.222 1.00 66.88 345 GLU A C 1
ATOM 2733 O O . GLU A 1 345 ? 21.223 -33.418 -48.541 1.00 66.88 345 GLU A O 1
ATOM 2738 N N . GLY A 1 346 ? 21.451 -31.805 -47.010 1.00 80.19 346 GLY A N 1
ATOM 2739 C CA . GLY A 1 346 ? 21.865 -32.659 -45.890 1.00 80.19 346 GLY A CA 1
ATOM 2740 C C . GLY A 1 346 ? 21.141 -32.288 -44.595 1.00 80.19 346 GLY A C 1
ATOM 2741 O O . GLY A 1 346 ? 20.621 -31.177 -44.471 1.00 80.19 346 GLY A O 1
ATOM 2742 N N . ARG A 1 347 ? 21.072 -33.214 -43.632 1.00 91.25 347 ARG A N 1
ATOM 2743 C CA . ARG A 1 347 ? 20.535 -32.926 -42.289 1.00 91.25 347 ARG A CA 1
ATOM 2744 C C . ARG A 1 347 ? 21.492 -32.012 -41.532 1.00 91.25 347 ARG A C 1
ATOM 2746 O O . ARG A 1 347 ? 22.698 -32.100 -41.734 1.00 91.25 347 ARG A O 1
ATOM 2753 N N . LEU A 1 348 ? 20.947 -31.174 -40.657 1.00 95.88 348 LEU A N 1
ATOM 2754 C CA . LEU A 1 348 ? 21.733 -30.332 -39.756 1.00 95.88 348 LEU A CA 1
ATOM 2755 C C . LEU A 1 348 ? 21.611 -30.858 -38.334 1.00 95.88 348 LEU A C 1
ATOM 2757 O O . LEU A 1 348 ? 20.512 -31.213 -37.908 1.00 95.88 348 LEU A O 1
ATOM 2761 N N . PHE A 1 349 ? 22.719 -30.869 -37.604 1.00 95.81 349 PH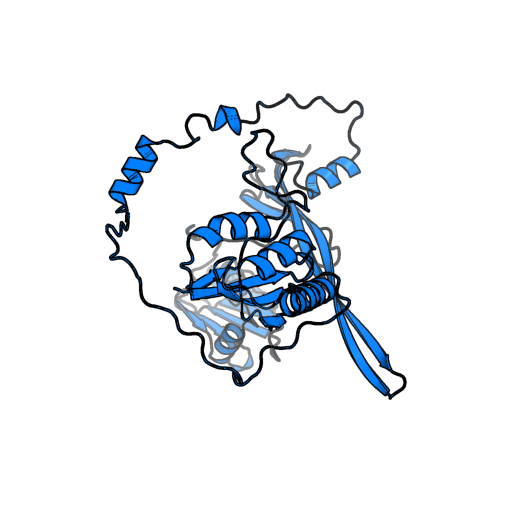E A N 1
ATOM 2762 C CA . PHE A 1 349 ? 22.789 -31.390 -36.245 1.00 95.81 349 PHE A CA 1
ATOM 2763 C C . PHE A 1 349 ? 23.525 -30.428 -35.313 1.00 95.81 349 PHE A C 1
ATOM 2765 O O . PHE A 1 349 ? 24.669 -30.071 -35.565 1.00 95.81 349 PHE A O 1
ATOM 2772 N N . SER A 1 350 ? 22.893 -30.044 -34.208 1.00 96.19 350 SER A N 1
ATOM 2773 C CA . SER A 1 350 ? 23.562 -29.380 -33.088 1.00 96.19 350 SER A CA 1
ATOM 2774 C C . SER A 1 350 ? 23.511 -30.242 -31.839 1.00 96.19 350 SER A C 1
ATOM 2776 O O . SER A 1 350 ? 22.489 -30.873 -31.559 1.00 96.19 350 SER A O 1
ATOM 2778 N N . GLY A 1 351 ? 24.568 -30.166 -31.035 1.00 95.12 351 GLY A N 1
ATOM 2779 C CA . GLY A 1 351 ? 24.617 -30.725 -29.690 1.00 95.12 351 GLY A CA 1
ATOM 2780 C C . GLY A 1 351 ? 24.994 -29.642 -28.692 1.00 95.12 351 GLY A C 1
ATOM 2781 O O . GLY A 1 351 ? 25.964 -28.934 -28.917 1.00 95.12 351 GLY A O 1
ATOM 2782 N N . TYR A 1 352 ? 24.250 -29.519 -27.597 1.00 93.69 352 TYR A N 1
ATOM 2783 C CA . TYR A 1 352 ? 24.512 -28.525 -26.559 1.00 93.69 352 TYR A CA 1
ATOM 2784 C C . TYR A 1 352 ? 24.690 -29.182 -25.199 1.00 93.69 352 TYR A C 1
ATOM 2786 O O . TYR A 1 352 ? 23.905 -30.062 -24.839 1.00 93.69 352 TYR A O 1
ATOM 2794 N N . ASP A 1 353 ? 25.677 -28.724 -24.437 1.00 92.12 353 ASP A N 1
ATOM 2795 C CA . ASP A 1 353 ? 25.748 -28.998 -23.004 1.00 92.12 353 ASP A CA 1
ATOM 2796 C C . ASP A 1 353 ? 24.615 -28.243 -22.278 1.00 92.12 353 ASP A C 1
ATOM 2798 O O . ASP A 1 353 ? 24.407 -27.036 -22.463 1.00 92.12 353 ASP A O 1
ATOM 2802 N N . ILE A 1 354 ? 23.855 -28.972 -21.462 1.00 88.62 354 ILE A N 1
ATOM 2803 C CA . ILE A 1 354 ? 22.759 -28.449 -20.638 1.00 88.62 354 ILE A CA 1
ATOM 2804 C C . ILE A 1 354 ? 22.950 -28.886 -19.183 1.00 88.62 354 ILE A C 1
ATOM 2806 O O . ILE A 1 354 ? 23.631 -29.868 -18.913 1.00 88.62 354 ILE A O 1
ATOM 2810 N N . ASP A 1 355 ? 22.346 -28.152 -18.253 1.00 87.44 355 ASP A N 1
ATOM 2811 C CA . ASP A 1 355 ? 22.247 -28.532 -16.840 1.00 87.44 355 ASP A CA 1
ATOM 2812 C C . ASP A 1 355 ? 20.769 -28.453 -16.446 1.00 87.44 355 ASP A C 1
ATOM 2814 O O . ASP A 1 355 ? 20.279 -27.415 -15.997 1.00 87.44 355 ASP A O 1
ATOM 2818 N N . ALA A 1 356 ? 20.021 -29.511 -16.774 1.00 82.62 356 ALA A N 1
ATOM 2819 C CA . ALA A 1 356 ? 18.573 -29.562 -16.595 1.00 82.62 356 ALA A CA 1
ATOM 2820 C C . ALA A 1 356 ? 18.146 -30.917 -16.015 1.00 82.62 356 ALA A C 1
ATOM 2822 O O . ALA A 1 356 ? 17.847 -31.868 -16.739 1.00 82.62 356 ALA A O 1
ATOM 2823 N N . GLY A 1 357 ? 18.089 -30.991 -14.684 1.00 79.38 357 GLY A N 1
ATOM 2824 C CA . GLY A 1 357 ? 17.822 -32.239 -13.967 1.00 79.38 357 GLY A CA 1
ATOM 2825 C C . GLY A 1 357 ? 19.050 -33.149 -13.975 1.00 79.38 357 GLY A C 1
ATOM 2826 O O . GLY A 1 357 ? 20.137 -32.700 -13.632 1.00 79.38 357 GLY A O 1
ATOM 2827 N N . ASP A 1 358 ? 18.871 -34.410 -14.373 1.00 82.38 358 ASP A N 1
ATOM 2828 C CA . ASP A 1 358 ? 19.970 -35.379 -14.534 1.00 82.38 358 ASP A CA 1
ATOM 2829 C C . ASP A 1 358 ? 20.552 -35.384 -15.966 1.00 82.38 358 ASP A C 1
ATOM 2831 O O . ASP A 1 358 ? 21.470 -36.146 -16.275 1.00 82.38 358 ASP A O 1
ATOM 2835 N N . GLU A 1 359 ? 20.018 -34.542 -16.856 1.00 86.38 359 GLU A N 1
ATOM 2836 C CA . GLU A 1 359 ? 20.383 -34.508 -18.270 1.00 86.38 359 GLU A CA 1
ATOM 2837 C C . GLU A 1 359 ? 21.479 -33.479 -18.542 1.00 86.38 359 GLU A C 1
ATOM 2839 O O . GLU A 1 359 ? 21.405 -32.330 -18.105 1.00 86.38 359 GLU A O 1
ATOM 2844 N N . THR A 1 360 ? 22.482 -33.896 -19.317 1.00 90.19 360 THR A N 1
ATOM 2845 C CA . THR A 1 360 ? 23.686 -33.089 -19.598 1.00 90.19 360 THR A CA 1
ATOM 2846 C C . THR A 1 360 ? 23.806 -32.650 -21.051 1.00 90.19 360 THR A C 1
ATOM 2848 O O . THR A 1 360 ? 24.672 -31.846 -21.392 1.00 90.19 360 THR A O 1
ATOM 2851 N N . ARG A 1 361 ? 22.952 -33.178 -21.936 1.00 93.62 361 ARG A N 1
ATOM 2852 C CA . ARG A 1 361 ? 23.047 -32.966 -23.381 1.00 93.62 361 ARG A CA 1
ATOM 2853 C C . ARG A 1 361 ? 21.683 -32.753 -24.021 1.00 93.62 361 ARG A C 1
ATOM 2855 O O . ARG A 1 361 ? 20.732 -33.465 -23.721 1.00 93.62 361 ARG A O 1
ATOM 2862 N N . LEU A 1 362 ? 21.627 -31.814 -24.960 1.00 95.38 362 LEU A N 1
ATOM 2863 C CA . LEU A 1 362 ? 20.471 -31.537 -25.809 1.00 95.38 362 LEU A CA 1
ATOM 2864 C C . LEU A 1 362 ? 20.874 -31.623 -27.277 1.00 95.38 362 LEU A C 1
ATOM 2866 O O . LEU A 1 362 ? 21.864 -31.016 -27.682 1.00 95.38 362 LEU A O 1
ATOM 2870 N N . TRP A 1 363 ? 20.095 -32.334 -28.082 1.00 97.25 363 TRP A N 1
ATOM 2871 C CA . TRP A 1 363 ? 20.281 -32.451 -29.523 1.00 97.25 363 TRP A CA 1
ATOM 2872 C C . TRP A 1 363 ? 19.189 -31.697 -30.274 1.00 97.25 363 TRP A C 1
ATOM 2874 O O . TRP A 1 363 ? 18.012 -31.761 -29.920 1.00 97.25 363 TRP A O 1
ATOM 2884 N N . ILE A 1 364 ? 19.586 -30.985 -31.327 1.00 97.56 364 ILE A N 1
ATOM 2885 C CA . ILE A 1 364 ? 18.669 -30.333 -32.265 1.00 97.56 364 ILE A CA 1
ATOM 2886 C C . ILE A 1 364 ? 19.005 -30.812 -33.670 1.00 97.56 364 ILE A C 1
ATOM 2888 O O . ILE A 1 364 ? 20.121 -30.606 -34.145 1.00 97.56 364 ILE A O 1
ATOM 2892 N N . ILE A 1 365 ? 18.039 -31.443 -34.331 1.00 96.50 365 ILE A N 1
ATOM 2893 C CA . ILE A 1 365 ? 18.201 -32.002 -35.675 1.00 96.50 365 ILE A CA 1
ATOM 2894 C C . ILE A 1 365 ? 17.195 -31.345 -36.609 1.00 96.50 365 ILE A C 1
ATOM 2896 O O . ILE A 1 365 ? 15.993 -31.404 -36.355 1.00 96.50 365 ILE A O 1
ATOM 2900 N N . THR A 1 366 ? 17.673 -30.774 -37.712 1.00 95.94 366 THR A N 1
ATOM 2901 C CA . THR A 1 366 ? 16.815 -30.293 -38.801 1.00 95.94 366 THR A CA 1
ATOM 2902 C C . THR A 1 366 ? 16.924 -31.228 -39.999 1.00 95.94 366 THR A C 1
ATOM 2904 O O . THR A 1 366 ? 18.022 -31.530 -40.475 1.00 95.94 366 THR A O 1
ATOM 2907 N N . GLU A 1 367 ? 15.773 -31.691 -40.486 1.00 93.44 367 GLU A N 1
ATOM 2908 C CA . GLU A 1 367 ? 15.681 -32.615 -41.617 1.00 93.44 367 GLU A CA 1
ATOM 2909 C C . GLU A 1 367 ? 16.215 -32.008 -42.923 1.00 93.44 367 GLU A C 1
ATOM 2911 O O . GLU A 1 367 ? 16.345 -30.789 -43.074 1.00 93.44 367 GLU A O 1
ATOM 2916 N N . VAL A 1 368 ? 16.539 -32.885 -43.879 1.00 91.06 368 VAL A N 1
ATOM 2917 C CA . VAL A 1 368 ? 17.176 -32.537 -45.163 1.00 91.06 368 VAL A CA 1
ATOM 2918 C C . VAL A 1 368 ? 16.418 -31.437 -45.911 1.00 91.06 368 VAL A C 1
ATOM 2920 O O . VAL A 1 368 ? 17.032 -30.511 -46.431 1.00 91.06 368 VAL A O 1
ATOM 2923 N N . ASP A 1 369 ? 15.090 -31.511 -45.917 1.00 87.69 369 ASP A N 1
ATOM 2924 C CA . ASP A 1 369 ? 14.191 -30.579 -46.603 1.00 87.69 369 ASP A CA 1
ATOM 2925 C C . ASP A 1 369 ? 13.815 -29.352 -45.759 1.00 87.69 369 ASP A C 1
ATOM 2927 O O . ASP A 1 369 ? 12.975 -28.553 -46.172 1.00 87.69 369 ASP A O 1
ATOM 2931 N N . ARG A 1 370 ? 14.411 -29.208 -44.567 1.00 90.56 370 ARG A N 1
ATOM 2932 C CA . ARG A 1 370 ? 14.118 -28.142 -43.597 1.00 90.56 370 ARG A CA 1
ATOM 2933 C C . ARG A 1 370 ? 12.651 -28.102 -43.151 1.00 90.56 370 ARG A C 1
ATOM 2935 O O . ARG A 1 370 ? 12.203 -27.105 -42.594 1.00 90.56 370 ARG A O 1
ATOM 2942 N N . SER A 1 371 ? 11.888 -29.178 -43.364 1.00 90.00 371 SER A N 1
ATOM 2943 C CA . SER A 1 371 ? 10.460 -29.213 -43.031 1.00 90.00 371 SER A CA 1
ATOM 2944 C C . SER A 1 371 ? 10.199 -29.352 -41.534 1.00 90.00 371 SER A C 1
ATOM 2946 O O . SER A 1 371 ? 9.164 -28.887 -41.049 1.00 90.00 371 SER A O 1
ATOM 2948 N N . VAL A 1 372 ? 11.118 -29.987 -40.800 1.00 92.19 372 VAL A N 1
ATOM 2949 C CA . VAL A 1 372 ? 10.983 -30.283 -39.373 1.00 92.19 372 VAL A CA 1
ATOM 2950 C C . VAL A 1 372 ? 12.321 -30.104 -38.659 1.00 92.19 372 VAL A C 1
ATOM 2952 O O . VAL A 1 372 ? 13.343 -30.631 -39.104 1.00 92.19 372 VAL A O 1
ATOM 2955 N N . THR A 1 373 ? 12.281 -29.429 -37.509 1.00 96.69 373 THR A N 1
ATOM 2956 C CA . THR A 1 373 ? 13.370 -29.384 -36.527 1.00 96.69 373 THR A CA 1
ATOM 2957 C C . THR A 1 373 ? 12.923 -30.091 -35.252 1.00 96.69 373 THR A C 1
ATOM 2959 O O . THR A 1 373 ? 11.958 -29.677 -34.609 1.00 96.69 373 THR A O 1
ATOM 2962 N N . THR A 1 374 ? 13.629 -31.151 -34.868 1.00 96.12 374 THR A N 1
ATOM 2963 C CA . THR A 1 374 ? 13.358 -31.926 -33.652 1.00 96.12 374 THR A CA 1
ATOM 2964 C C . THR A 1 374 ? 14.360 -31.559 -32.568 1.00 96.12 374 THR A C 1
ATOM 2966 O O . THR A 1 374 ? 15.564 -31.584 -32.812 1.00 96.12 374 THR A O 1
ATOM 2969 N N . ILE A 1 375 ? 13.867 -31.239 -31.372 1.00 97.12 375 ILE A N 1
ATOM 2970 C CA . ILE A 1 375 ? 14.680 -31.027 -30.171 1.00 97.12 375 ILE A CA 1
ATOM 2971 C C . ILE A 1 375 ? 14.474 -32.229 -29.250 1.00 97.12 375 ILE A C 1
ATOM 2973 O O . ILE A 1 375 ? 13.337 -32.549 -28.890 1.00 97.12 375 ILE A O 1
ATOM 2977 N N . MET A 1 376 ? 15.566 -32.889 -28.881 1.00 95.50 376 MET A N 1
ATOM 2978 C CA . MET A 1 376 ? 15.529 -34.156 -28.158 1.00 95.50 376 MET A CA 1
ATOM 2979 C C . MET A 1 376 ? 16.733 -34.352 -27.243 1.00 95.50 376 MET A C 1
ATOM 2981 O O . MET A 1 376 ? 17.760 -33.698 -27.410 1.00 95.50 376 MET A O 1
ATOM 2985 N N . LEU A 1 377 ? 16.616 -35.258 -26.276 1.00 94.38 377 LEU A N 1
ATOM 2986 C CA . LEU A 1 377 ? 17.763 -35.730 -25.503 1.00 94.38 377 LEU A CA 1
ATOM 2987 C C . LEU A 1 377 ? 18.475 -36.858 -26.270 1.00 94.38 377 LEU A C 1
ATOM 2989 O O . LEU A 1 377 ? 17.825 -37.548 -27.057 1.00 94.38 377 LEU A O 1
ATOM 2993 N N . PRO A 1 378 ? 19.775 -37.114 -26.029 1.00 92.25 378 PRO A N 1
ATOM 2994 C CA . PRO A 1 378 ? 20.472 -38.248 -26.641 1.00 92.25 378 PRO A CA 1
ATOM 2995 C C . PRO A 1 378 ? 19.830 -39.605 -26.334 1.00 92.25 378 PRO A C 1
ATOM 2997 O O . PRO A 1 378 ? 19.972 -40.536 -27.113 1.00 92.25 378 PRO A O 1
ATOM 3000 N N . SER A 1 379 ? 19.139 -39.725 -25.198 1.00 89.50 379 SER A N 1
ATOM 3001 C CA . SER A 1 379 ? 18.402 -40.926 -24.791 1.00 89.50 379 SER A CA 1
ATOM 3002 C C . SER A 1 379 ? 17.118 -41.165 -25.596 1.00 89.50 379 SER A C 1
ATOM 3004 O O . SER A 1 379 ? 16.606 -42.284 -25.590 1.00 89.50 379 SER A O 1
ATOM 3006 N N . ASP A 1 380 ? 16.605 -40.139 -26.284 1.00 87.31 380 ASP A N 1
ATOM 3007 C CA . ASP A 1 380 ? 15.402 -40.213 -27.117 1.00 87.31 380 ASP A CA 1
ATOM 3008 C C . ASP A 1 380 ? 15.710 -40.550 -28.596 1.00 87.31 380 ASP A C 1
ATOM 3010 O O . ASP A 1 380 ? 14.773 -40.716 -29.384 1.00 87.31 380 ASP A O 1
ATOM 3014 N N . TYR A 1 381 ? 16.992 -40.588 -28.985 1.00 80.00 381 TYR A N 1
ATOM 3015 C CA . TYR A 1 381 ? 17.476 -40.875 -30.343 1.00 80.00 381 TYR A CA 1
ATOM 3016 C C . TYR A 1 381 ? 17.990 -42.314 -30.441 1.00 80.00 381 TYR A C 1
ATOM 3018 O O . TYR A 1 381 ? 17.591 -43.015 -31.401 1.00 80.00 381 TYR A O 1
#

Nearest PDB structures (foldseek):
  7vnn-assembly1_D  TM=3.673E-01  e=2.693E-01  Clostridioides difficile
  3ub1-assembly2_F  TM=1.583E-01  e=3.528E-02  Clostridium perfringens
  8egr-assembly1_J  TM=2.894E-01  e=4.127E+00  Staphylococcus phage Andhra
  6klw-assembly1_F  TM=2.949E-01  e=4.127E+00  Clostridium perfringens
  5ec5-assembly1_B  TM=1.433E-01  e=4.374E+00  Eisenia fetida

Radius of gyration: 33.99 Å; Cα contacts (8 Å, |Δi|>4): 560; chains: 1; bounding box: 74×66×86 Å

InterPro domains:
  IPR029063 S-adenosyl-L-methionine-dependent methyltransferase superfamily [G3DSA:3.40.50.150] (2-102)
  IPR029063 S-adenosyl-L-methionine-dependent methyltransferase superfamily [SSF53335] (3-75)
  IPR046076 Domain of unknown function DUF6094 [PF19587] (2-96)

Organism: Pseudomonas amygdali pv. lachrymans (NCBI:txid53707)

Mean predicted aligned error: 21.41 Å

Solvent-accessible surface area (backbone atoms only — not comparable to full-atom values): 22584 Å² total; per-residue (Å²): 49,78,41,82,42,74,54,64,87,51,70,57,76,86,57,93,77,76,72,72,83,62,88,75,90,64,86,61,32,36,45,56,45,45,47,66,68,48,51,81,76,46,50,76,62,8,37,38,40,41,44,43,44,32,74,66,33,40,76,61,52,28,51,49,50,50,58,39,31,40,83,70,46,64,21,30,42,91,61,64,90,67,48,30,26,40,34,37,27,32,29,43,55,73,91,70,54,69,59,72,68,59,38,50,51,51,32,50,52,47,36,33,31,16,75,61,81,36,83,56,48,70,68,64,96,63,82,90,63,85,78,86,67,68,46,74,83,92,63,83,80,89,75,85,85,80,89,77,70,52,76,64,57,44,50,52,49,51,67,69,64,42,72,64,61,89,48,36,58,76,77,67,41,73,76,76,68,75,79,74,78,67,98,60,85,75,50,74,64,56,50,51,49,35,25,27,69,38,76,42,67,49,81,45,71,47,96,86,65,46,28,32,39,36,39,26,36,66,48,81,43,76,49,79,44,79,46,80,47,70,50,100,85,72,53,74,44,81,46,78,47,74,44,82,42,79,45,52,31,34,40,31,33,30,63,21,83,94,41,97,50,49,77,39,70,43,67,51,63,83,63,92,85,58,80,79,75,76,83,80,85,84,80,86,90,73,83,84,86,67,57,79,55,69,56,57,49,74,46,66,37,73,70,47,48,52,35,41,76,68,71,47,45,75,62,67,64,56,53,50,34,46,32,52,68,47,39,64,75,60,55,73,69,55,50,54,46,33,61,51,26,75,80,42,88,34,52,38,69,27,28,35,82,46,84,40,87,94,44,54,52,39,34,40,38,31,43,52,84,30,59,36,22,42,36,32,39,75,90,78,110

Foldseek 3Di:
DEAEDDWDWDFDDPDPPPPLPDDDDDGRTRLNVVCVVCVVVADAQYKYKYKDQLLVLDLTVLVVDLQFWDPWAKAFDPDPPRNIIIIMTGGHHNVPHDDPVVSVVSSVVSNCSNVVVDPGHHDDPDDPDDDRDRDDDPDPPPDDDDDDQDPVSVVVVCVVCVPCVVCCCVVPVPPPPPPDDPPDDDDPVRVVVCLLPQVDFAWDADPVGWIKTKGKDKDKDWDWDWDWDADPVGDIDTDIDTDIDIWGKMKIATCRPPDPRHRAIFIDTPPPPDDGDRDDDDDDDDDDDQFLDAQAAEDEDPVVVVLVVVVQDDVVVVVVCQRNLNQAPDDPVLSVQQVVLSVAQDKHKHKHQGDGPPAGIWIWIAHSVSNHIYIYGPVVD